Protein AF-A0A4D6MGR5-F1 (afdb_monomer_lite)

pLDDT: mean 75.7, std 24.25, range [24.08, 98.62]

Sequence (588 aa):
MKLEVGSIELPETTVRRDIKINLAKFLVNSIDNMEPNAMVKAMLEFSNKALILGRRVGSLYQRELKEGSRSKVEELKEQLKVQTDKHAEEKATWKKEKEEWLERKWLGSWRVKCLDSEKKLNEKISDLQTDYDELKEKHDGLESELEDMNGHIIQEHINDFQKAANQPHKAKNLATPHRLSSSAVFKVQGNVYPLGHYTVILNIGYPAKPYDLDIDSGSDITWVQCDAPCKGCTKPREQLYKPNHNLVQCAEQLCSEVHFSADHYCAAPDDQCDYEVEYADNGSSLGVLVRDYINFQFINGSVVRPKIAFGCGYDQKYSGSTSPPSTAGVLGLGNGRASILTQLHSLGLIRNVVGHCLSSRGGGFLFFGDDPVPTSGIFWTSMLHSSSEKHYSSGPAELLFNGKATKVKGLELIFDSGSSYTYFNSLAYQAVVNLVTDDLKGKQLTRETDDPSLPICWKGPKSFKSLSDVKKYFKPLAFSFTKTKNVQMHLAPEAYLIITKHGNVCLGILDGTEVGLENLNIIGDISLQDKMVIYDNEKQQIGWVSSNCDRLPNVERDLEGDFPHPYAANLGIFGNGYPASFENIDDQ

Secondary structure (DSSP, 8-state):
---------------------PPPHHHHHHHHTS-HHHHHHHHHHHHHHHHHHHHHHHHHHHHHTTS--HHHHHHHHHHHHHHHHHHHHHHHHHHHHHHHHHHHHHHHHHHHHHHHHHHHHHHHHHHHHHHHHHHHHHHHHHHHHHHHHHHHHHHHHHHHHHHHHTS-PPP-PPPPPPP----EEEEEEEETTTT-EEEEEEEETTTTEEEEEEEESS----EEEBSSS-BS--S-GGGSB---S-BPBTTSHHHHHHS-TT----SSTTSB-EEEEE-TTS-EEEEEEEEEEB-EEBTTS-EE--EEEEEEEEEEE--SSSPPP--SEEEE-SS-TTSHHHHHHHTTSS-SEEEEEE-TTS-EEEEESSTTS-SSS-EEEEBPP-TT--S-EEEEEEEEETTEE-S---EEEEE-TT-SSEEE-HHHHHHHHHHHHHHTTTSS-EEE-S-TT-SSEEE-SS---SHHHHGGGS--EEEEESSSTT-EEEE-GGGTEEE-TTS-EEE-EEEGGGGT-TT--EE-HHHHTTEEEEEETTTTEEEEEE--TTS---TTTTTS---------------------PPP----

Organism: Vigna unguiculata (NCBI:txid3917)

Radius of gyration: 38.32 Å; chains: 1; bounding box: 57×137×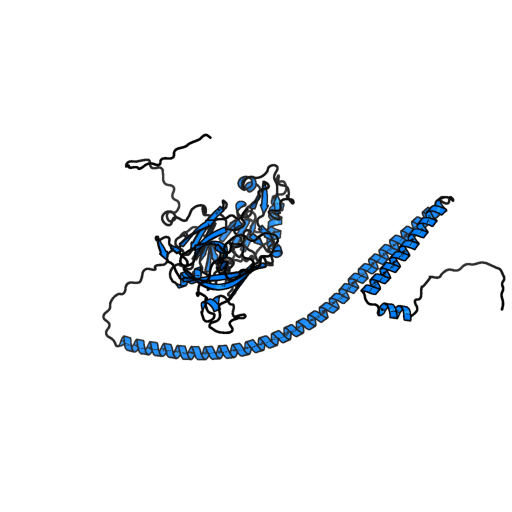126 Å

Foldseek 3Di:
DDDDDDDDDDDDDDDDDDDDDDDDPVVVVVQVPDDPVVNVVVVVVVVVVVVVVVVVVVVVVVVCVVPDDPPVVVVVVVVVVVVVVVVVVVVVVVVVVVVVVVVVVVVVVVVVVVVVVVVVVVVVVVVVVVVVVVVVVVVVVVVVVVVVVVVVVVVVVVVVVVVVVPDDDDDDDDDDDDQQAFKFKWWKFDALPPQNFIWTWWFWAVVTDTFTATEKQQFFFWEFEALPQAALALDDSVNHHYDDPFFDFQLDPLLCLQDDPPDSPDPDRRDFRWHKDADLLRKIFTFTKGWTWIWTQGPVRDIDTDTAIHGHTRYIDGDDDDRDRNGRYHQHLFQGCNHRLNVCVVVSHAASKKWWAAANVTMFMIMRHCLLPFPDQKFKFFFDDDPPRRHTKGDQWFKDWQNHTDPDTGAIETEIQSGSFWAAAPVVLVRVVCSFVVLLPPPQWDWDCPDPSDRGKIDGPDQADDVVVCQVSGTKMWIDGPVDPPGIQIARLQLFWDQDPRSIIGGRYYYSVVSNNHHHTYRYPSNSHQWIWMQNPVRNMIIIHRHDRVDTRDSVPSRDPDDDDDDDDDDDDDDDDDDDDDDDDDDD

InterPro domains:
  IPR001461 Aspartic peptidase A1 [PTHR13683] (162-546)
  IPR021109 Aspartic peptidase domain superfamily [G3DSA:2.40.70.10] (173-370)
  IPR021109 Aspartic peptidase domain superfamily [G3DSA:2.40.70.10] (373-556)
  IPR021109 Aspartic peptidase domain superfamily [SSF50630] (190-554)
  IPR032799 Xylanase inhibitor, C-terminal [PF14541] (411-544)
  IPR032861 Xylanase inhibitor, N-terminal [PF14543] (198-370)
  IPR033121 Peptidase family A1 domain [PS51767] (198-545)
  IPR033823 Nucellin [cd05475] (196-549)

Structure (mmCIF, N/CA/C/O backbone):
data_AF-A0A4D6MGR5-F1
#
_entry.id   AF-A0A4D6MGR5-F1
#
loop_
_atom_site.group_PDB
_atom_site.id
_atom_site.type_symbol
_atom_site.label_atom_id
_atom_site.label_alt_id
_atom_site.label_comp_id
_atom_site.label_asym_id
_atom_site.label_entity_id
_atom_site.label_seq_id
_atom_site.pdbx_PDB_ins_code
_atom_site.Cartn_x
_atom_site.Cartn_y
_atom_site.Cartn_z
_atom_site.occupancy
_atom_site.B_iso_or_equiv
_atom_site.auth_seq_id
_atom_site.auth_comp_id
_atom_site.auth_asym_id
_atom_site.auth_atom_id
_atom_site.pdbx_PDB_model_num
ATOM 1 N N . MET A 1 1 ? 21.017 86.056 48.079 1.00 32.69 1 MET A N 1
ATOM 2 C CA . MET A 1 1 ? 20.754 86.603 49.433 1.00 32.69 1 MET A CA 1
ATOM 3 C C . MET A 1 1 ? 19.278 86.982 49.431 1.00 32.69 1 MET A C 1
ATOM 5 O O . MET A 1 1 ? 18.919 87.702 48.517 1.00 32.69 1 MET A O 1
ATOM 9 N N . LYS A 1 2 ? 18.337 86.502 50.246 1.00 28.77 2 LYS A N 1
ATOM 10 C CA . LYS A 1 2 ? 18.212 85.835 51.566 1.00 28.77 2 LYS A CA 1
ATOM 11 C C . LYS A 1 2 ? 16.778 85.202 51.558 1.00 28.77 2 LYS A C 1
ATOM 13 O O . LYS A 1 2 ? 15.962 85.684 50.779 1.00 28.77 2 LYS A O 1
ATOM 18 N N . LEU A 1 3 ? 16.472 84.040 52.168 1.00 25.91 3 LEU A N 1
ATOM 19 C CA . LEU A 1 3 ? 16.030 83.815 53.578 1.00 25.91 3 LEU A CA 1
ATOM 20 C C . LEU A 1 3 ? 15.021 84.892 54.054 1.00 25.91 3 LEU A C 1
ATOM 22 O O . LEU A 1 3 ? 15.270 86.064 53.818 1.00 25.91 3 LEU A O 1
ATOM 26 N N . GLU A 1 4 ? 13.900 84.676 54.741 1.00 31.77 4 GLU A N 1
ATOM 27 C CA . GLU A 1 4 ? 13.279 83.600 55.538 1.00 31.77 4 GLU A CA 1
ATOM 28 C C . GLU A 1 4 ? 11.842 84.108 55.868 1.00 31.77 4 GLU A C 1
ATOM 30 O O . GLU A 1 4 ? 11.642 85.318 55.922 1.00 31.77 4 GLU A O 1
ATOM 35 N N . VAL A 1 5 ? 10.792 83.275 55.828 1.00 31.17 5 VAL A N 1
ATOM 36 C CA . VAL A 1 5 ? 10.087 82.587 56.951 1.00 31.17 5 VAL A CA 1
ATOM 37 C C . VAL A 1 5 ? 8.970 83.375 57.659 1.00 31.17 5 VAL A C 1
ATOM 39 O O . VAL A 1 5 ? 9.181 84.464 58.177 1.00 31.17 5 VAL A O 1
ATOM 42 N N . GLY A 1 6 ? 7.830 82.674 57.790 1.00 27.94 6 GLY A N 1
ATOM 43 C CA . GLY A 1 6 ? 6.892 82.695 58.927 1.00 27.94 6 GLY A CA 1
ATOM 44 C C . GLY A 1 6 ? 5.587 83.463 58.685 1.00 27.94 6 GLY A C 1
ATOM 45 O O . GLY A 1 6 ? 5.625 84.526 58.084 1.00 27.94 6 GLY A O 1
ATOM 46 N N . SER A 1 7 ? 4.388 83.058 59.121 1.00 25.95 7 SER A N 1
ATOM 47 C CA . SER A 1 7 ? 3.870 81.914 59.898 1.00 25.95 7 SER A CA 1
ATOM 48 C C . SER A 1 7 ? 2.323 82.053 59.973 1.00 25.95 7 SER A C 1
ATOM 50 O O . SER A 1 7 ? 1.886 83.190 60.099 1.00 25.95 7 SER A O 1
ATOM 52 N N . ILE A 1 8 ? 1.563 80.929 59.977 1.00 27.55 8 ILE A N 1
ATOM 53 C CA . ILE A 1 8 ? 0.349 80.607 60.812 1.00 27.55 8 ILE A CA 1
ATOM 54 C C . ILE A 1 8 ? -0.909 81.523 60.668 1.00 27.55 8 ILE A C 1
ATOM 56 O O . ILE A 1 8 ? -0.770 82.734 60.698 1.00 27.55 8 ILE A O 1
ATOM 60 N N . GLU A 1 9 ? -2.199 81.138 60.608 1.00 32.84 9 GLU A N 1
ATOM 61 C CA . GLU A 1 9 ? -3.075 79.931 60.583 1.00 32.84 9 GLU A CA 1
ATOM 62 C C . GLU A 1 9 ? -4.496 80.437 60.172 1.00 32.84 9 GLU A C 1
ATOM 64 O O . GLU A 1 9 ? -4.792 81.617 60.359 1.00 32.84 9 GLU A O 1
ATOM 69 N N . LEU A 1 10 ? -5.396 79.652 59.556 1.00 24.08 10 LEU A N 1
ATOM 70 C CA . LEU A 1 10 ? -6.463 78.818 60.174 1.00 24.08 10 LEU A CA 1
ATOM 71 C C . LEU A 1 10 ? -7.282 78.100 59.043 1.00 24.08 10 LEU A C 1
ATOM 73 O O . LEU A 1 10 ? -7.074 78.419 57.873 1.00 24.08 10 LEU A O 1
ATOM 77 N N . PRO A 1 11 ? -8.180 77.126 59.332 1.00 36.75 11 PRO A N 1
ATOM 78 C CA . PRO A 1 11 ? -8.058 75.739 58.877 1.00 36.75 11 PRO A CA 1
ATOM 79 C C . PRO A 1 11 ? -8.770 75.352 57.572 1.00 36.75 11 PRO A C 1
ATOM 81 O O . PRO A 1 11 ? -9.667 76.012 57.051 1.00 36.75 11 PRO A O 1
ATOM 84 N N . GLU A 1 12 ? -8.324 74.183 57.118 1.00 32.78 12 GLU A N 1
ATOM 85 C CA . GLU A 1 12 ? -8.603 73.465 55.886 1.00 32.78 12 GLU A CA 1
ATOM 86 C C . GLU A 1 12 ? -10.012 72.874 55.796 1.00 32.78 12 GLU A C 1
ATOM 88 O O . GLU A 1 12 ? -10.504 72.201 56.701 1.00 32.78 12 GLU A O 1
ATOM 93 N N . THR A 1 13 ? -10.589 72.970 54.600 1.00 25.98 13 THR A N 1
ATOM 94 C CA . THR A 1 13 ? -11.158 71.798 53.921 1.00 25.98 13 THR A CA 1
ATOM 95 C C . THR A 1 13 ? -11.377 72.116 52.446 1.00 25.98 13 THR A C 1
ATOM 97 O O . THR A 1 13 ? -12.298 72.855 52.117 1.00 25.98 13 THR A O 1
ATOM 100 N N . THR A 1 14 ? -10.561 71.545 51.547 1.00 25.22 14 THR A N 1
ATOM 101 C CA . THR A 1 14 ? -11.018 70.956 50.263 1.00 25.22 14 THR A CA 1
ATOM 102 C C . THR A 1 14 ? -9.893 70.261 49.463 1.00 25.22 14 THR A C 1
ATOM 104 O O . THR A 1 14 ? -8.987 70.891 48.941 1.00 25.22 14 THR A O 1
ATOM 107 N N . VAL A 1 15 ? -10.002 68.929 49.377 1.00 31.78 15 VAL A N 1
ATOM 108 C CA . VAL A 1 15 ? -9.949 68.020 48.201 1.00 31.78 15 VAL A CA 1
ATOM 109 C C . VAL A 1 15 ? -8.958 68.246 47.018 1.00 31.78 15 VAL A C 1
ATOM 111 O O . VAL A 1 15 ? -9.077 69.200 46.258 1.00 31.78 15 VAL A O 1
ATOM 114 N N . ARG A 1 16 ? -8.198 67.155 46.739 1.00 32.16 16 ARG A N 1
ATOM 115 C CA . ARG A 1 16 ? -7.512 66.665 45.497 1.00 32.16 16 ARG A CA 1
ATOM 116 C C . ARG A 1 16 ? -6.178 67.296 45.040 1.00 32.16 16 ARG A C 1
ATOM 118 O O . ARG A 1 16 ? -6.124 68.484 44.754 1.00 32.16 16 ARG A O 1
ATOM 125 N N . ARG A 1 17 ? -5.201 66.433 44.680 1.00 33.69 17 ARG A N 1
ATOM 126 C CA . ARG A 1 17 ? -4.827 66.129 43.269 1.00 33.69 17 ARG A CA 1
ATOM 127 C C . ARG A 1 17 ? -3.722 65.069 43.105 1.00 33.69 17 ARG A C 1
ATOM 129 O O . ARG A 1 17 ? -2.837 64.912 43.934 1.00 33.69 17 ARG A O 1
ATOM 136 N N . ASP A 1 18 ? -3.843 64.389 41.971 1.00 31.56 18 ASP A N 1
ATOM 137 C CA . ASP A 1 18 ? -3.053 63.303 41.395 1.00 31.56 18 ASP A CA 1
ATOM 138 C C . ASP A 1 18 ? -1.577 63.659 41.129 1.00 31.56 18 ASP A C 1
ATOM 140 O O . ASP A 1 18 ? -1.272 64.764 40.675 1.00 31.56 18 ASP A O 1
ATOM 144 N N . ILE A 1 19 ? -0.662 62.694 41.284 1.00 33.03 19 ILE A N 1
ATOM 145 C CA . ILE A 1 19 ? 0.702 62.806 40.742 1.00 33.03 19 ILE A CA 1
ATOM 146 C C . ILE A 1 19 ? 0.703 62.268 39.305 1.00 33.03 19 ILE A C 1
ATOM 148 O O . ILE A 1 19 ? 0.699 61.061 39.073 1.00 33.03 19 ILE A O 1
ATOM 152 N N . LYS A 1 20 ? 0.739 63.182 38.329 1.00 28.94 20 LYS A N 1
ATOM 153 C CA . LYS A 1 20 ? 1.135 62.910 36.937 1.00 28.94 20 LYS A CA 1
ATOM 154 C C . LYS A 1 20 ? 2.651 63.066 36.813 1.00 28.94 20 LYS A C 1
ATOM 156 O O . LYS A 1 20 ? 3.171 64.155 37.045 1.00 28.94 20 LYS A O 1
ATOM 161 N N . ILE A 1 21 ? 3.353 62.015 36.393 1.00 34.06 21 ILE A N 1
ATOM 162 C CA . ILE A 1 21 ? 4.755 62.124 35.968 1.00 34.06 21 ILE A CA 1
ATOM 163 C C . ILE A 1 21 ? 4.755 62.550 34.498 1.00 34.06 21 ILE A C 1
ATOM 165 O O . ILE A 1 21 ? 4.381 61.775 33.622 1.00 34.06 21 ILE A O 1
ATOM 169 N N . ASN A 1 22 ? 5.155 63.791 34.225 1.00 36.66 22 ASN A N 1
ATOM 170 C CA . ASN A 1 22 ? 5.349 64.280 32.862 1.00 36.66 22 ASN A CA 1
ATOM 171 C C . ASN A 1 22 ? 6.785 63.988 32.416 1.00 36.66 22 ASN A C 1
ATOM 173 O O . ASN A 1 22 ? 7.737 64.502 33.001 1.00 36.66 22 ASN A O 1
ATOM 177 N N . LEU A 1 23 ? 6.938 63.186 31.363 1.00 38.31 23 LEU A N 1
ATOM 178 C CA . LEU A 1 23 ? 8.220 62.975 30.695 1.00 38.31 23 LEU A CA 1
ATOM 179 C C . LEU A 1 23 ? 8.458 64.085 29.665 1.00 38.31 23 LEU A C 1
ATOM 181 O O . LEU A 1 23 ? 7.547 64.494 28.944 1.00 38.31 23 LEU A O 1
ATOM 185 N N . ALA A 1 24 ? 9.693 64.584 29.589 1.00 43.00 24 ALA A N 1
ATOM 186 C CA . ALA A 1 24 ? 10.073 65.582 28.596 1.00 43.00 24 ALA A CA 1
ATOM 187 C C . ALA A 1 24 ? 9.981 64.995 27.174 1.00 43.00 24 ALA A C 1
ATOM 189 O O . ALA A 1 24 ? 10.375 63.853 26.946 1.00 43.00 24 ALA A O 1
ATOM 190 N N . LYS A 1 25 ? 9.518 65.784 26.193 1.00 43.59 25 LYS A N 1
ATOM 191 C CA . LYS A 1 25 ? 9.319 65.338 24.795 1.00 43.59 25 LYS A CA 1
ATOM 192 C C . LYS A 1 25 ? 10.552 64.681 24.154 1.00 43.59 25 LYS A C 1
ATOM 194 O O . LYS A 1 25 ? 10.390 63.782 23.339 1.00 43.59 25 LYS A O 1
ATOM 199 N N . PHE A 1 26 ? 11.772 65.081 24.526 1.00 43.16 26 PHE A N 1
ATOM 200 C CA . PHE A 1 26 ? 12.987 64.465 23.975 1.00 43.16 26 PHE A CA 1
ATOM 201 C C . PHE A 1 26 ? 13.199 63.021 24.471 1.00 43.16 26 PHE A C 1
ATOM 203 O O . PHE A 1 26 ? 13.681 62.184 23.718 1.00 43.16 26 PHE A O 1
ATOM 210 N N . LEU A 1 27 ? 12.785 62.712 25.707 1.00 42.47 27 LEU A N 1
ATOM 211 C CA . LEU A 1 27 ? 12.832 61.360 26.273 1.00 42.47 27 LEU A CA 1
ATOM 212 C C . LEU A 1 27 ? 11.823 60.434 25.587 1.00 42.47 27 LEU A C 1
ATOM 214 O O . LEU A 1 27 ? 12.140 59.278 25.337 1.00 42.47 27 LEU A O 1
ATOM 218 N N . VAL A 1 28 ? 10.647 60.958 25.229 1.00 51.31 28 VAL A N 1
ATOM 219 C CA . VAL A 1 28 ? 9.627 60.223 24.461 1.00 51.31 28 VAL A CA 1
ATOM 220 C C . VAL A 1 28 ? 10.143 59.903 23.053 1.00 51.31 28 VAL A C 1
ATOM 222 O O . VAL A 1 28 ? 10.127 58.746 22.647 1.00 51.31 28 VAL A O 1
ATOM 225 N N . ASN A 1 29 ? 10.739 60.883 22.365 1.00 45.22 29 ASN A N 1
ATOM 226 C CA . ASN A 1 29 ? 11.328 60.664 21.038 1.00 45.22 29 ASN A CA 1
ATOM 227 C C . ASN A 1 29 ? 12.534 59.705 21.050 1.00 45.22 29 ASN A C 1
ATOM 229 O O . ASN A 1 29 ? 12.805 59.060 20.040 1.00 45.22 29 ASN A O 1
ATOM 233 N N . SER A 1 30 ? 13.276 59.597 22.156 1.00 47.28 30 SER A N 1
ATOM 234 C CA . SER A 1 30 ? 14.354 58.603 22.285 1.00 47.28 30 SER A CA 1
ATOM 235 C C . SER A 1 30 ? 13.833 57.176 22.464 1.00 47.28 30 SER A C 1
ATOM 237 O O . SER A 1 30 ? 14.521 56.244 22.062 1.00 47.28 30 SER A O 1
ATOM 239 N N . ILE A 1 31 ? 12.644 56.996 23.048 1.00 47.56 31 ILE A N 1
ATOM 240 C CA . ILE A 1 31 ? 12.014 55.681 23.241 1.00 47.56 31 ILE A CA 1
ATOM 241 C C . ILE A 1 31 ? 11.410 55.178 21.925 1.00 47.56 31 ILE A C 1
ATOM 243 O O . ILE A 1 31 ? 11.594 54.013 21.587 1.00 47.56 31 ILE A O 1
ATOM 247 N N . ASP A 1 32 ? 10.782 56.062 21.145 1.00 47.19 32 ASP A N 1
ATOM 248 C CA . ASP A 1 32 ? 10.182 55.701 19.851 1.00 47.19 32 ASP A CA 1
ATOM 249 C C . ASP A 1 32 ? 11.221 55.302 18.785 1.00 47.19 32 ASP A C 1
ATOM 251 O O . ASP A 1 32 ? 10.894 54.595 17.835 1.00 47.19 32 ASP A O 1
ATOM 255 N N . ASN A 1 33 ? 12.481 55.719 18.954 1.00 47.34 33 ASN A N 1
ATOM 256 C CA . ASN A 1 33 ? 13.585 55.407 18.038 1.00 47.34 33 ASN A CA 1
ATOM 257 C C . ASN A 1 33 ? 14.540 54.318 18.567 1.00 47.34 33 ASN A C 1
ATOM 259 O O . ASN A 1 33 ? 15.589 54.082 17.966 1.00 47.34 33 ASN A O 1
ATOM 263 N N . MET A 1 34 ? 14.228 53.668 19.695 1.00 47.66 34 MET A N 1
ATOM 264 C CA . MET A 1 34 ? 15.056 52.584 20.236 1.00 47.66 34 MET A CA 1
ATOM 265 C C . MET A 1 34 ? 14.801 51.259 19.511 1.00 47.66 34 MET A C 1
ATOM 267 O O . MET A 1 34 ? 13.663 50.874 19.255 1.00 47.66 34 MET A O 1
ATOM 271 N N . GLU A 1 35 ? 15.873 50.509 19.249 1.00 50.12 35 GLU A N 1
ATOM 272 C CA . GLU A 1 35 ? 15.765 49.154 18.708 1.00 50.12 35 GLU A CA 1
ATOM 273 C C . GLU A 1 35 ? 15.021 48.223 19.697 1.00 50.12 35 GLU A C 1
ATOM 275 O O . GLU A 1 35 ? 15.258 48.309 20.912 1.00 50.12 35 GLU A O 1
ATOM 280 N N . PRO A 1 36 ? 14.168 47.286 19.229 1.00 46.06 36 PRO A N 1
ATOM 281 C CA . PRO A 1 36 ? 13.291 46.498 20.102 1.00 46.06 36 PRO A CA 1
ATOM 282 C C . PRO A 1 36 ? 14.017 45.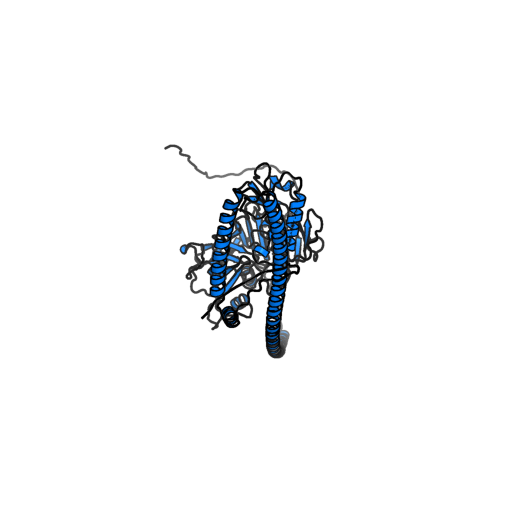732 21.221 1.00 46.06 36 PRO A C 1
ATOM 284 O O . PRO A 1 36 ? 13.528 45.673 22.350 1.00 46.06 36 PRO A O 1
ATOM 287 N N . ASN A 1 37 ? 15.220 45.209 20.957 1.00 46.16 37 ASN A N 1
ATOM 288 C CA . ASN A 1 37 ? 16.017 44.492 21.961 1.00 46.16 37 ASN A CA 1
ATOM 289 C C . ASN A 1 37 ? 16.595 45.415 23.048 1.00 46.16 37 ASN A C 1
ATOM 291 O O . ASN A 1 37 ? 16.699 45.014 24.211 1.00 46.16 37 ASN A O 1
ATOM 295 N N . ALA A 1 38 ? 16.924 46.665 22.710 1.00 48.91 38 ALA A N 1
ATOM 296 C CA . ALA A 1 38 ? 17.374 47.663 23.679 1.00 48.91 38 ALA A CA 1
ATOM 297 C C . ALA A 1 38 ? 16.218 48.128 24.579 1.00 48.91 38 ALA A C 1
ATOM 299 O O . ALA A 1 38 ? 16.402 48.295 25.787 1.00 48.91 38 ALA A O 1
ATOM 300 N N . MET A 1 39 ? 15.010 48.238 24.015 1.00 44.09 39 MET A N 1
ATOM 301 C CA . MET A 1 39 ? 13.796 48.580 24.759 1.00 44.09 39 MET A CA 1
ATOM 302 C C . MET A 1 39 ? 13.427 47.487 25.776 1.00 44.09 39 MET A C 1
ATOM 304 O O . MET A 1 39 ? 13.163 47.785 26.942 1.00 44.09 39 MET A O 1
ATOM 308 N N . VAL A 1 40 ? 13.503 46.211 25.382 1.00 45.44 40 VAL A N 1
ATOM 309 C CA . VAL A 1 40 ? 13.269 45.069 26.286 1.00 45.44 40 VAL A CA 1
ATOM 310 C C . VAL A 1 40 ? 14.309 45.022 27.416 1.00 45.44 40 VAL A C 1
ATOM 312 O O . VAL A 1 40 ? 13.949 44.802 28.575 1.00 45.44 40 VAL A O 1
ATOM 315 N N . LYS A 1 41 ? 15.586 45.306 27.123 1.00 48.78 41 LYS A N 1
ATOM 316 C CA . LYS A 1 41 ? 16.661 45.359 28.130 1.00 48.78 41 LYS A CA 1
ATOM 317 C C . LYS A 1 41 ? 16.465 46.500 29.139 1.00 48.78 41 LYS A C 1
ATOM 319 O O . LYS A 1 41 ? 16.608 46.280 30.342 1.00 48.78 41 LYS A O 1
ATOM 324 N N . ALA A 1 42 ? 16.060 47.684 28.676 1.00 50.59 42 ALA A N 1
ATOM 325 C CA . ALA A 1 42 ? 15.747 48.824 29.540 1.00 50.59 42 ALA A CA 1
ATOM 326 C C . ALA A 1 42 ? 14.519 48.561 30.436 1.00 50.59 42 ALA A C 1
ATOM 328 O O . ALA A 1 42 ? 14.527 48.893 31.624 1.00 50.59 42 ALA A O 1
ATOM 329 N N . MET A 1 43 ? 13.485 47.899 29.903 1.00 43.19 43 MET A N 1
ATOM 330 C CA . MET A 1 43 ? 12.298 47.502 30.673 1.00 43.19 43 MET A CA 1
ATOM 331 C C . MET A 1 43 ? 12.610 46.437 31.737 1.00 43.19 43 MET A C 1
ATOM 333 O O . MET A 1 43 ? 12.054 46.490 32.839 1.00 43.19 43 MET A O 1
ATOM 337 N N . LEU A 1 44 ? 13.523 45.504 31.454 1.00 44.69 44 LEU A N 1
ATOM 338 C CA . LEU A 1 44 ? 14.002 44.512 32.424 1.00 44.69 44 LEU A CA 1
ATOM 339 C C . LEU A 1 44 ? 14.808 45.158 33.562 1.00 44.69 44 LEU A C 1
ATOM 341 O O . LEU A 1 44 ? 14.590 44.822 34.727 1.00 44.69 44 LEU A O 1
ATOM 345 N N . GLU A 1 45 ? 15.678 46.128 33.267 1.00 49.28 45 GLU A N 1
ATOM 346 C CA . GLU A 1 45 ? 16.417 46.875 34.299 1.00 49.28 45 GLU A CA 1
ATOM 347 C C . GLU A 1 45 ? 15.503 47.739 35.181 1.00 49.28 45 GLU A C 1
ATOM 349 O O . GLU A 1 45 ? 15.687 47.794 36.402 1.00 49.28 45 GLU A O 1
ATOM 354 N N . PHE A 1 46 ? 14.486 48.378 34.594 1.00 45.72 46 PHE A N 1
ATOM 355 C CA . PHE A 1 46 ? 13.495 49.161 35.337 1.00 45.72 46 PHE A CA 1
ATOM 356 C C . PHE A 1 46 ? 12.649 48.273 36.264 1.00 45.72 46 PHE A C 1
ATOM 358 O O . PHE A 1 46 ? 12.449 48.596 37.438 1.00 45.72 46 PHE A O 1
ATOM 365 N N . SER A 1 47 ? 12.243 47.100 35.773 1.00 40.97 47 SER A N 1
ATOM 366 C CA . SER A 1 47 ? 11.496 46.104 36.549 1.00 40.97 47 SER A CA 1
ATOM 367 C C . SER A 1 47 ? 12.328 45.527 37.703 1.00 40.97 47 SER A C 1
ATOM 369 O O . SER A 1 47 ? 11.816 45.363 38.811 1.00 40.97 47 SER A O 1
ATOM 371 N N . ASN A 1 48 ? 13.634 45.311 37.498 1.00 41.41 48 ASN A N 1
ATOM 372 C CA . ASN A 1 48 ? 14.552 44.868 38.554 1.00 41.41 48 ASN A CA 1
ATOM 373 C C . ASN A 1 48 ? 14.746 45.928 39.657 1.00 41.41 48 ASN A C 1
ATOM 375 O O . ASN A 1 48 ? 14.808 45.586 40.838 1.00 41.41 48 ASN A O 1
ATOM 379 N N . LYS A 1 49 ? 14.782 47.224 39.311 1.00 44.28 49 LYS A N 1
ATOM 380 C CA . LYS A 1 49 ? 14.877 48.321 40.297 1.00 44.28 49 LYS A CA 1
ATOM 381 C C . LYS A 1 49 ? 13.570 48.545 41.074 1.00 44.28 49 LYS A C 1
ATOM 383 O O . LYS A 1 49 ? 13.626 48.847 42.267 1.00 44.28 49 LYS A O 1
ATOM 388 N N . ALA A 1 50 ? 12.408 48.318 40.456 1.00 40.97 50 ALA A N 1
ATOM 389 C CA . ALA A 1 50 ? 11.108 48.334 41.137 1.00 40.97 50 ALA A CA 1
ATOM 390 C C . ALA A 1 50 ? 10.958 47.179 42.154 1.00 40.97 50 ALA A C 1
ATOM 392 O O . ALA A 1 50 ? 10.412 47.367 43.243 1.00 40.97 50 ALA A O 1
ATOM 393 N N . LEU A 1 51 ? 11.535 46.010 41.856 1.00 42.84 51 LEU A N 1
ATOM 394 C CA . LEU A 1 51 ? 11.578 44.854 42.763 1.00 42.84 51 LEU A CA 1
ATOM 395 C C . LEU A 1 51 ? 12.432 45.114 44.024 1.00 42.84 51 LEU A C 1
ATOM 397 O O . LEU A 1 51 ? 12.107 44.635 45.113 1.00 42.84 51 LEU A O 1
ATOM 401 N N . ILE A 1 52 ? 13.491 45.925 43.904 1.00 42.16 52 ILE A N 1
ATOM 402 C CA . ILE A 1 52 ? 14.335 46.365 45.031 1.00 42.16 52 ILE A CA 1
ATOM 403 C C . ILE A 1 52 ? 13.580 47.350 45.947 1.00 42.16 52 ILE A C 1
ATOM 405 O O . ILE A 1 52 ? 13.721 47.281 47.171 1.00 42.16 52 ILE A O 1
ATOM 409 N N . LEU A 1 53 ? 12.725 48.217 45.389 1.00 39.06 53 LEU A N 1
ATOM 410 C CA . LEU A 1 53 ? 11.833 49.099 46.159 1.00 39.06 53 LEU A CA 1
ATOM 411 C C . LEU A 1 53 ? 10.752 48.308 46.915 1.00 39.06 53 LEU A C 1
ATOM 413 O O . LEU A 1 53 ? 10.537 48.563 48.101 1.00 39.06 53 LEU A O 1
ATOM 417 N N . GLY A 1 54 ? 10.162 47.282 46.290 1.00 37.88 54 GLY A N 1
ATOM 418 C CA . GLY A 1 54 ? 9.214 46.372 46.950 1.00 37.88 54 GLY A CA 1
ATOM 419 C C . GLY A 1 54 ? 9.819 45.619 48.146 1.00 37.88 54 GLY A C 1
ATOM 420 O O . GLY A 1 54 ? 9.178 45.480 49.188 1.00 37.88 54 GLY A O 1
ATOM 421 N N . ARG A 1 55 ? 11.096 45.215 48.060 1.00 43.47 55 ARG A N 1
ATOM 422 C CA . ARG A 1 55 ? 11.818 44.578 49.182 1.00 43.47 55 ARG A CA 1
ATOM 423 C C . ARG A 1 55 ? 12.148 45.548 50.327 1.00 43.47 55 ARG A C 1
ATOM 425 O O . ARG A 1 55 ? 12.176 45.125 51.481 1.00 43.47 55 ARG A O 1
ATOM 432 N N . ARG A 1 56 ? 12.334 46.846 50.049 1.00 41.81 56 ARG A N 1
ATOM 433 C CA . ARG A 1 56 ? 12.530 47.883 51.085 1.00 41.81 56 ARG A CA 1
ATOM 434 C C . ARG A 1 56 ? 11.243 48.199 51.857 1.00 41.81 56 ARG A C 1
ATOM 436 O O . ARG A 1 56 ? 11.314 48.396 53.068 1.00 41.81 56 ARG A O 1
ATOM 443 N N . VAL A 1 57 ? 10.076 48.137 51.210 1.00 42.53 57 VAL A N 1
ATOM 444 C CA . VAL A 1 57 ? 8.763 48.242 51.881 1.00 42.53 57 VAL A CA 1
ATOM 445 C C . VAL A 1 57 ? 8.526 47.052 52.822 1.00 42.53 57 VAL A C 1
ATOM 447 O O . VAL A 1 57 ? 8.106 47.243 53.961 1.00 42.53 57 VAL A O 1
ATOM 450 N N . GLY A 1 58 ? 8.921 45.839 52.418 1.00 41.53 58 GLY A N 1
ATOM 451 C CA . GLY A 1 58 ? 8.881 44.654 53.288 1.00 41.53 58 GLY A CA 1
ATOM 452 C C . GLY A 1 58 ? 9.758 44.766 54.547 1.00 41.53 58 GLY A C 1
ATOM 453 O O . GLY A 1 58 ? 9.400 44.237 55.598 1.00 41.53 58 GLY A O 1
ATOM 454 N N . SER A 1 59 ? 10.871 45.508 54.483 1.00 42.78 59 SER A N 1
ATOM 455 C CA . SER A 1 59 ? 11.722 45.774 55.656 1.00 42.78 59 SER A CA 1
ATOM 456 C C . SER A 1 59 ? 11.162 46.847 56.604 1.00 42.78 59 SER A C 1
ATOM 458 O O . SER A 1 59 ? 11.436 46.802 57.801 1.00 42.78 59 SER A O 1
ATOM 460 N N . LEU A 1 60 ? 10.328 47.767 56.100 1.00 40.56 60 LEU A N 1
ATOM 461 C CA . LEU A 1 60 ? 9.574 48.726 56.921 1.00 40.56 60 LEU A CA 1
ATOM 462 C C . LEU A 1 60 ? 8.376 48.048 57.614 1.00 40.56 60 LEU A C 1
ATOM 464 O O . LEU A 1 60 ? 8.108 48.328 58.779 1.00 40.56 60 LEU A O 1
ATOM 468 N N . TYR A 1 61 ? 7.752 47.066 56.953 1.00 40.91 61 TYR A N 1
ATOM 469 C CA . TYR A 1 61 ? 6.665 46.238 57.498 1.00 40.91 61 TYR A CA 1
ATOM 470 C C . TYR A 1 61 ? 7.080 45.426 58.744 1.00 40.91 61 TYR A C 1
ATOM 472 O O . TYR A 1 61 ? 6.309 45.274 59.688 1.00 40.91 61 TYR A O 1
ATOM 480 N N . GLN A 1 62 ? 8.330 44.954 58.797 1.00 42.69 62 GLN A N 1
ATOM 481 C CA . GLN A 1 62 ? 8.887 44.253 59.966 1.00 42.69 62 GLN A CA 1
ATOM 482 C C . GLN A 1 62 ? 9.226 45.191 61.141 1.00 42.69 62 GLN A C 1
ATOM 484 O O . GLN A 1 62 ? 9.382 44.722 62.269 1.00 42.69 62 GLN A O 1
ATOM 489 N N . ARG A 1 63 ? 9.332 46.509 60.905 1.00 43.03 63 ARG A N 1
ATOM 490 C CA . ARG A 1 63 ? 9.651 47.505 61.941 1.00 43.03 63 ARG A CA 1
ATOM 491 C C . ARG A 1 63 ? 8.399 48.024 62.654 1.00 43.03 63 ARG A C 1
ATOM 493 O O . ARG A 1 63 ? 8.454 48.205 63.864 1.00 43.03 63 ARG A O 1
ATOM 500 N N . GLU A 1 64 ? 7.273 48.170 61.951 1.00 44.53 64 GLU A N 1
ATOM 501 C CA . GLU A 1 64 ? 6.001 48.600 62.565 1.00 44.53 64 GLU A CA 1
ATOM 502 C C . GLU A 1 64 ? 5.247 47.485 63.308 1.00 44.53 64 GLU A C 1
ATOM 504 O O . GLU A 1 64 ? 4.466 47.769 64.209 1.00 44.53 64 GLU A O 1
ATOM 509 N N . LEU A 1 65 ? 5.533 46.204 63.044 1.00 44.84 65 LEU A N 1
ATOM 510 C CA . LEU A 1 65 ? 4.942 45.093 63.810 1.00 44.84 65 LEU A CA 1
ATOM 511 C C . LEU A 1 65 ? 5.381 45.039 65.291 1.00 44.84 65 LEU A C 1
ATOM 513 O O . LEU A 1 65 ? 4.810 44.264 66.058 1.00 44.84 65 LEU A O 1
ATOM 517 N N . LYS A 1 66 ? 6.359 45.855 65.715 1.00 49.78 66 LYS A N 1
ATOM 518 C CA . LYS A 1 66 ? 6.769 45.984 67.125 1.00 49.78 66 LYS A CA 1
ATOM 519 C C . LYS A 1 66 ? 6.051 47.094 67.902 1.00 49.78 66 LYS A C 1
ATOM 521 O O . LYS A 1 66 ? 6.154 47.096 69.125 1.00 49.78 66 LYS A O 1
ATOM 526 N N . GLU A 1 67 ? 5.295 47.977 67.251 1.00 50.66 67 GLU A N 1
ATOM 527 C CA . GLU A 1 67 ? 4.558 49.059 67.918 1.00 50.66 67 GLU A CA 1
ATOM 528 C C . GLU A 1 67 ? 3.060 48.940 67.591 1.00 50.66 67 GLU A C 1
ATOM 530 O O . GLU A 1 67 ? 2.597 49.159 66.477 1.00 50.66 67 GLU A O 1
ATOM 535 N N . GLY A 1 68 ? 2.296 48.460 68.574 1.00 52.84 68 GLY A N 1
ATOM 536 C CA . GLY A 1 68 ? 0.963 47.892 68.386 1.00 52.84 68 GLY A CA 1
ATOM 537 C C . GLY A 1 68 ? -0.118 48.843 67.863 1.00 52.84 68 GLY A C 1
ATOM 538 O O . GLY A 1 68 ? -0.732 49.581 68.630 1.00 52.84 68 GLY A O 1
ATOM 539 N N . SER A 1 69 ? -0.499 48.688 66.592 1.00 54.28 69 SER A N 1
ATOM 540 C CA . SER A 1 69 ? -1.802 49.153 66.099 1.00 54.28 69 SER A CA 1
ATOM 541 C C . SER A 1 69 ? -2.412 48.170 65.094 1.00 54.28 69 SER A C 1
ATOM 543 O O . SER A 1 69 ? -2.336 48.325 63.878 1.00 54.28 69 SER A O 1
ATOM 545 N N . ARG A 1 70 ? -3.025 47.104 65.625 1.00 50.09 70 ARG A N 1
ATOM 546 C CA . ARG A 1 70 ? -3.594 45.985 64.853 1.00 50.09 70 ARG A CA 1
ATOM 547 C C . ARG A 1 70 ? -4.803 46.383 63.985 1.00 50.09 70 ARG A C 1
ATOM 549 O O . ARG A 1 70 ? -5.078 45.687 63.017 1.00 50.09 70 ARG A O 1
ATOM 556 N N . SER A 1 71 ? -5.499 47.490 64.281 1.00 52.41 71 SER A N 1
ATOM 557 C CA . SER A 1 71 ? -6.663 47.938 63.492 1.00 52.41 71 SER A CA 1
ATOM 558 C C . SER A 1 71 ? -6.276 48.657 62.196 1.00 52.41 71 SER A C 1
ATOM 560 O O . SER A 1 71 ? -6.872 48.391 61.159 1.00 52.41 71 SER A O 1
ATOM 562 N N . LYS A 1 72 ? -5.228 49.493 62.218 1.00 51.44 72 LYS A N 1
ATOM 563 C CA . LYS A 1 72 ? -4.730 50.191 61.019 1.00 51.44 72 LYS A CA 1
ATOM 564 C C . LYS A 1 72 ? -4.150 49.230 59.982 1.00 51.44 72 LYS A C 1
ATOM 566 O O . LYS A 1 72 ? -4.260 49.476 58.787 1.00 51.44 72 LYS A O 1
ATOM 571 N N . VAL A 1 73 ? -3.562 48.120 60.431 1.00 48.84 73 VAL A N 1
ATOM 572 C CA . VAL A 1 73 ? -3.004 47.084 59.545 1.00 48.84 73 VAL A CA 1
ATOM 573 C C . VAL A 1 73 ? -4.102 46.329 58.793 1.00 48.84 73 VAL A C 1
ATOM 575 O O . VAL A 1 73 ? -3.928 46.030 57.615 1.00 48.84 73 VAL A O 1
ATOM 578 N N . GLU A 1 74 ? -5.235 46.040 59.435 1.00 52.62 74 GLU A N 1
ATOM 579 C CA . GLU A 1 74 ? -6.357 45.372 58.761 1.00 52.62 74 GLU A CA 1
ATOM 580 C C . GLU A 1 74 ? -7.127 46.326 57.834 1.00 52.62 74 GLU A C 1
ATOM 582 O O . GLU A 1 74 ? -7.516 45.932 56.739 1.00 52.62 74 GLU A O 1
ATOM 587 N N . GLU A 1 75 ? -7.239 47.609 58.188 1.00 57.41 75 GLU A N 1
ATOM 588 C CA . GLU A 1 75 ? -7.816 48.630 57.302 1.00 57.41 75 GLU A CA 1
ATOM 589 C C . GLU A 1 75 ? -6.958 48.858 56.042 1.00 57.41 75 GLU A C 1
ATOM 591 O O . GLU A 1 75 ? -7.477 48.899 54.925 1.00 57.41 75 GLU A O 1
ATOM 596 N N . LEU A 1 76 ? -5.630 48.917 56.193 1.00 49.06 76 LEU A N 1
ATOM 597 C CA . LEU A 1 76 ? -4.700 49.028 55.065 1.00 49.06 76 LEU A CA 1
ATOM 598 C C . LEU A 1 76 ? -4.658 47.760 54.204 1.00 49.06 76 LEU A C 1
ATOM 600 O O . LEU A 1 76 ? -4.500 47.863 52.989 1.00 49.06 76 LEU A O 1
ATOM 604 N N . LYS A 1 77 ? -4.824 46.569 54.793 1.00 49.62 77 LYS A N 1
ATOM 605 C CA . LYS A 1 77 ? -4.948 45.319 54.028 1.00 49.62 77 LYS A CA 1
ATOM 606 C C . LYS A 1 77 ? -6.197 45.307 53.161 1.00 49.62 77 LYS A C 1
ATOM 608 O O . LYS A 1 77 ? -6.102 44.919 52.000 1.00 49.62 77 LYS A O 1
ATOM 613 N N . GLU A 1 78 ? -7.335 45.740 53.696 1.00 59.94 78 GLU A N 1
ATOM 614 C CA . GLU A 1 78 ? -8.584 45.754 52.934 1.00 59.94 78 GLU A CA 1
ATOM 615 C C . GLU A 1 78 ? -8.529 46.798 51.809 1.00 59.94 78 GLU A C 1
ATOM 617 O O . GLU A 1 78 ? -8.889 46.507 50.669 1.00 59.94 78 GLU A O 1
ATOM 622 N N . GLN A 1 79 ? -7.947 47.975 52.068 1.00 55.34 79 GLN A N 1
ATOM 623 C CA . GLN A 1 79 ? -7.705 48.986 51.030 1.00 55.34 79 GLN A CA 1
ATOM 624 C C . GLN A 1 79 ? -6.733 48.500 49.946 1.00 55.34 79 GLN A C 1
ATOM 626 O O . GLN A 1 79 ? -6.950 48.751 48.757 1.00 55.34 79 GLN A O 1
ATOM 631 N N . LEU A 1 80 ? -5.677 47.775 50.330 1.00 46.50 80 LEU A N 1
ATOM 632 C CA . LEU A 1 80 ? -4.718 47.205 49.386 1.00 46.50 80 LEU A CA 1
ATOM 633 C C . LEU A 1 80 ? -5.348 46.086 48.549 1.00 46.50 80 LEU A C 1
ATOM 635 O O . LEU A 1 80 ? -5.046 45.972 47.363 1.00 46.50 80 LEU A O 1
ATOM 639 N N . LYS A 1 81 ? -6.248 45.290 49.131 1.00 52.69 81 LYS A N 1
ATOM 640 C CA . LYS A 1 81 ? -6.981 44.235 48.428 1.00 52.69 81 LYS A CA 1
ATOM 641 C C . LYS A 1 81 ? -7.918 44.819 47.369 1.00 52.69 81 LYS A C 1
ATOM 643 O O . LYS A 1 81 ? -7.819 44.438 46.209 1.00 52.69 81 LYS A O 1
ATOM 648 N N . VAL A 1 82 ? -8.693 45.846 47.723 1.00 64.56 82 VAL A N 1
ATOM 649 C CA . VAL A 1 82 ? -9.557 46.582 46.780 1.00 64.56 82 VAL A CA 1
ATOM 650 C C . VAL A 1 82 ? -8.749 47.217 45.638 1.00 64.56 82 VAL A C 1
ATOM 652 O O . VAL A 1 82 ? -9.156 47.167 44.479 1.00 64.56 82 VAL A O 1
ATOM 655 N N . GLN A 1 83 ? -7.576 47.786 45.934 1.00 46.03 83 GLN A N 1
ATOM 656 C CA . GLN A 1 83 ? -6.667 48.328 44.913 1.00 46.03 83 GLN A CA 1
ATOM 657 C C . GLN A 1 83 ? -6.079 47.232 44.010 1.00 46.03 83 GLN A C 1
ATOM 659 O O . GLN A 1 83 ? -5.933 47.438 42.806 1.00 46.03 83 GLN A O 1
ATOM 664 N N . THR A 1 84 ? -5.762 46.066 44.576 1.00 43.34 84 THR A N 1
ATOM 665 C CA . THR A 1 84 ? -5.196 44.927 43.839 1.00 43.34 84 THR A CA 1
ATOM 666 C C . THR A 1 84 ? -6.222 44.319 42.886 1.00 43.34 84 THR A C 1
ATOM 668 O O . THR A 1 84 ? -5.891 44.061 41.729 1.00 43.34 84 THR A O 1
ATOM 671 N N . ASP A 1 85 ? -7.469 44.170 43.332 1.00 59.69 85 ASP A N 1
ATOM 672 C CA . ASP A 1 85 ? -8.567 43.647 42.516 1.00 59.69 85 ASP A CA 1
ATOM 673 C C . ASP A 1 85 ? -8.918 44.620 41.380 1.00 59.69 85 ASP A C 1
ATOM 675 O O . ASP A 1 85 ? -9.016 44.214 40.221 1.00 59.69 85 ASP A O 1
ATOM 679 N N . LYS A 1 86 ? -8.962 45.928 41.669 1.00 52.06 86 LYS A N 1
ATOM 680 C CA . LYS A 1 86 ? -9.161 46.968 40.647 1.00 52.06 86 LYS A CA 1
ATOM 681 C C . LYS A 1 86 ? -8.047 46.972 39.595 1.00 52.06 86 LYS A C 1
ATOM 683 O O . LYS A 1 86 ? -8.315 47.063 38.400 1.00 52.06 86 LYS A O 1
ATOM 688 N N . HIS A 1 87 ? -6.792 46.831 40.018 1.00 44.12 87 HIS A N 1
ATOM 689 C CA . HIS A 1 87 ? -5.661 46.765 39.094 1.00 44.12 87 HIS A CA 1
ATOM 690 C C . HIS A 1 87 ? -5.656 45.460 38.274 1.00 44.12 87 HIS A C 1
ATOM 692 O O . HIS A 1 87 ? -5.201 45.445 37.130 1.00 44.12 87 HIS A O 1
ATOM 698 N N . ALA A 1 88 ? -6.165 44.352 38.823 1.00 51.69 88 ALA A N 1
ATOM 699 C CA . ALA A 1 88 ? -6.338 43.106 38.080 1.00 51.69 88 ALA A CA 1
ATOM 700 C C . ALA A 1 88 ? -7.420 43.233 36.994 1.00 51.69 88 ALA A C 1
ATOM 702 O O . ALA A 1 88 ? -7.213 42.760 35.875 1.00 51.69 88 ALA A O 1
ATOM 703 N N . GLU A 1 89 ? -8.521 43.923 37.292 1.00 62.28 89 GLU A N 1
ATOM 704 C CA . GLU A 1 89 ? -9.613 44.194 36.352 1.00 62.28 89 GLU A CA 1
ATOM 705 C C . GLU A 1 89 ? -9.187 45.166 35.235 1.00 62.28 89 GLU A C 1
ATOM 707 O O . GLU A 1 89 ? -9.398 44.893 34.050 1.00 62.28 89 GLU A O 1
ATOM 712 N N . GLU A 1 90 ? -8.473 46.243 35.577 1.00 49.41 90 GLU A N 1
ATOM 713 C CA . GLU A 1 90 ? -7.886 47.165 34.593 1.00 49.41 90 GLU A CA 1
ATOM 714 C C . GLU A 1 90 ? -6.849 46.456 33.709 1.00 49.41 90 GLU A C 1
ATOM 716 O O . GLU A 1 90 ? -6.842 46.642 32.492 1.00 49.41 90 GLU A O 1
ATOM 721 N N . LYS A 1 91 ? -6.020 45.570 34.280 1.00 44.44 91 LYS A N 1
ATOM 722 C CA . LYS A 1 91 ? -5.048 44.764 33.524 1.00 44.44 91 LYS A CA 1
ATOM 723 C C . LYS A 1 91 ? -5.724 43.752 32.598 1.00 44.44 91 LYS A C 1
ATOM 725 O O . LYS A 1 91 ? -5.223 43.528 31.497 1.00 44.44 91 LYS A O 1
ATOM 730 N N . ALA A 1 92 ? -6.831 43.140 33.016 1.00 61.06 92 ALA A N 1
ATOM 731 C CA . ALA A 1 92 ? -7.614 42.241 32.170 1.00 61.06 92 ALA A CA 1
ATOM 732 C C . ALA A 1 92 ? -8.259 43.002 31.002 1.00 61.06 92 ALA A C 1
ATOM 734 O O . ALA A 1 92 ? -8.184 42.545 29.862 1.00 61.06 92 ALA A O 1
ATOM 735 N N . THR A 1 93 ? -8.789 44.197 31.271 1.00 53.22 93 THR A N 1
ATOM 736 C CA . THR A 1 93 ? -9.368 45.096 30.260 1.00 53.22 93 THR A CA 1
ATOM 737 C C . THR A 1 93 ? -8.311 45.528 29.244 1.00 53.22 93 THR A C 1
ATOM 739 O O . THR A 1 93 ? -8.493 45.332 28.046 1.00 53.22 93 THR A O 1
ATOM 742 N N . TRP A 1 94 ? -7.141 45.976 29.710 1.00 43.81 94 TRP A N 1
ATOM 743 C CA . TRP A 1 94 ? -6.012 46.339 28.847 1.00 43.81 94 TRP A CA 1
ATOM 744 C C . TRP A 1 94 ? -5.482 45.167 28.019 1.00 43.81 94 TRP A C 1
ATOM 746 O O . TRP A 1 94 ? -5.031 45.348 26.890 1.00 43.81 94 TRP A O 1
ATOM 756 N N . LYS A 1 95 ? -5.499 43.949 28.572 1.00 51.00 95 LYS A N 1
ATOM 757 C CA . LYS A 1 95 ? -5.062 42.750 27.849 1.00 51.00 95 LYS A CA 1
ATOM 758 C C . LYS A 1 95 ? -6.040 42.401 26.727 1.00 51.00 95 LYS A C 1
ATOM 760 O O . LYS A 1 95 ? -5.590 42.090 25.630 1.00 51.00 95 LYS A O 1
ATOM 765 N N . LYS A 1 96 ? -7.340 42.547 26.983 1.00 64.38 96 LYS A N 1
ATOM 766 C CA . LYS A 1 96 ? -8.403 42.335 25.998 1.00 64.38 96 LYS A CA 1
ATOM 767 C C . LYS A 1 96 ? -8.376 43.397 24.894 1.00 64.38 96 LYS A C 1
ATOM 769 O O . LYS A 1 96 ? -8.386 43.048 23.723 1.00 64.38 96 LYS A O 1
ATOM 774 N N . GLU A 1 97 ? -8.208 44.673 25.247 1.00 52.47 97 GLU A N 1
ATOM 775 C CA . GLU A 1 97 ? -8.021 45.757 24.270 1.00 52.47 97 GLU A CA 1
ATOM 776 C C . GLU A 1 97 ? -6.734 45.584 23.451 1.00 52.47 97 GLU A C 1
ATOM 778 O O . GLU A 1 97 ? -6.715 45.873 22.258 1.00 52.47 97 GLU A O 1
ATOM 783 N N . LYS A 1 98 ? -5.654 45.075 24.059 1.00 46.25 98 LYS A N 1
ATOM 784 C CA . LYS A 1 98 ? -4.411 44.746 23.350 1.00 46.25 98 LYS A CA 1
ATOM 785 C C . LYS A 1 98 ? -4.592 43.571 22.388 1.00 46.25 98 LYS A C 1
ATOM 787 O O . LYS A 1 98 ? -4.039 43.623 21.294 1.00 46.25 98 LYS A O 1
ATOM 792 N N . GLU A 1 99 ? -5.322 42.529 22.781 1.00 57.00 99 GLU A N 1
ATOM 793 C CA . GLU A 1 99 ? -5.654 41.386 21.921 1.00 57.00 99 GLU A CA 1
ATOM 794 C C . GLU A 1 99 ? -6.550 41.829 20.754 1.00 57.00 99 GLU A C 1
ATOM 796 O O . GLU A 1 99 ? -6.196 41.576 19.607 1.00 57.00 99 GLU A O 1
ATOM 801 N N . GLU A 1 100 ? -7.592 42.629 21.003 1.00 56.25 100 GLU A N 1
ATOM 802 C CA . GLU A 1 100 ? -8.433 43.221 19.951 1.00 56.25 100 GLU A CA 1
ATOM 803 C C . GLU A 1 100 ? -7.653 44.185 19.037 1.00 56.25 100 GLU A C 1
ATOM 805 O O . GLU A 1 100 ? -7.863 44.221 17.823 1.00 56.25 100 GLU A O 1
ATOM 810 N N . TRP A 1 101 ? -6.725 44.977 19.582 1.00 46.03 101 TRP A N 1
ATOM 811 C CA . TRP A 1 101 ? -5.860 45.860 18.794 1.00 46.03 101 TRP A CA 1
ATOM 812 C C . TRP A 1 101 ? -4.859 45.071 17.938 1.00 46.03 101 TRP A C 1
ATOM 814 O O . TRP A 1 101 ? -4.627 45.424 16.777 1.00 46.03 101 TRP A O 1
ATOM 824 N N . LEU A 1 102 ? -4.290 43.985 18.476 1.00 46.56 102 LEU A N 1
ATOM 825 C CA . LEU A 1 102 ? -3.425 43.063 17.738 1.00 46.56 102 LEU A CA 1
ATOM 826 C C . LEU A 1 102 ? -4.205 42.350 16.633 1.00 46.56 102 LEU A C 1
ATOM 828 O O . LEU A 1 102 ? -3.711 42.316 15.512 1.00 46.56 102 LEU A O 1
ATOM 832 N N . GLU A 1 103 ? -5.424 41.879 16.897 1.00 48.75 103 GLU A N 1
ATOM 833 C CA . GLU A 1 103 ? -6.309 41.290 15.885 1.00 48.75 103 GLU A CA 1
ATOM 834 C C . GLU A 1 103 ? -6.668 42.293 14.787 1.00 48.75 103 GLU A C 1
ATOM 836 O O . GLU A 1 103 ? -6.554 41.964 13.611 1.00 48.75 103 GLU A O 1
ATOM 841 N N . ARG A 1 104 ? -7.006 43.548 15.116 1.00 50.94 104 ARG A N 1
ATOM 842 C CA . AR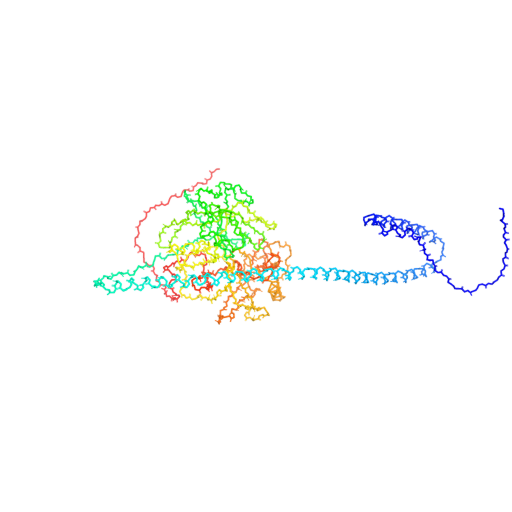G A 1 104 ? -7.281 44.589 14.104 1.00 50.94 104 ARG A CA 1
ATOM 843 C C . ARG A 1 104 ? -6.057 44.909 13.245 1.00 50.94 104 ARG A C 1
ATOM 845 O O . ARG A 1 104 ? -6.189 45.105 12.036 1.00 50.94 104 ARG A O 1
ATOM 852 N N . LYS A 1 105 ? -4.859 44.942 13.838 1.00 48.03 105 LYS A N 1
ATOM 853 C CA . LYS A 1 105 ? -3.597 45.158 13.110 1.00 48.03 105 LYS A CA 1
ATOM 854 C C . LYS A 1 105 ? -3.217 43.939 12.261 1.00 48.03 105 LYS A C 1
ATOM 856 O O . LYS A 1 105 ? -2.713 44.105 11.149 1.00 48.03 105 LYS A O 1
ATOM 861 N N . TRP A 1 106 ? -3.487 42.732 12.757 1.00 40.81 106 TRP A N 1
ATOM 862 C CA . TRP A 1 106 ? -3.252 41.475 12.051 1.00 40.81 106 TRP A CA 1
ATOM 863 C C . TRP A 1 106 ? -4.224 41.314 10.879 1.00 40.81 106 TRP A C 1
ATOM 865 O O . TRP A 1 106 ? -3.759 41.093 9.769 1.00 40.81 106 TRP A O 1
ATOM 875 N N . LEU A 1 107 ? -5.523 41.572 11.070 1.00 39.88 107 LEU A N 1
ATOM 876 C CA . LEU A 1 107 ? -6.552 41.602 10.021 1.00 39.88 107 LEU A CA 1
ATOM 877 C C . LEU A 1 107 ? -6.284 42.684 8.968 1.00 39.88 107 LEU A C 1
ATOM 879 O O . LEU A 1 107 ? -6.478 42.436 7.784 1.00 39.88 107 LEU A O 1
ATOM 883 N N . GLY A 1 108 ? -5.795 43.865 9.359 1.00 46.31 108 GLY A N 1
ATOM 884 C CA . GLY A 1 108 ? -5.384 44.908 8.411 1.00 46.31 108 GLY A CA 1
ATOM 885 C C . GLY A 1 108 ? -4.191 44.485 7.545 1.00 46.31 108 GLY A C 1
ATOM 886 O O . GLY A 1 108 ? -4.228 44.638 6.326 1.00 46.31 108 GLY A O 1
ATOM 887 N N . SER A 1 109 ? -3.161 43.894 8.162 1.00 44.31 109 SER A N 1
ATOM 888 C CA . SER A 1 109 ? -1.988 43.345 7.462 1.00 44.31 109 SER A CA 1
ATOM 889 C C . SER A 1 109 ? -2.360 42.162 6.561 1.00 44.31 109 SER A C 1
ATOM 891 O O . SER A 1 109 ? -1.937 42.100 5.408 1.00 44.31 109 SER A O 1
ATOM 893 N N . TRP A 1 110 ? -3.220 41.263 7.046 1.00 37.72 110 TRP A N 1
ATOM 894 C CA . TRP A 1 110 ? -3.753 40.139 6.280 1.00 37.72 110 TRP A CA 1
ATOM 895 C C . TRP A 1 110 ? -4.616 40.591 5.114 1.00 37.72 110 TRP A C 1
ATOM 897 O O . TRP A 1 110 ? -4.465 40.045 4.033 1.00 37.72 110 TRP A O 1
ATOM 907 N N . ARG A 1 111 ? -5.463 41.611 5.281 1.00 39.66 111 ARG A N 1
ATOM 908 C CA . ARG A 1 111 ? -6.284 42.150 4.191 1.00 39.66 111 ARG A CA 1
ATOM 909 C C . ARG A 1 111 ? -5.421 42.752 3.086 1.00 39.66 111 ARG A C 1
ATOM 911 O O . ARG A 1 111 ? -5.685 42.489 1.923 1.00 39.66 111 ARG A O 1
ATOM 918 N N . VAL A 1 112 ? -4.369 43.499 3.429 1.00 45.47 112 VAL A N 1
ATOM 919 C CA . VAL A 1 112 ? -3.423 44.044 2.437 1.00 45.47 112 VAL A CA 1
ATOM 920 C C . VAL A 1 112 ? -2.649 42.924 1.737 1.00 45.47 112 VAL A C 1
ATOM 922 O O . VAL A 1 112 ? -2.524 42.953 0.518 1.00 45.47 112 VAL A O 1
ATOM 925 N N . LYS A 1 113 ? -2.189 41.902 2.472 1.00 42.50 113 LYS A N 1
ATOM 926 C CA . LYS A 1 113 ? -1.518 40.735 1.875 1.00 42.50 113 LYS A CA 1
ATOM 927 C C . LYS A 1 113 ? -2.454 39.877 1.023 1.00 42.50 113 LYS A C 1
ATOM 929 O O . LYS A 1 113 ? -2.018 39.375 -0.007 1.00 42.50 113 LYS A O 1
ATOM 934 N N . CYS A 1 114 ? -3.716 39.724 1.420 1.00 40.38 114 CYS A N 1
ATOM 935 C CA . CYS A 1 114 ? -4.732 39.023 0.638 1.00 40.38 114 CYS A CA 1
ATOM 936 C C . CYS A 1 114 ? -5.042 39.789 -0.644 1.00 40.38 114 CYS A C 1
ATOM 938 O O . CYS A 1 114 ? -5.068 39.168 -1.689 1.00 40.38 114 CYS A O 1
ATOM 940 N N . LEU A 1 115 ? -5.179 41.118 -0.591 1.00 42.12 115 LEU A N 1
ATOM 941 C CA . LEU A 1 115 ? -5.393 41.947 -1.783 1.00 42.12 115 LEU A CA 1
ATOM 942 C C . LEU A 1 115 ? -4.181 41.928 -2.734 1.00 42.12 115 LEU A C 1
ATOM 944 O O . LEU A 1 115 ? -4.357 41.873 -3.946 1.00 42.12 115 LEU A O 1
ATOM 948 N N . ASP A 1 116 ? -2.951 41.935 -2.206 1.00 46.97 116 ASP A N 1
ATOM 949 C CA . ASP A 1 116 ? -1.731 41.777 -3.017 1.00 46.97 116 ASP A CA 1
ATOM 950 C C . ASP A 1 116 ? -1.637 40.373 -3.641 1.00 46.97 116 ASP A C 1
ATOM 952 O O . ASP A 1 116 ? -1.264 40.225 -4.804 1.00 46.97 116 ASP A O 1
ATOM 956 N N . SER A 1 117 ? -2.030 39.339 -2.890 1.00 44.09 117 SER A N 1
ATOM 957 C CA . SER A 1 117 ? -2.055 37.953 -3.375 1.00 44.09 117 SER A CA 1
ATOM 958 C C . SER A 1 117 ? -3.167 37.723 -4.397 1.00 44.09 117 SER A C 1
ATOM 960 O O . SER A 1 117 ? -2.928 37.064 -5.397 1.00 44.09 117 SER A O 1
ATOM 962 N N . GLU A 1 118 ? -4.349 38.303 -4.193 1.00 44.16 118 GLU A N 1
ATOM 963 C CA . GLU A 1 118 ? -5.479 38.284 -5.128 1.00 44.16 118 GLU A CA 1
ATOM 964 C C . GLU A 1 118 ? -5.104 38.979 -6.437 1.00 44.16 118 GLU A C 1
ATOM 966 O O . GLU A 1 118 ? -5.361 38.448 -7.512 1.00 44.16 118 GLU A O 1
ATOM 971 N N . LYS A 1 119 ? -4.406 40.120 -6.367 1.00 50.66 119 LYS A N 1
ATOM 972 C CA . LYS A 1 119 ? -3.897 40.800 -7.560 1.00 50.66 119 LYS A CA 1
ATOM 973 C C . LYS A 1 119 ? -2.891 39.934 -8.330 1.00 50.66 119 LYS A C 1
ATOM 975 O O . LYS A 1 119 ? -3.045 39.773 -9.535 1.00 50.66 119 LYS A O 1
ATOM 980 N N . LYS A 1 120 ? -1.915 39.331 -7.640 1.00 50.31 120 LYS A N 1
ATOM 981 C CA . LYS A 1 120 ? -0.936 38.412 -8.253 1.00 50.31 120 LYS A CA 1
ATOM 982 C C . LYS A 1 120 ? -1.584 37.149 -8.818 1.00 50.31 120 LYS A C 1
ATOM 984 O O . LYS A 1 120 ? -1.129 36.631 -9.831 1.00 50.31 120 LYS A O 1
ATOM 989 N N . LEU A 1 121 ? -2.625 36.641 -8.160 1.00 43.41 121 LEU A N 1
ATOM 990 C CA . LEU A 1 121 ? -3.380 35.485 -8.631 1.00 43.41 121 LEU A CA 1
ATOM 991 C C . LEU A 1 121 ? -4.162 35.837 -9.899 1.00 43.41 121 LEU A C 1
ATOM 993 O O . LEU A 1 121 ? -4.125 35.074 -10.852 1.00 43.41 121 LEU A O 1
ATOM 997 N N . ASN A 1 122 ? -4.800 37.007 -9.940 1.00 46.19 122 ASN A N 1
ATOM 998 C CA . ASN A 1 122 ? -5.526 37.481 -11.118 1.00 46.19 122 ASN A CA 1
ATOM 999 C C . ASN A 1 122 ? -4.594 37.756 -12.309 1.00 46.19 122 ASN A C 1
ATOM 1001 O O . ASN A 1 122 ? -4.961 37.446 -13.437 1.00 46.19 122 ASN A O 1
ATOM 1005 N N . GLU A 1 123 ? -3.385 38.275 -12.070 1.00 59.16 123 GLU A N 1
ATOM 1006 C CA . GLU A 1 123 ? -2.347 38.398 -13.106 1.00 59.16 123 GLU A CA 1
ATOM 1007 C C . GLU A 1 123 ? -1.949 37.011 -13.646 1.00 59.16 123 GLU A C 1
ATOM 1009 O O . GLU A 1 123 ? -2.028 36.787 -14.848 1.00 59.16 123 GLU A O 1
ATOM 1014 N N . LYS A 1 124 ? -1.675 36.030 -12.771 1.00 49.31 124 LYS A N 1
ATOM 1015 C CA . LYS A 1 124 ? -1.389 34.645 -13.196 1.00 49.31 124 LYS A CA 1
ATOM 1016 C C . LYS A 1 124 ? -2.546 33.973 -13.938 1.00 49.31 124 LYS A C 1
ATOM 1018 O O . LYS A 1 124 ? -2.303 33.191 -14.846 1.00 49.31 124 LYS A O 1
ATOM 1023 N N . ILE A 1 125 ? -3.792 34.236 -13.543 1.00 49.56 125 ILE A N 1
ATOM 1024 C CA . ILE A 1 125 ? -4.979 33.714 -14.235 1.00 49.56 125 ILE A CA 1
ATOM 1025 C C . ILE A 1 125 ? -5.057 34.289 -15.653 1.00 49.56 125 ILE A C 1
ATOM 1027 O O . ILE A 1 125 ? -5.367 33.548 -16.579 1.00 49.56 125 ILE A O 1
ATOM 1031 N N . SER A 1 126 ? -4.735 35.573 -15.828 1.00 59.53 126 SER A N 1
ATOM 1032 C CA . SER A 1 126 ? -4.687 36.214 -17.146 1.00 59.53 126 SER A CA 1
ATOM 1033 C C . SER A 1 126 ? -3.580 35.633 -18.032 1.00 59.53 126 SER A C 1
ATOM 1035 O O . SER A 1 126 ? -3.808 35.405 -19.220 1.00 59.53 126 SER A O 1
ATOM 1037 N N . ASP A 1 127 ? -2.400 35.374 -17.464 1.00 60.59 127 ASP A N 1
ATOM 1038 C CA . ASP A 1 127 ? -1.289 34.746 -18.190 1.00 60.59 127 ASP A CA 1
ATOM 1039 C C . ASP A 1 127 ? -1.667 33.316 -18.611 1.00 60.59 127 ASP A C 1
ATOM 1041 O O . ASP A 1 127 ? -1.578 32.969 -19.785 1.00 60.59 127 ASP A O 1
ATOM 1045 N N . LEU A 1 128 ? -2.232 32.527 -17.689 1.00 51.28 128 LEU A N 1
ATOM 1046 C CA . LEU A 1 128 ? -2.712 31.168 -17.971 1.00 51.28 128 LEU A CA 1
ATOM 1047 C C . LEU A 1 128 ? -3.841 31.126 -19.008 1.00 51.28 128 LEU A C 1
ATOM 1049 O O . LEU A 1 128 ? -3.938 30.167 -19.766 1.00 51.28 128 LEU A O 1
ATOM 1053 N N . GLN A 1 129 ? -4.714 32.135 -19.042 1.00 53.22 129 GLN A N 1
ATOM 1054 C CA . GLN A 1 129 ? -5.752 32.248 -20.070 1.00 53.22 129 GLN A CA 1
ATOM 1055 C C . GLN A 1 129 ? -5.148 32.515 -21.449 1.00 53.22 129 GLN A C 1
ATOM 1057 O O . GLN A 1 129 ? -5.600 31.931 -22.427 1.00 53.22 129 GLN A O 1
ATOM 1062 N N . THR A 1 130 ? -4.094 33.329 -21.509 1.00 70.56 130 THR A N 1
ATOM 1063 C CA . THR A 1 130 ? -3.362 33.591 -22.754 1.00 70.56 130 THR A CA 1
ATOM 1064 C C . THR A 1 130 ? -2.665 32.321 -23.247 1.00 70.56 130 THR A C 1
ATOM 1066 O O . THR A 1 130 ? -2.826 31.947 -24.407 1.00 70.56 130 THR A O 1
ATOM 1069 N N . ASP A 1 131 ? -1.984 31.599 -22.352 1.00 54.75 131 ASP A N 1
ATOM 1070 C CA . ASP A 1 131 ? -1.342 30.318 -22.674 1.00 54.75 131 ASP A CA 1
ATOM 1071 C C . ASP A 1 131 ? -2.365 29.263 -23.128 1.00 54.75 131 ASP A C 1
ATOM 1073 O O . ASP A 1 131 ? -2.109 28.493 -24.056 1.00 54.75 131 ASP A O 1
ATOM 1077 N N . TYR A 1 132 ? -3.543 29.227 -22.492 1.00 55.00 132 TYR A N 1
ATOM 1078 C CA . TYR A 1 132 ? -4.637 28.332 -22.868 1.00 55.00 132 TYR A CA 1
ATOM 1079 C C . TYR A 1 132 ? -5.169 28.631 -24.273 1.00 55.00 132 TYR A C 1
ATOM 1081 O O . TYR A 1 132 ? -5.376 27.699 -25.051 1.00 55.00 132 TYR A O 1
ATOM 1089 N N . ASP A 1 133 ? -5.367 29.905 -24.613 1.00 61.81 133 ASP A N 1
ATOM 1090 C CA . ASP A 1 133 ? -5.842 30.305 -25.937 1.00 61.81 133 ASP A CA 1
ATOM 1091 C C . ASP A 1 133 ? -4.804 29.971 -27.030 1.00 61.81 133 ASP A C 1
ATOM 1093 O O . ASP A 1 133 ? -5.177 29.435 -28.077 1.00 61.81 133 ASP A O 1
ATOM 1097 N N . GLU A 1 134 ? -3.502 30.160 -26.769 1.00 67.50 134 GLU A N 1
ATOM 1098 C CA . GLU A 1 134 ? -2.427 29.741 -27.688 1.00 67.50 134 GLU A CA 1
ATOM 1099 C C . GLU A 1 134 ? -2.347 28.213 -27.862 1.00 67.50 134 GLU A C 1
ATOM 1101 O O . GLU A 1 134 ? -2.119 27.707 -28.965 1.00 67.50 134 GLU A O 1
ATOM 1106 N N . LEU A 1 135 ? -2.514 27.453 -26.775 1.00 53.41 135 LEU A N 1
ATOM 1107 C CA . LEU A 1 135 ? -2.546 25.987 -26.810 1.00 53.41 135 LEU A CA 1
ATOM 1108 C C . LEU A 1 135 ? -3.755 25.469 -27.582 1.00 53.41 135 LEU A C 1
ATOM 1110 O O . LEU A 1 135 ? -3.636 24.497 -28.328 1.00 53.41 135 LEU A O 1
ATOM 1114 N N . LYS A 1 136 ? -4.904 26.122 -27.420 1.00 59.62 136 LYS A N 1
ATOM 1115 C CA . LYS A 1 136 ? -6.131 25.777 -28.126 1.00 59.62 136 LYS A CA 1
ATOM 1116 C C . LYS A 1 136 ? -5.990 25.991 -29.631 1.00 59.62 136 LYS A C 1
ATOM 1118 O O . LYS A 1 136 ? -6.327 25.093 -30.390 1.00 59.62 136 LYS A O 1
ATOM 1123 N N . GLU A 1 137 ? -5.410 27.109 -30.063 1.00 72.44 137 GLU A N 1
ATOM 1124 C CA . GLU A 1 137 ? -5.173 27.368 -31.489 1.00 72.44 137 GLU A CA 1
ATOM 1125 C C . GLU A 1 137 ? -4.214 26.332 -32.110 1.00 72.44 137 GLU A C 1
ATOM 1127 O O . GLU A 1 137 ? -4.434 25.856 -33.225 1.00 72.44 137 GLU A O 1
ATOM 1132 N N . LYS A 1 138 ? -3.188 25.896 -31.362 1.00 62.72 138 LYS A N 1
ATOM 1133 C CA . LYS A 1 138 ? -2.302 24.791 -31.780 1.00 62.72 138 LYS A CA 1
ATOM 1134 C C . LYS A 1 138 ? -3.025 23.446 -31.839 1.00 62.72 138 LYS A C 1
ATOM 1136 O O . LYS A 1 138 ? -2.752 22.658 -32.742 1.00 62.72 138 LYS A O 1
ATOM 1141 N N . HIS A 1 139 ? -3.913 23.167 -30.886 1.00 59.62 139 HIS A N 1
ATOM 1142 C CA . HIS A 1 139 ? -4.695 21.933 -30.861 1.00 59.62 139 HIS A CA 1
ATOM 1143 C C . HIS A 1 139 ? -5.653 21.853 -32.052 1.00 59.62 139 HIS A C 1
ATOM 1145 O O . HIS A 1 139 ? -5.641 20.846 -32.754 1.00 59.62 139 HIS A O 1
ATOM 1151 N N . ASP A 1 140 ? -6.384 22.933 -32.332 1.00 60.06 140 ASP A N 1
ATOM 1152 C CA . ASP A 1 140 ? -7.292 23.030 -33.478 1.00 60.06 140 ASP A CA 1
ATOM 1153 C C . ASP A 1 140 ? -6.518 22.864 -34.809 1.00 60.06 140 ASP A C 1
ATOM 1155 O O . ASP A 1 140 ? -6.986 22.211 -35.744 1.00 60.06 140 ASP A O 1
ATOM 1159 N N . GLY A 1 141 ? -5.284 23.387 -34.887 1.00 67.00 141 GLY A N 1
ATOM 1160 C CA . GLY A 1 141 ? -4.382 23.170 -36.024 1.00 67.00 141 GLY A CA 1
ATOM 1161 C C . GLY A 1 141 ? -3.952 21.707 -36.200 1.00 67.00 141 GLY A C 1
ATOM 1162 O O . GLY A 1 141 ? -4.002 21.178 -37.310 1.00 67.00 141 GLY A O 1
ATOM 1163 N N . LEU A 1 142 ? -3.581 21.031 -35.109 1.00 60.19 142 LEU A N 1
ATOM 1164 C CA . LEU A 1 142 ? -3.215 19.609 -35.127 1.00 60.19 142 LEU A CA 1
ATOM 1165 C C . LEU A 1 142 ? -4.410 18.699 -35.440 1.00 60.19 142 LEU A C 1
ATOM 1167 O O . LEU A 1 142 ? -4.237 17.678 -36.102 1.00 60.19 142 LEU A O 1
ATOM 1171 N N . GLU A 1 143 ? -5.614 19.055 -34.990 1.00 55.84 143 GLU A N 1
ATOM 1172 C CA . GLU A 1 143 ? -6.843 18.324 -35.311 1.00 55.84 143 GLU A CA 1
ATOM 1173 C C . GLU A 1 143 ? -7.130 18.386 -36.819 1.00 55.84 143 GLU A C 1
ATOM 1175 O O . GLU A 1 143 ? -7.387 17.353 -37.438 1.00 55.84 143 GLU A O 1
ATOM 1180 N N . SER A 1 144 ? -6.949 19.557 -37.442 1.00 65.50 144 SER A N 1
ATOM 1181 C CA . SER A 1 144 ? -7.041 19.713 -38.899 1.00 65.50 144 SER A CA 1
ATOM 1182 C C . SER A 1 144 ? -5.995 18.882 -39.658 1.00 65.50 144 SER A C 1
ATOM 1184 O O . SER A 1 144 ? -6.312 18.306 -40.699 1.00 65.50 144 SER A O 1
ATOM 1186 N N . GLU A 1 145 ? -4.747 18.811 -39.181 1.00 69.62 145 GLU A N 1
ATOM 1187 C CA . GLU A 1 145 ? -3.708 17.968 -39.801 1.00 69.62 145 GLU A CA 1
ATOM 1188 C C . GLU A 1 145 ? -4.008 16.470 -39.638 1.00 69.62 145 GLU A C 1
ATOM 1190 O O . GLU A 1 145 ? -3.769 15.673 -40.550 1.00 69.62 145 GLU A O 1
ATOM 1195 N N . LEU A 1 146 ? -4.560 16.076 -38.488 1.00 56.59 146 LEU A N 1
ATOM 1196 C CA . LEU A 1 146 ? -4.956 14.700 -38.211 1.00 56.59 146 LEU A CA 1
ATOM 1197 C C . LEU A 1 146 ? -6.131 14.264 -39.092 1.00 56.59 146 LEU A C 1
ATOM 1199 O O . LEU A 1 146 ? -6.121 13.138 -39.592 1.00 56.59 146 LEU A O 1
ATOM 1203 N N . GLU A 1 147 ? -7.120 15.131 -39.315 1.00 63.31 147 GLU A N 1
ATOM 1204 C CA . GLU A 1 147 ? -8.230 14.861 -40.234 1.00 63.31 147 GLU A CA 1
ATOM 1205 C C . GLU A 1 147 ? -7.747 14.666 -41.677 1.00 63.31 147 GLU A C 1
ATOM 1207 O O . GLU A 1 147 ? -8.180 13.717 -42.340 1.00 63.31 147 GLU A O 1
ATOM 1212 N N . ASP A 1 148 ? -6.805 15.492 -42.143 1.00 71.94 148 ASP A N 1
ATOM 1213 C CA . ASP A 1 148 ? -6.207 15.361 -43.476 1.00 71.94 148 ASP A CA 1
ATOM 1214 C C . ASP A 1 148 ? -5.440 14.034 -43.611 1.00 71.94 148 ASP A C 1
ATOM 1216 O O . ASP A 1 148 ? -5.672 13.244 -44.534 1.00 71.94 148 ASP A O 1
ATOM 1220 N N . MET A 1 149 ? -4.606 13.704 -42.619 1.00 64.38 149 MET A N 1
ATOM 1221 C CA . MET A 1 149 ? -3.848 12.450 -42.586 1.00 64.38 149 MET A CA 1
ATOM 1222 C C . MET A 1 149 ? -4.763 11.218 -42.528 1.00 64.38 149 MET A C 1
ATOM 1224 O O . MET A 1 149 ? -4.513 10.218 -43.207 1.00 64.38 149 MET A O 1
ATOM 1228 N N . ASN A 1 150 ? -5.858 11.289 -41.768 1.00 61.69 150 ASN A N 1
ATOM 1229 C CA . ASN A 1 150 ? -6.861 10.231 -41.707 1.00 61.69 150 ASN A CA 1
ATOM 1230 C C . ASN A 1 150 ? -7.577 10.071 -43.061 1.00 61.69 150 ASN A C 1
ATOM 1232 O O . ASN A 1 150 ? -7.794 8.949 -43.518 1.00 61.69 150 ASN A O 1
ATOM 1236 N N . GLY A 1 151 ? -7.858 11.178 -43.757 1.00 69.38 151 GLY A N 1
ATOM 1237 C CA . GLY A 1 151 ? -8.347 11.171 -45.137 1.00 69.38 151 GLY A CA 1
ATOM 1238 C C . GLY A 1 151 ? -7.394 10.449 -46.097 1.00 69.38 151 GLY A C 1
ATOM 1239 O O . GLY A 1 151 ? -7.828 9.599 -46.880 1.00 69.38 151 GLY A O 1
ATOM 1240 N N . HIS A 1 152 ? -6.090 10.711 -45.986 1.00 71.25 152 HIS A N 1
ATOM 1241 C CA . HIS A 1 152 ? -5.056 10.039 -46.777 1.00 71.25 152 HIS A CA 1
ATOM 1242 C C . HIS A 1 152 ? -4.984 8.525 -46.509 1.00 71.25 152 HIS A C 1
ATOM 1244 O O . HIS A 1 152 ? -4.978 7.740 -47.462 1.00 71.25 152 HIS A O 1
ATOM 1250 N N . ILE A 1 153 ? -5.002 8.103 -45.240 1.00 63.38 153 ILE A N 1
ATOM 1251 C CA . ILE A 1 153 ? -4.966 6.682 -44.844 1.00 63.38 153 ILE A CA 1
ATOM 1252 C C . ILE A 1 153 ? -6.223 5.946 -45.320 1.00 63.38 153 ILE A C 1
ATOM 1254 O O . ILE A 1 153 ? -6.134 4.846 -45.872 1.00 63.38 153 ILE A O 1
ATOM 1258 N N . ILE A 1 154 ? -7.403 6.553 -45.153 1.00 69.56 154 ILE A N 1
ATOM 1259 C CA . ILE A 1 154 ? -8.672 5.984 -45.624 1.00 69.56 154 ILE A CA 1
ATOM 1260 C C . ILE A 1 154 ? -8.634 5.802 -47.144 1.00 69.56 154 ILE A C 1
ATOM 1262 O O . ILE A 1 154 ? -9.034 4.750 -47.647 1.00 69.56 154 ILE A O 1
ATOM 1266 N N . GLN A 1 155 ? -8.117 6.785 -47.884 1.00 67.94 155 GLN A N 1
ATOM 1267 C CA . GLN A 1 155 ? -8.023 6.699 -49.338 1.00 67.94 155 GLN A CA 1
ATOM 1268 C C . GLN A 1 155 ? -7.044 5.606 -49.793 1.00 67.94 155 GLN A C 1
ATOM 1270 O O . GLN A 1 155 ? -7.330 4.892 -50.757 1.00 67.94 155 GLN A O 1
ATOM 1275 N N . GLU A 1 156 ? -5.922 5.432 -49.095 1.00 69.00 156 GLU A N 1
ATOM 1276 C CA . GLU A 1 156 ? -4.962 4.359 -49.365 1.00 69.00 156 GLU A CA 1
ATOM 1277 C C . GLU A 1 156 ? -5.570 2.975 -49.086 1.00 69.00 156 GLU A C 1
ATOM 1279 O O . GLU A 1 156 ? -5.526 2.096 -49.949 1.00 69.00 156 GLU A O 1
ATOM 1284 N N . HIS A 1 157 ? -6.269 2.812 -47.958 1.00 65.44 157 HIS A N 1
ATOM 1285 C CA . HIS A 1 157 ? -7.003 1.586 -47.630 1.00 65.44 157 HIS A CA 1
ATOM 1286 C C . HIS A 1 157 ? -8.114 1.266 -48.640 1.00 65.44 157 HIS A C 1
ATOM 1288 O O . HIS A 1 157 ? -8.303 0.102 -48.993 1.00 65.44 157 HIS A O 1
ATOM 1294 N N . ILE A 1 158 ? -8.845 2.271 -49.138 1.00 71.19 158 ILE A N 1
ATOM 1295 C CA . ILE A 1 158 ? -9.846 2.086 -50.201 1.00 71.19 158 ILE A CA 1
ATOM 1296 C C . ILE A 1 158 ? -9.170 1.603 -51.489 1.00 71.19 158 ILE A C 1
ATOM 1298 O O . ILE A 1 158 ? -9.659 0.664 -52.124 1.00 71.19 158 ILE A O 1
ATOM 1302 N N . ASN A 1 159 ? -8.037 2.202 -51.861 1.00 72.50 159 ASN A N 1
ATOM 1303 C CA . ASN A 1 159 ? -7.283 1.816 -53.053 1.00 72.50 159 ASN A CA 1
ATOM 1304 C C . ASN A 1 159 ? -6.738 0.378 -52.941 1.00 72.50 159 ASN A C 1
ATOM 1306 O O . ASN A 1 159 ? -6.806 -0.391 -53.905 1.00 72.50 159 ASN A O 1
ATOM 1310 N N . ASP A 1 160 ? -6.249 -0.015 -51.766 1.00 67.25 160 ASP A N 1
ATOM 1311 C CA . ASP A 1 160 ? -5.745 -1.366 -51.510 1.00 67.25 160 ASP A CA 1
ATOM 1312 C C . ASP A 1 160 ? -6.867 -2.404 -51.405 1.00 67.25 160 ASP A C 1
ATOM 1314 O O . ASP A 1 160 ? -6.734 -3.512 -51.933 1.00 67.25 160 ASP A O 1
ATOM 1318 N N . PHE A 1 161 ? -8.021 -2.040 -50.840 1.00 64.25 161 PHE A N 1
ATOM 1319 C CA . PHE A 1 161 ? -9.215 -2.885 -50.843 1.00 64.25 161 PHE A CA 1
ATOM 1320 C C . PHE A 1 161 ? -9.738 -3.117 -52.267 1.00 64.25 161 PHE A C 1
ATOM 1322 O O . PHE A 1 161 ? -10.075 -4.244 -52.626 1.00 64.25 161 PHE A O 1
ATOM 1329 N N . GLN A 1 162 ? -9.743 -2.088 -53.121 1.00 69.56 162 GLN A N 1
ATOM 1330 C CA . GLN A 1 162 ? -10.090 -2.226 -54.539 1.00 69.56 162 GLN A CA 1
ATOM 1331 C C . GLN A 1 162 ? -9.080 -3.097 -55.303 1.00 69.56 162 GLN A C 1
ATOM 1333 O O . GLN A 1 162 ? -9.475 -3.876 -56.175 1.00 69.56 162 GLN A O 1
ATOM 1338 N N . LYS A 1 163 ? -7.784 -3.028 -54.971 1.00 67.69 163 LYS A N 1
ATOM 1339 C CA . LYS A 1 163 ? -6.770 -3.947 -55.518 1.00 67.69 163 LYS A CA 1
ATOM 1340 C C . LYS A 1 163 ? -6.990 -5.390 -55.059 1.00 67.69 163 LYS A C 1
ATOM 1342 O O . LYS A 1 163 ? -6.876 -6.296 -55.881 1.00 67.69 163 LYS A O 1
ATOM 1347 N N . ALA A 1 164 ? -7.322 -5.606 -53.787 1.00 55.22 164 ALA A N 1
ATOM 1348 C CA . ALA A 1 164 ? -7.570 -6.931 -53.218 1.00 55.22 164 ALA A CA 1
ATOM 1349 C C . ALA A 1 164 ? -8.874 -7.561 -53.740 1.00 55.22 164 ALA A C 1
ATOM 1351 O O . ALA A 1 164 ? -8.901 -8.746 -54.066 1.00 55.22 164 ALA A O 1
ATOM 1352 N N . ALA A 1 165 ? -9.936 -6.767 -53.910 1.00 57.09 165 ALA A N 1
ATOM 1353 C CA . ALA A 1 165 ? -11.221 -7.216 -54.452 1.00 57.09 165 ALA A CA 1
ATOM 1354 C C . ALA A 1 165 ? -11.135 -7.688 -55.918 1.00 57.09 165 ALA A C 1
ATOM 1356 O O . ALA A 1 165 ? -11.954 -8.494 -56.356 1.00 57.09 165 ALA A O 1
ATOM 1357 N N . ASN A 1 166 ? -10.126 -7.226 -56.664 1.00 61.38 166 ASN A N 1
ATOM 1358 C CA . ASN A 1 166 ? -9.867 -7.628 -58.048 1.00 61.38 166 ASN A CA 1
ATOM 1359 C C . ASN A 1 166 ? -8.944 -8.857 -58.177 1.00 61.38 166 ASN A C 1
ATOM 1361 O O . ASN A 1 166 ? -8.636 -9.272 -59.298 1.00 61.38 166 ASN A O 1
ATOM 1365 N N . GLN A 1 167 ? -8.509 -9.468 -57.067 1.00 54.41 167 GLN A N 1
ATOM 1366 C CA . GLN A 1 167 ? -7.747 -10.719 -57.087 1.00 54.41 167 GLN A CA 1
ATOM 1367 C C . GLN A 1 167 ? -8.640 -11.940 -56.790 1.00 54.41 167 GLN A C 1
ATOM 1369 O O . GLN A 1 167 ? -9.392 -11.944 -55.815 1.00 54.41 167 GLN A O 1
ATOM 1374 N N . PRO A 1 168 ? -8.554 -13.030 -57.575 1.00 47.19 168 PRO A N 1
ATOM 1375 C CA . PRO A 1 168 ? -9.294 -14.253 -57.286 1.00 47.19 168 PRO A CA 1
ATOM 1376 C C . PRO A 1 168 ? -8.655 -15.010 -56.107 1.00 47.19 168 PRO A C 1
ATOM 1378 O O . PRO A 1 168 ? -7.625 -15.670 -56.257 1.00 47.19 168 PRO A O 1
ATOM 1381 N N . HIS A 1 169 ? -9.277 -14.950 -54.926 1.00 48.81 169 HIS A N 1
ATOM 1382 C CA . HIS A 1 169 ? -8.793 -15.646 -53.730 1.00 48.81 169 HIS A CA 1
ATOM 1383 C C . HIS A 1 169 ? -9.304 -17.092 -53.617 1.00 48.81 169 HIS A C 1
ATOM 1385 O O . HIS A 1 169 ? -10.500 -17.359 -53.511 1.00 48.81 169 HIS A O 1
ATOM 1391 N N . LYS A 1 170 ? -8.357 -18.037 -53.538 1.00 46.25 170 LYS A N 1
ATOM 1392 C CA . LYS A 1 170 ? -8.552 -19.351 -52.906 1.00 46.25 170 LYS A CA 1
ATOM 1393 C C . LYS A 1 170 ? -8.403 -19.195 -51.391 1.00 46.25 170 LYS A C 1
ATOM 1395 O O . LYS A 1 170 ? -7.351 -18.768 -50.920 1.00 46.25 170 LYS A O 1
ATOM 1400 N N . ALA A 1 171 ? -9.432 -19.578 -50.642 1.00 39.47 171 ALA A N 1
ATOM 1401 C CA . ALA A 1 171 ? -9.438 -19.548 -49.184 1.00 39.47 171 ALA A CA 1
ATOM 1402 C C . ALA A 1 171 ? -8.490 -20.602 -48.581 1.00 39.47 171 ALA A C 1
ATOM 1404 O O . ALA A 1 171 ? -8.553 -21.785 -48.923 1.00 39.47 171 ALA A O 1
ATOM 1405 N N . LYS A 1 172 ? -7.650 -20.178 -47.633 1.00 42.69 172 LYS A N 1
ATOM 1406 C CA . LYS A 1 172 ? -7.059 -21.043 -46.607 1.00 42.69 172 LYS A CA 1
ATOM 1407 C C . LYS A 1 172 ? -7.454 -20.484 -45.244 1.00 42.69 172 LYS A C 1
ATOM 1409 O O . LYS A 1 172 ? -7.166 -19.330 -44.948 1.00 42.69 172 LYS A O 1
ATOM 1414 N N . ASN A 1 173 ? -8.115 -21.317 -44.447 1.00 39.97 173 ASN A N 1
ATOM 1415 C CA . ASN A 1 173 ? -8.467 -21.032 -43.061 1.00 39.97 173 ASN A CA 1
ATOM 1416 C C . ASN A 1 173 ? -7.191 -20.902 -42.221 1.00 39.97 173 ASN A C 1
ATOM 1418 O O . ASN A 1 173 ? -6.421 -21.860 -42.133 1.00 39.97 173 ASN A O 1
ATOM 1422 N N . LEU A 1 174 ? -6.989 -19.743 -41.594 1.00 39.38 174 LEU A N 1
ATOM 1423 C CA . LEU A 1 174 ? -6.017 -19.573 -40.520 1.00 39.38 174 LEU A CA 1
ATOM 1424 C C . LEU A 1 174 ? -6.773 -19.688 -39.193 1.00 39.38 174 LEU A C 1
ATOM 1426 O O . LEU A 1 174 ? -7.701 -18.925 -38.932 1.00 39.38 174 LEU A O 1
ATOM 1430 N N . ALA A 1 175 ? -6.408 -20.686 -38.393 1.00 39.09 175 ALA A N 1
ATOM 1431 C CA . ALA A 1 175 ? -6.922 -20.857 -37.044 1.00 39.09 175 ALA A CA 1
ATOM 1432 C C . ALA A 1 175 ? -6.511 -19.665 -36.161 1.00 39.09 175 ALA A C 1
ATOM 1434 O O . ALA A 1 175 ? -5.379 -19.188 -36.231 1.00 39.09 175 ALA A O 1
ATOM 1435 N N . THR A 1 176 ? -7.436 -19.204 -35.323 1.00 35.88 176 THR A N 1
ATOM 1436 C CA . THR A 1 176 ? -7.212 -18.224 -34.253 1.00 35.88 176 THR A CA 1
ATOM 1437 C C . THR A 1 176 ? -6.098 -18.686 -33.304 1.00 35.88 176 THR A C 1
ATOM 1439 O O . THR A 1 176 ? -6.157 -19.827 -32.838 1.00 35.88 176 THR A O 1
ATOM 1442 N N . PRO A 1 177 ? -5.105 -17.840 -32.968 1.00 43.78 177 PRO A N 1
ATOM 1443 C CA . PRO A 1 177 ? -4.098 -18.193 -31.976 1.00 43.78 177 PRO A CA 1
ATOM 1444 C C . PRO A 1 177 ? -4.752 -18.260 -30.589 1.00 43.78 177 PRO A C 1
ATOM 1446 O O . PRO A 1 177 ? -5.373 -17.300 -30.130 1.00 43.78 177 PRO A O 1
ATOM 1449 N N . HIS A 1 178 ? -4.628 -19.405 -29.921 1.00 41.09 178 HIS A N 1
ATOM 1450 C CA . HIS A 1 178 ? -4.967 -19.538 -28.507 1.00 41.09 178 HIS A CA 1
ATOM 1451 C C . HIS A 1 178 ? -4.113 -18.557 -27.680 1.00 41.09 178 HIS A C 1
ATOM 1453 O O . HIS A 1 178 ? -2.897 -18.488 -27.858 1.00 41.09 178 HIS A O 1
ATOM 1459 N N . ARG A 1 179 ? -4.761 -17.775 -26.803 1.00 50.06 179 ARG A N 1
ATOM 1460 C CA . ARG A 1 179 ? -4.120 -16.807 -25.896 1.00 50.06 179 ARG A CA 1
ATOM 1461 C C . ARG A 1 179 ? -3.133 -17.523 -24.960 1.00 50.06 179 ARG A C 1
ATOM 1463 O O . ARG A 1 179 ? -3.499 -18.505 -24.328 1.00 50.06 179 ARG A O 1
ATOM 1470 N N . LEU A 1 180 ? -1.910 -17.001 -24.874 1.00 57.78 180 LEU A N 1
ATOM 1471 C CA . LEU A 1 180 ? -0.794 -17.494 -24.049 1.00 57.78 180 LEU A CA 1
ATOM 1472 C C . LEU A 1 180 ? -0.681 -16.782 -22.683 1.00 57.78 180 LEU A C 1
ATOM 1474 O O . LEU A 1 180 ? 0.346 -16.917 -22.023 1.00 57.78 180 LEU A O 1
ATOM 1478 N N . SER A 1 181 ? -1.683 -16.002 -22.259 1.00 67.88 181 SER A N 1
ATOM 1479 C CA . SER A 1 181 ? -1.626 -15.305 -20.968 1.00 67.88 181 SER A CA 1
ATOM 1480 C C . SER A 1 181 ? -1.708 -16.313 -19.823 1.00 67.88 181 SER A C 1
ATOM 1482 O O . SER A 1 181 ? -2.645 -17.106 -19.791 1.00 67.88 181 SER A O 1
ATOM 1484 N N . SER A 1 182 ? -0.749 -16.272 -18.902 1.00 88.56 182 SER A N 1
ATOM 1485 C CA . SER A 1 182 ? -0.750 -17.080 -17.675 1.00 88.56 182 SER A CA 1
ATOM 1486 C C . SER A 1 182 ? -0.591 -16.171 -16.458 1.00 88.56 182 SER A C 1
ATOM 1488 O O . SER A 1 182 ? -0.345 -14.975 -16.606 1.00 88.56 182 SER A O 1
ATOM 1490 N N . SER A 1 183 ? -0.707 -16.724 -15.255 1.00 95.19 183 SER A N 1
ATOM 1491 C CA . SER A 1 183 ? -0.466 -16.001 -14.011 1.00 95.19 183 SER A CA 1
ATOM 1492 C C . SER A 1 183 ? 0.822 -16.391 -13.304 1.00 95.19 183 SER A C 1
ATOM 1494 O O . SER A 1 183 ? 1.254 -17.543 -13.349 1.00 95.19 183 SER A O 1
ATOM 1496 N N . ALA A 1 184 ? 1.436 -15.427 -12.626 1.00 95.44 184 ALA A N 1
ATOM 1497 C CA . ALA A 1 184 ? 2.552 -15.650 -11.714 1.00 95.44 184 ALA A CA 1
ATOM 1498 C C . ALA A 1 184 ? 2.052 -15.513 -10.275 1.00 95.44 184 ALA A C 1
ATOM 1500 O O . ALA A 1 184 ? 1.279 -14.603 -9.983 1.00 95.44 184 ALA A O 1
ATOM 1501 N N . VAL A 1 185 ? 2.493 -16.401 -9.382 1.00 96.31 185 VAL A N 1
ATOM 1502 C CA . VAL A 1 185 ? 2.127 -16.382 -7.959 1.00 96.31 185 VAL A CA 1
ATOM 1503 C C . VAL A 1 185 ? 3.395 -16.325 -7.129 1.00 96.31 185 VAL A C 1
ATOM 1505 O O . VAL A 1 185 ? 4.319 -17.115 -7.321 1.00 96.31 185 VAL A O 1
ATOM 1508 N N . PHE A 1 186 ? 3.414 -15.412 -6.170 1.00 96.50 186 PHE A N 1
ATOM 1509 C CA . PHE A 1 186 ? 4.542 -15.179 -5.293 1.00 96.50 186 PHE A CA 1
ATOM 1510 C C . PHE A 1 186 ? 4.140 -15.412 -3.850 1.00 96.50 186 PHE A C 1
ATOM 1512 O O . PHE A 1 186 ? 3.065 -15.007 -3.407 1.00 96.50 186 PHE A O 1
ATOM 1519 N N . LYS A 1 187 ? 5.040 -16.036 -3.095 1.00 97.06 187 LYS A N 1
ATOM 1520 C CA . LYS A 1 187 ? 4.895 -16.132 -1.649 1.00 97.06 187 LYS A CA 1
ATOM 1521 C C . LYS A 1 187 ? 5.212 -14.778 -1.023 1.00 97.06 187 LYS A C 1
ATOM 1523 O O . LYS A 1 187 ? 6.274 -14.216 -1.284 1.00 97.06 187 LYS A O 1
ATOM 1528 N N . VAL A 1 188 ? 4.322 -14.326 -0.153 1.00 97.94 188 VAL A N 1
ATOM 1529 C CA . VAL A 1 188 ? 4.488 -13.101 0.625 1.00 97.94 188 VAL A CA 1
ATOM 1530 C C . VAL A 1 188 ? 5.018 -13.442 2.016 1.00 97.94 188 VAL A C 1
ATOM 1532 O O . VAL A 1 188 ? 4.693 -14.487 2.593 1.00 97.94 188 VAL A O 1
ATOM 1535 N N . GLN A 1 189 ? 5.867 -12.568 2.543 1.00 96.38 189 GLN A N 1
ATOM 1536 C CA . GLN A 1 189 ? 6.415 -12.604 3.898 1.00 96.38 189 GLN A CA 1
ATOM 1537 C C . GLN A 1 189 ? 6.029 -11.318 4.630 1.00 96.38 189 GLN A C 1
ATOM 1539 O O . GLN A 1 189 ? 5.615 -10.361 3.993 1.00 96.38 189 GLN A O 1
ATOM 1544 N N . GLY A 1 190 ? 6.166 -11.281 5.954 1.00 95.38 190 GLY A N 1
ATOM 1545 C CA . GLY A 1 190 ? 5.848 -10.088 6.743 1.00 95.38 190 GLY A CA 1
ATOM 1546 C C . GLY A 1 190 ? 4.586 -10.230 7.587 1.00 95.38 190 GLY A C 1
ATOM 1547 O O . GLY A 1 190 ? 4.026 -11.323 7.700 1.00 95.38 190 GLY A O 1
ATOM 1548 N N . ASN A 1 191 ? 4.205 -9.142 8.252 1.00 94.62 191 ASN A N 1
ATOM 1549 C CA . ASN A 1 191 ? 3.008 -9.036 9.087 1.00 94.62 191 ASN A CA 1
ATOM 1550 C C . ASN A 1 191 ? 2.755 -7.562 9.451 1.00 94.62 191 ASN A C 1
ATOM 1552 O O . ASN A 1 191 ? 3.711 -6.812 9.649 1.00 94.62 191 ASN A O 1
ATOM 1556 N N . VAL A 1 192 ? 1.499 -7.176 9.687 1.00 95.25 192 VAL A N 1
ATOM 1557 C CA . VAL A 1 192 ? 1.126 -5.829 10.173 1.00 95.25 192 VAL A CA 1
ATOM 1558 C C . VAL A 1 192 ? 1.818 -5.496 11.498 1.00 95.25 192 VAL A C 1
ATOM 1560 O O . VAL A 1 192 ? 2.320 -4.396 11.694 1.00 95.25 192 VAL A O 1
ATOM 1563 N N . TYR A 1 193 ? 1.894 -6.457 12.420 1.00 93.75 193 TYR A N 1
ATOM 1564 C CA . TYR A 1 193 ? 2.587 -6.286 13.695 1.00 93.75 193 TYR A CA 1
ATOM 1565 C C . TYR A 1 193 ? 3.347 -7.566 14.067 1.00 93.75 193 TYR A C 1
ATOM 1567 O O . TYR A 1 193 ? 2.785 -8.656 13.962 1.00 93.75 193 TYR A O 1
ATOM 1575 N N . PRO A 1 194 ? 4.609 -7.489 14.527 1.00 90.94 194 PRO A N 1
ATOM 1576 C CA . PRO A 1 194 ? 5.374 -6.279 14.844 1.00 90.94 194 PRO A CA 1
ATOM 1577 C C . PRO A 1 194 ? 6.212 -5.725 13.677 1.00 90.94 194 PRO A C 1
ATOM 1579 O O . PRO A 1 194 ? 6.985 -4.801 13.904 1.00 90.94 194 PRO A O 1
ATOM 1582 N N . LEU A 1 195 ? 6.129 -6.313 12.476 1.00 91.12 195 LEU A N 1
ATOM 1583 C CA . LEU A 1 195 ? 7.003 -5.949 11.352 1.00 91.12 195 LEU A CA 1
ATOM 1584 C C . LEU A 1 195 ? 6.552 -4.672 10.637 1.00 91.12 195 LEU A C 1
ATOM 1586 O O . LEU A 1 195 ? 7.404 -3.866 10.276 1.00 91.12 195 LEU A O 1
ATOM 1590 N N . GLY A 1 196 ? 5.242 -4.482 10.461 1.00 91.81 196 GLY A N 1
ATOM 1591 C CA . GLY A 1 196 ? 4.686 -3.285 9.831 1.00 91.81 196 GLY A CA 1
ATOM 1592 C C . GLY A 1 196 ? 4.982 -3.194 8.339 1.00 91.81 196 GLY A C 1
ATOM 1593 O O . GLY A 1 196 ? 5.329 -2.116 7.880 1.00 91.81 196 GLY A O 1
ATOM 1594 N N . HIS A 1 197 ? 4.961 -4.322 7.626 1.00 92.19 197 HIS A N 1
ATOM 1595 C CA . HIS A 1 197 ? 5.008 -4.392 6.158 1.00 92.19 197 HIS A CA 1
ATOM 1596 C C . HIS A 1 197 ? 4.885 -5.851 5.689 1.00 92.19 197 HIS A C 1
ATOM 1598 O O . HIS A 1 197 ? 5.089 -6.797 6.473 1.00 92.19 197 HIS A O 1
ATOM 1604 N N . TYR A 1 198 ? 4.604 -6.027 4.397 1.00 96.50 198 TYR A N 1
ATOM 1605 C CA . TYR A 1 198 ? 4.678 -7.305 3.695 1.00 96.50 198 TYR A CA 1
ATOM 1606 C C . TYR A 1 198 ? 5.616 -7.214 2.503 1.00 96.50 198 TYR A C 1
ATOM 1608 O O . TYR A 1 198 ? 5.608 -6.242 1.763 1.00 96.50 198 TYR A O 1
ATOM 1616 N N . THR A 1 199 ? 6.402 -8.265 2.282 1.00 97.44 199 THR A N 1
ATOM 1617 C CA . THR A 1 199 ? 7.388 -8.295 1.205 1.00 97.44 199 THR A CA 1
ATOM 1618 C C . THR A 1 199 ? 7.222 -9.478 0.276 1.00 97.44 199 THR A C 1
ATOM 1620 O O . THR A 1 199 ? 6.734 -10.553 0.647 1.00 97.44 199 THR A O 1
ATOM 1623 N N . VAL A 1 200 ? 7.709 -9.291 -0.944 1.00 97.62 200 VAL A N 1
ATOM 1624 C CA . VAL A 1 200 ? 7.872 -10.340 -1.945 1.00 97.62 200 VAL A CA 1
ATOM 1625 C C . VAL A 1 200 ? 9.300 -10.338 -2.477 1.00 97.62 200 VAL A C 1
ATOM 1627 O O . VAL A 1 200 ? 9.956 -9.303 -2.531 1.00 97.62 200 VAL A O 1
ATOM 1630 N N . ILE A 1 201 ? 9.803 -11.509 -2.866 1.00 97.75 201 ILE A N 1
ATOM 1631 C CA . ILE A 1 201 ? 11.136 -11.628 -3.462 1.00 97.75 201 ILE A CA 1
ATOM 1632 C C . ILE A 1 201 ? 11.008 -11.639 -4.982 1.00 97.75 201 ILE A C 1
ATOM 1634 O O . ILE A 1 201 ? 10.428 -12.572 -5.543 1.00 97.75 201 ILE A O 1
ATOM 1638 N N . LEU A 1 202 ? 11.617 -10.655 -5.645 1.00 97.38 202 LEU A N 1
ATOM 1639 C CA . LEU A 1 202 ? 11.831 -10.668 -7.092 1.00 97.38 202 LEU A CA 1
ATOM 1640 C C . LEU A 1 202 ? 13.290 -10.984 -7.415 1.00 97.38 202 LEU A C 1
ATOM 1642 O O . LEU A 1 202 ? 14.211 -10.522 -6.747 1.00 97.38 202 LEU A O 1
ATOM 1646 N N . ASN A 1 203 ? 13.504 -11.786 -8.457 1.00 97.38 203 ASN A N 1
ATOM 1647 C CA . ASN A 1 203 ? 14.840 -12.129 -8.931 1.00 97.38 203 ASN A CA 1
ATOM 1648 C C . ASN A 1 203 ? 15.186 -11.264 -10.143 1.00 97.38 203 ASN A C 1
ATOM 1650 O O . ASN A 1 203 ? 14.598 -11.459 -11.208 1.00 97.38 203 ASN A O 1
ATOM 1654 N N . ILE A 1 204 ? 16.130 -10.339 -9.972 1.00 97.62 204 ILE A N 1
ATOM 1655 C CA . ILE A 1 204 ? 16.459 -9.286 -10.941 1.00 97.62 204 ILE A CA 1
ATOM 1656 C C . ILE A 1 204 ? 17.908 -9.448 -11.425 1.00 97.62 204 ILE A C 1
ATOM 1658 O O . ILE A 1 204 ? 18.802 -9.795 -10.647 1.00 97.62 204 ILE A O 1
ATOM 1662 N N . GLY A 1 205 ? 18.137 -9.190 -12.712 1.00 95.31 205 GLY A N 1
ATOM 1663 C CA . GLY A 1 205 ? 19.446 -9.172 -13.359 1.00 95.31 205 GLY A CA 1
ATOM 1664 C C . GLY A 1 205 ? 19.872 -10.494 -13.998 1.00 95.31 205 GLY A C 1
ATOM 1665 O O . GLY A 1 205 ? 19.179 -11.514 -13.947 1.00 95.31 205 GLY A O 1
ATOM 1666 N N . TYR A 1 206 ? 21.059 -10.479 -14.610 1.00 90.56 206 TYR A N 1
ATOM 1667 C CA . TYR A 1 206 ? 21.705 -11.666 -15.171 1.00 90.56 206 TYR A CA 1
ATOM 1668 C C . TYR A 1 206 ? 23.206 -11.697 -14.809 1.00 90.56 206 TYR A C 1
ATOM 1670 O O . TYR A 1 206 ? 23.976 -10.913 -15.368 1.00 90.56 206 TYR A O 1
ATOM 1678 N N . PRO A 1 207 ? 23.657 -12.587 -13.897 1.00 92.31 207 PRO A N 1
ATOM 1679 C CA . PRO A 1 207 ? 22.884 -13.619 -13.197 1.00 92.31 207 PRO A CA 1
ATOM 1680 C C . PRO A 1 207 ? 21.851 -13.027 -12.227 1.00 92.31 207 PRO A C 1
ATOM 1682 O O . PRO A 1 207 ? 22.084 -11.980 -11.627 1.00 92.31 207 PRO A O 1
ATOM 1685 N N . ALA A 1 208 ? 20.721 -13.718 -12.071 1.00 95.06 208 ALA A N 1
ATOM 1686 C CA . ALA A 1 208 ? 19.604 -13.232 -11.267 1.00 95.06 208 ALA A CA 1
ATOM 1687 C C . ALA A 1 208 ? 19.934 -13.226 -9.768 1.00 95.06 208 ALA A C 1
ATOM 1689 O O . ALA A 1 208 ? 20.478 -14.202 -9.243 1.00 95.06 208 ALA A O 1
ATOM 1690 N N . LYS A 1 209 ? 19.572 -12.137 -9.085 1.00 96.19 209 LYS A N 1
ATOM 1691 C CA . LYS A 1 209 ? 19.736 -11.955 -7.639 1.00 96.19 209 LYS A CA 1
ATOM 1692 C C . LYS A 1 209 ? 18.390 -11.667 -6.970 1.00 96.19 209 LYS A C 1
ATOM 1694 O O . LYS A 1 209 ? 17.585 -10.955 -7.567 1.00 96.19 209 LYS A O 1
ATOM 1699 N N . PRO A 1 210 ? 18.143 -12.189 -5.758 1.00 97.06 210 PRO A N 1
ATOM 1700 C CA . PRO A 1 210 ? 16.905 -11.938 -5.033 1.00 97.06 210 PRO A CA 1
ATOM 1701 C C . PRO A 1 210 ? 16.914 -10.550 -4.379 1.00 97.06 210 PRO A C 1
ATOM 1703 O O . PRO A 1 210 ? 17.893 -10.180 -3.731 1.00 97.06 210 PRO A O 1
ATOM 1706 N N . TYR A 1 211 ? 15.799 -9.833 -4.496 1.00 97.56 211 TYR A N 1
ATOM 1707 C CA . TYR A 1 211 ? 15.533 -8.556 -3.837 1.00 97.56 211 TYR A CA 1
ATOM 1708 C C . TYR A 1 211 ? 14.182 -8.636 -3.126 1.00 97.56 211 TYR A C 1
ATOM 1710 O O . TYR A 1 211 ? 13.178 -8.979 -3.749 1.00 97.56 211 TYR A O 1
ATOM 1718 N N . ASP A 1 212 ? 14.169 -8.371 -1.821 1.00 96.75 212 ASP A N 1
ATOM 1719 C CA . ASP A 1 212 ? 12.970 -8.310 -0.987 1.00 96.75 212 ASP A CA 1
ATOM 1720 C C . ASP A 1 212 ? 12.324 -6.927 -1.097 1.00 96.75 212 ASP A C 1
ATOM 1722 O O . ASP A 1 212 ? 12.894 -5.936 -0.650 1.00 96.75 212 ASP A O 1
ATOM 1726 N N . LEU A 1 213 ? 11.149 -6.855 -1.712 1.00 97.62 213 LEU A N 1
ATOM 1727 C CA . LEU A 1 213 ? 10.462 -5.600 -2.009 1.00 97.62 213 LEU A CA 1
ATOM 1728 C C . LEU A 1 213 ? 9.199 -5.478 -1.171 1.00 97.62 213 LEU A C 1
ATOM 1730 O O . LEU A 1 213 ? 8.445 -6.448 -1.079 1.00 97.62 213 LEU A O 1
ATOM 1734 N N . ASP A 1 214 ? 8.986 -4.300 -0.593 1.00 96.62 214 ASP A N 1
ATOM 1735 C CA . ASP A 1 214 ? 7.738 -3.939 0.082 1.00 96.62 214 ASP A CA 1
ATOM 1736 C C . ASP A 1 214 ? 6.590 -3.853 -0.933 1.00 96.62 214 ASP A C 1
ATOM 1738 O O . ASP A 1 214 ? 6.807 -3.395 -2.053 1.00 96.62 214 ASP A O 1
ATOM 1742 N N . ILE A 1 215 ? 5.401 -4.344 -0.598 1.00 97.56 215 ILE A N 1
ATOM 1743 C CA . ILE A 1 215 ? 4.292 -4.467 -1.555 1.00 97.56 215 ILE A CA 1
ATOM 1744 C C . ILE A 1 215 ? 3.416 -3.223 -1.480 1.00 97.56 215 ILE A C 1
ATOM 1746 O O . ILE A 1 215 ? 2.692 -3.045 -0.511 1.00 97.56 215 ILE A O 1
ATOM 1750 N N . ASP A 1 216 ? 3.373 -2.424 -2.538 1.00 97.06 216 ASP A N 1
ATOM 1751 C CA . ASP A 1 216 ? 2.687 -1.134 -2.509 1.00 97.06 216 ASP A CA 1
ATOM 1752 C C . ASP A 1 216 ? 1.671 -1.011 -3.648 1.00 97.06 216 ASP A C 1
ATOM 1754 O O . ASP A 1 216 ? 2.036 -0.950 -4.819 1.00 97.06 216 ASP A O 1
ATOM 1758 N N . SER A 1 217 ? 0.378 -0.973 -3.320 1.00 96.19 217 SER A N 1
ATOM 1759 C CA . SER A 1 217 ? -0.697 -0.732 -4.293 1.00 96.19 217 SER A CA 1
ATOM 1760 C C . SER A 1 217 ? -1.147 0.732 -4.369 1.00 96.19 217 SER A C 1
ATOM 1762 O O . SER A 1 217 ? -2.034 1.056 -5.166 1.00 96.19 217 SER A O 1
ATOM 1764 N N . GLY A 1 218 ? -0.540 1.606 -3.564 1.00 92.88 218 GLY A N 1
ATOM 1765 C CA . GLY A 1 218 ? -0.680 3.057 -3.569 1.00 92.88 218 GLY A CA 1
ATOM 1766 C C . GLY A 1 218 ? 0.276 3.783 -4.527 1.00 92.88 218 GLY A C 1
ATOM 1767 O O . GLY A 1 218 ? 0.027 4.945 -4.841 1.00 92.88 218 GLY A O 1
ATOM 1768 N N . SER A 1 219 ? 1.312 3.122 -5.061 1.00 91.50 219 SER A N 1
ATOM 1769 C CA . SER A 1 219 ? 2.219 3.687 -6.081 1.00 91.50 219 SER A CA 1
ATOM 1770 C C . SER A 1 219 ? 2.457 2.747 -7.273 1.00 91.50 219 SER A C 1
ATOM 1772 O O . SER A 1 219 ? 2.325 1.529 -7.161 1.00 91.50 219 SER A O 1
ATOM 1774 N N . ASP A 1 220 ? 2.779 3.289 -8.454 1.00 90.44 220 ASP A N 1
ATOM 1775 C CA . ASP A 1 220 ? 2.970 2.515 -9.695 1.00 90.44 220 ASP A CA 1
ATOM 1776 C C . ASP A 1 220 ? 4.426 2.123 -9.982 1.00 90.44 220 ASP A C 1
ATOM 1778 O O . ASP A 1 220 ? 4.669 1.093 -10.617 1.00 90.44 220 ASP A O 1
ATOM 1782 N N . ILE A 1 221 ? 5.402 2.921 -9.545 1.00 93.69 221 ILE A N 1
ATOM 1783 C CA . ILE A 1 221 ? 6.818 2.670 -9.832 1.00 93.69 221 ILE A CA 1
ATOM 1784 C C . ILE A 1 221 ? 7.387 1.621 -8.877 1.00 93.69 221 ILE A C 1
ATOM 1786 O O . ILE A 1 221 ? 7.543 1.839 -7.680 1.00 93.69 221 ILE A O 1
ATOM 1790 N N . THR A 1 222 ? 7.786 0.480 -9.438 1.00 97.69 222 THR A N 1
ATOM 1791 C CA . THR A 1 222 ? 8.669 -0.474 -8.754 1.00 97.69 222 THR A CA 1
ATOM 1792 C C . THR A 1 222 ? 10.095 0.056 -8.762 1.00 97.69 222 THR A C 1
ATOM 1794 O O . THR A 1 222 ? 10.599 0.404 -9.830 1.00 97.69 222 THR A O 1
ATOM 1797 N N . TRP A 1 223 ? 10.775 0.059 -7.618 1.00 97.62 223 TRP A N 1
ATOM 1798 C CA . TRP A 1 223 ? 12.175 0.463 -7.525 1.00 97.62 223 TRP A CA 1
ATOM 1799 C C . TRP A 1 223 ? 12.981 -0.383 -6.541 1.00 97.62 223 TRP A C 1
ATOM 1801 O O . TRP A 1 223 ? 12.446 -0.998 -5.620 1.00 97.62 223 TRP A O 1
ATOM 1811 N N . VAL A 1 224 ? 14.298 -0.404 -6.749 1.00 97.56 224 VAL A N 1
ATOM 1812 C CA . VAL A 1 224 ? 15.280 -1.089 -5.903 1.00 97.56 224 VAL A CA 1
ATOM 1813 C C . VAL A 1 224 ? 16.423 -0.153 -5.533 1.00 97.56 224 VAL A C 1
ATOM 1815 O O . VAL A 1 224 ? 16.825 0.704 -6.318 1.00 97.56 224 VAL A O 1
ATOM 1818 N N . GLN A 1 225 ? 16.975 -0.338 -4.340 1.00 97.06 225 GLN A N 1
ATOM 1819 C CA . GLN A 1 225 ? 18.143 0.385 -3.858 1.00 97.06 225 GLN A CA 1
ATOM 1820 C C . GLN A 1 225 ? 19.388 0.003 -4.672 1.00 97.06 225 GLN A C 1
ATOM 1822 O O . GLN A 1 225 ? 19.732 -1.179 -4.803 1.00 97.06 225 GLN A O 1
ATOM 1827 N N . CYS A 1 226 ? 20.094 1.006 -5.187 1.00 95.38 226 CYS A N 1
ATOM 1828 C CA . CYS A 1 226 ? 21.176 0.829 -6.148 1.00 95.38 226 CYS A CA 1
ATOM 1829 C C . CYS A 1 226 ? 22.572 1.178 -5.631 1.00 95.38 226 CYS A C 1
ATOM 1831 O O . CYS A 1 226 ? 22.768 2.140 -4.901 1.00 95.38 226 CYS A O 1
ATOM 1833 N N . ASP A 1 227 ? 23.586 0.451 -6.109 1.00 93.44 227 ASP A N 1
ATOM 1834 C CA . ASP A 1 227 ? 25.015 0.774 -5.977 1.00 93.44 227 ASP A CA 1
ATOM 1835 C C . ASP A 1 227 ? 25.426 1.838 -7.013 1.00 93.44 227 ASP A C 1
ATOM 1837 O O . ASP A 1 227 ? 26.342 1.651 -7.813 1.00 93.44 227 ASP A O 1
ATOM 1841 N N . ALA A 1 228 ? 24.708 2.956 -7.013 1.00 86.50 228 ALA A N 1
ATOM 1842 C CA . ALA A 1 228 ? 25.084 4.215 -7.641 1.00 86.50 228 ALA A CA 1
ATOM 1843 C C . ALA A 1 228 ? 25.091 5.215 -6.484 1.00 86.50 228 ALA A C 1
ATOM 1845 O O . ALA A 1 228 ? 24.045 5.333 -5.860 1.00 86.50 228 ALA A O 1
ATOM 1846 N N . PRO A 1 229 ? 26.251 5.790 -6.098 1.00 86.31 229 PRO A N 1
ATOM 1847 C CA . PRO A 1 229 ? 26.546 6.289 -4.750 1.00 86.31 229 PRO A CA 1
ATOM 1848 C C . PRO A 1 229 ? 25.314 6.584 -3.885 1.00 86.31 229 PRO A C 1
ATOM 1850 O O . PRO A 1 229 ? 24.777 7.686 -3.929 1.00 86.31 229 PRO A O 1
ATOM 1853 N N . CYS A 1 230 ? 24.845 5.574 -3.141 1.00 91.00 230 CYS A N 1
ATOM 1854 C CA . CYS A 1 230 ? 23.524 5.676 -2.535 1.00 91.00 230 CYS A CA 1
ATOM 1855 C C . CYS A 1 230 ? 23.543 6.468 -1.231 1.00 91.00 230 CYS A C 1
ATOM 1857 O O . CYS A 1 230 ? 24.342 6.206 -0.326 1.00 91.00 230 CYS A O 1
ATOM 1859 N N . LYS A 1 231 ? 22.589 7.383 -1.110 1.00 92.81 231 LYS A N 1
ATOM 1860 C CA . LYS A 1 231 ? 22.250 8.132 0.089 1.00 92.81 231 LYS A CA 1
ATOM 1861 C C . LYS A 1 231 ? 20.941 7.592 0.666 1.00 92.81 231 LYS A C 1
ATOM 1863 O O . LYS A 1 231 ? 19.968 7.399 -0.048 1.00 92.81 231 LYS A O 1
ATOM 1868 N N . GLY A 1 232 ? 20.932 7.296 1.965 1.00 90.50 232 GLY A N 1
ATOM 1869 C CA . GLY A 1 232 ? 19.744 6.758 2.641 1.00 90.50 232 GLY A CA 1
ATOM 1870 C C . GLY A 1 232 ? 19.432 5.280 2.354 1.00 90.50 232 GLY A C 1
ATOM 1871 O O . GLY A 1 232 ? 18.425 4.773 2.831 1.00 90.50 232 GLY A O 1
ATOM 1872 N N . CYS A 1 233 ? 20.269 4.537 1.627 1.00 91.38 233 CYS A N 1
ATOM 1873 C CA . CYS A 1 233 ? 20.069 3.089 1.499 1.00 91.38 233 CYS A CA 1
ATOM 1874 C C . CYS A 1 233 ? 20.173 2.376 2.859 1.00 91.38 233 CYS A C 1
ATOM 1876 O O . CYS A 1 233 ? 21.044 2.683 3.676 1.00 91.38 233 CYS A O 1
ATOM 1878 N N . THR A 1 234 ? 19.299 1.395 3.083 1.00 90.44 234 THR A N 1
ATOM 1879 C CA . THR A 1 234 ? 19.232 0.598 4.319 1.00 90.44 234 THR A CA 1
ATOM 1880 C C . THR A 1 234 ? 19.963 -0.737 4.200 1.00 90.44 234 THR A C 1
ATOM 1882 O O . THR A 1 234 ? 20.291 -1.350 5.218 1.00 90.44 234 THR A O 1
ATOM 1885 N N . LYS A 1 235 ? 20.230 -1.202 2.974 1.00 91.44 235 LYS A N 1
ATOM 1886 C CA . LYS A 1 235 ? 20.939 -2.460 2.711 1.00 91.44 235 LYS A CA 1
ATOM 1887 C C . L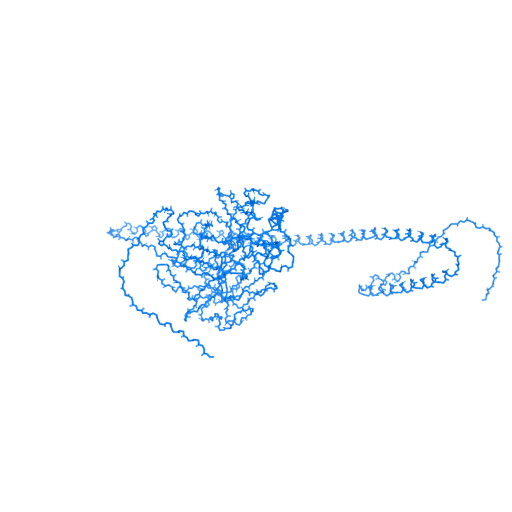YS A 1 235 ? 22.457 -2.250 2.570 1.00 91.44 235 LYS A C 1
ATOM 1889 O O . LYS A 1 235 ? 22.895 -1.202 2.090 1.00 91.44 235 LYS A O 1
ATOM 1894 N N . PRO A 1 236 ? 23.283 -3.253 2.931 1.00 91.31 236 PRO A N 1
ATOM 1895 C CA . PRO A 1 236 ? 24.712 -3.250 2.623 1.00 91.31 236 PRO A CA 1
ATOM 1896 C C . PRO A 1 236 ? 24.969 -3.146 1.118 1.00 91.31 236 PRO A C 1
ATOM 1898 O O . PRO A 1 236 ? 24.208 -3.686 0.314 1.00 91.31 236 PRO A O 1
ATOM 1901 N N . ARG A 1 237 ? 26.089 -2.524 0.736 1.00 90.88 237 ARG A N 1
ATOM 1902 C CA . ARG A 1 237 ? 26.451 -2.254 -0.664 1.00 90.88 237 ARG A CA 1
ATOM 1903 C C . ARG A 1 237 ? 26.429 -3.501 -1.556 1.00 90.88 237 ARG A C 1
ATOM 1905 O O . ARG A 1 237 ? 26.065 -3.427 -2.724 1.00 90.88 237 ARG A O 1
ATOM 1912 N N . GLU A 1 238 ? 26.814 -4.656 -1.025 1.00 91.12 238 GLU A N 1
ATOM 1913 C CA . GLU A 1 238 ? 26.874 -5.928 -1.756 1.00 91.12 238 GLU A CA 1
ATOM 1914 C C . GLU A 1 238 ? 25.486 -6.470 -2.126 1.00 91.12 238 GLU A C 1
ATOM 1916 O O . GLU A 1 238 ? 25.371 -7.270 -3.059 1.00 91.12 238 GLU A O 1
ATOM 1921 N N . GLN A 1 239 ? 24.453 -6.033 -1.399 1.00 93.12 239 GLN A N 1
ATOM 1922 C CA . GLN A 1 239 ? 23.052 -6.393 -1.611 1.00 93.12 239 GLN A CA 1
ATOM 1923 C C . GLN A 1 239 ? 22.308 -5.374 -2.482 1.00 93.12 239 GLN A C 1
ATOM 1925 O O . GLN A 1 239 ? 21.176 -5.635 -2.873 1.00 93.12 239 GLN A O 1
ATOM 1930 N N . LEU A 1 240 ? 22.930 -4.241 -2.817 1.00 95.38 240 LEU A N 1
ATOM 1931 C CA . LEU A 1 240 ? 22.342 -3.248 -3.710 1.00 95.38 240 LEU A CA 1
ATOM 1932 C C . LEU A 1 240 ? 22.366 -3.725 -5.168 1.00 95.38 240 LEU A C 1
ATOM 1934 O O . LEU A 1 240 ? 23.250 -4.479 -5.598 1.00 95.38 240 LEU A O 1
ATOM 1938 N N . TYR A 1 241 ? 21.387 -3.274 -5.950 1.00 96.94 241 TYR A N 1
ATOM 1939 C CA . TYR A 1 241 ? 21.366 -3.504 -7.389 1.00 96.94 241 TYR A CA 1
ATOM 1940 C C . TYR A 1 241 ? 22.512 -2.755 -8.071 1.00 96.94 241 TYR A C 1
ATOM 1942 O O . TYR A 1 241 ? 22.753 -1.583 -7.797 1.00 96.94 241 TYR A O 1
ATOM 1950 N N . LYS A 1 242 ? 23.238 -3.433 -8.964 1.00 95.00 242 LYS A N 1
ATOM 1951 C CA . LYS A 1 242 ? 24.355 -2.834 -9.701 1.00 95.00 242 LYS A CA 1
ATOM 1952 C C . LYS A 1 242 ? 23.920 -2.586 -11.143 1.00 95.00 242 LYS A C 1
ATOM 1954 O O . LYS A 1 242 ? 23.815 -3.569 -11.879 1.00 95.00 242 LYS A O 1
ATOM 1959 N N . PRO A 1 243 ? 23.676 -1.329 -11.551 1.00 92.38 243 PRO A N 1
ATOM 1960 C CA . PRO A 1 243 ? 23.323 -1.030 -12.934 1.00 92.38 243 PRO A CA 1
ATOM 1961 C C . PRO A 1 243 ? 24.468 -1.412 -13.880 1.00 92.38 243 PRO A C 1
ATOM 1963 O O . PRO A 1 243 ? 25.645 -1.356 -13.516 1.00 92.38 243 PRO A O 1
ATOM 1966 N N . ASN A 1 244 ? 24.129 -1.814 -15.105 1.00 90.44 244 ASN A N 1
ATOM 1967 C CA . ASN A 1 244 ? 25.097 -2.256 -16.107 1.00 90.44 244 ASN A CA 1
ATOM 1968 C C . ASN A 1 244 ? 24.664 -1.843 -17.520 1.00 90.44 244 ASN A C 1
ATOM 1970 O O . ASN A 1 244 ? 24.087 -2.645 -18.253 1.00 90.44 244 ASN A O 1
ATOM 1974 N N . HIS A 1 245 ? 24.976 -0.598 -17.901 1.00 90.62 245 HIS A N 1
ATOM 1975 C CA . HIS A 1 245 ? 24.728 -0.042 -19.243 1.00 90.62 245 HIS A CA 1
ATOM 1976 C C . HIS A 1 245 ? 23.302 -0.298 -19.759 1.00 90.62 245 HIS A C 1
ATOM 1978 O O . HIS A 1 245 ? 23.092 -0.665 -20.914 1.00 90.62 245 HIS A O 1
ATOM 1984 N N . ASN A 1 246 ? 22.324 -0.155 -18.871 1.00 95.69 246 ASN A N 1
ATOM 1985 C CA . ASN A 1 246 ? 20.942 -0.553 -19.098 1.00 95.69 246 ASN A CA 1
ATOM 1986 C C . ASN A 1 246 ? 19.949 0.534 -18.674 1.00 95.69 246 ASN A C 1
ATOM 1988 O O . ASN A 1 246 ? 18.841 0.228 -18.240 1.00 95.69 246 ASN A O 1
ATOM 1992 N N . LEU A 1 247 ? 20.372 1.791 -18.775 1.00 95.50 247 LEU A N 1
ATOM 1993 C CA . LEU A 1 247 ? 19.527 2.953 -18.533 1.00 95.50 247 LEU A CA 1
ATOM 1994 C C . LEU A 1 247 ? 18.390 2.998 -19.555 1.00 95.50 247 LEU A C 1
ATOM 1996 O O . LEU A 1 247 ? 18.591 2.667 -20.725 1.00 95.50 247 LEU A O 1
ATOM 2000 N N . VAL A 1 248 ? 17.215 3.413 -19.095 1.00 95.31 248 VAL A N 1
ATOM 2001 C CA . VAL A 1 248 ? 16.136 3.859 -19.975 1.00 95.31 248 VAL A CA 1
ATOM 2002 C C . VAL A 1 248 ? 16.440 5.300 -20.366 1.00 95.31 248 VAL A C 1
ATOM 2004 O O . VAL A 1 248 ? 16.726 6.129 -19.500 1.00 95.31 248 VAL A O 1
ATOM 2007 N N . GLN A 1 249 ? 16.412 5.583 -21.663 1.00 93.50 249 GLN A N 1
ATOM 2008 C CA . GLN A 1 249 ? 16.684 6.923 -22.183 1.00 93.50 249 GLN A CA 1
ATOM 2009 C C . GLN A 1 249 ? 15.422 7.790 -22.169 1.00 93.50 249 GLN A C 1
ATOM 2011 O O . GLN A 1 249 ? 14.308 7.281 -22.307 1.00 93.50 249 GLN A O 1
ATOM 2016 N N . CYS A 1 250 ? 15.601 9.104 -22.072 1.00 90.75 250 CYS A N 1
ATOM 2017 C CA . CYS A 1 250 ? 14.521 10.089 -22.110 1.00 90.75 250 CYS A CA 1
ATOM 2018 C C . CYS A 1 250 ? 13.633 9.978 -23.359 1.00 90.75 250 CYS A C 1
ATOM 2020 O O . CYS A 1 250 ? 12.420 10.145 -23.271 1.00 90.75 250 CYS A O 1
ATOM 2022 N N . ALA A 1 251 ? 14.213 9.660 -24.522 1.00 90.25 251 ALA A N 1
ATOM 2023 C CA . ALA A 1 251 ? 13.465 9.483 -25.770 1.00 90.25 251 ALA A CA 1
ATOM 2024 C C . ALA A 1 251 ? 12.499 8.285 -25.762 1.00 90.25 251 ALA A C 1
ATOM 2026 O O . ALA A 1 251 ? 11.669 8.151 -26.663 1.00 90.25 251 ALA A O 1
ATOM 2027 N N . GLU A 1 252 ? 12.630 7.365 -24.806 1.00 91.81 252 GLU A N 1
ATOM 2028 C CA . GLU A 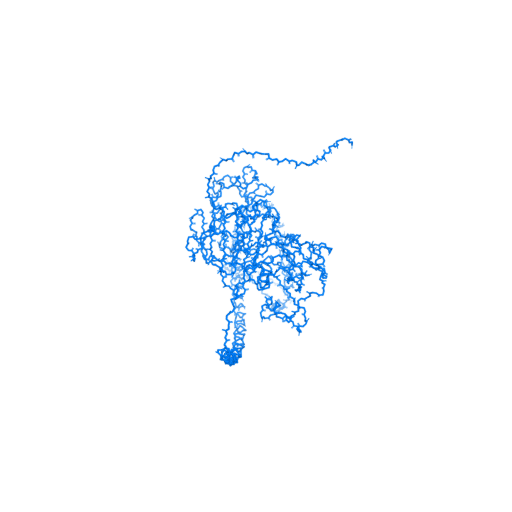1 252 ? 11.780 6.186 -24.747 1.00 91.81 252 GLU A CA 1
ATOM 2029 C C . GLU A 1 252 ? 10.392 6.530 -24.203 1.00 91.81 252 GLU A C 1
ATOM 2031 O O . GLU A 1 252 ? 10.265 7.180 -23.168 1.00 91.81 252 GLU A O 1
ATOM 2036 N N . GLN A 1 253 ? 9.342 5.993 -24.839 1.00 89.19 253 GLN A N 1
ATOM 2037 C CA . GLN A 1 253 ? 7.946 6.233 -24.444 1.00 89.19 253 GLN A CA 1
ATOM 2038 C C . GLN A 1 253 ? 7.710 6.008 -22.947 1.00 89.19 253 GLN A C 1
ATOM 2040 O O . GLN A 1 253 ? 6.994 6.773 -22.313 1.00 89.19 253 GLN A O 1
ATOM 2045 N N . LEU A 1 254 ? 8.337 4.982 -22.368 1.00 89.69 254 LEU A N 1
ATOM 2046 C CA . LEU A 1 254 ? 8.200 4.672 -20.949 1.00 89.69 254 LEU A CA 1
ATOM 2047 C C . LEU A 1 254 ? 8.604 5.844 -20.041 1.00 89.69 254 LEU A C 1
ATOM 2049 O O . LEU A 1 254 ? 7.980 6.031 -19.003 1.00 89.69 254 LEU A O 1
ATOM 2053 N N . CYS A 1 255 ? 9.610 6.632 -20.427 1.00 90.69 255 CYS A N 1
ATOM 2054 C CA . CYS A 1 255 ? 10.045 7.775 -19.635 1.00 90.69 255 CYS A CA 1
ATOM 2055 C C . CYS A 1 255 ? 8.940 8.832 -19.517 1.00 90.69 255 CYS A C 1
ATOM 2057 O O . CYS A 1 255 ? 8.637 9.313 -18.426 1.00 90.69 255 CYS A O 1
ATOM 2059 N N . SER A 1 256 ? 8.242 9.090 -20.626 1.00 86.31 256 SER A N 1
ATOM 2060 C CA . SER A 1 256 ? 7.102 10.011 -20.642 1.00 86.31 256 SER A CA 1
ATOM 2061 C C . SER A 1 256 ? 5.902 9.543 -19.814 1.00 86.31 256 SER A C 1
ATOM 2063 O O . SER A 1 256 ? 5.071 10.354 -19.428 1.00 86.31 256 SER A O 1
ATOM 2065 N N . GLU A 1 257 ? 5.811 8.245 -19.505 1.00 85.06 257 GLU A N 1
ATOM 2066 C CA . GLU A 1 257 ? 4.755 7.688 -18.648 1.00 85.06 257 GLU A CA 1
ATOM 2067 C C . GLU A 1 257 ? 5.073 7.821 -17.144 1.00 85.06 257 GLU A C 1
ATOM 2069 O O . GLU A 1 257 ? 4.184 7.708 -16.287 1.00 85.06 257 GLU A O 1
ATOM 2074 N N . VAL A 1 258 ? 6.348 8.042 -16.808 1.00 83.00 258 VAL A N 1
ATOM 2075 C CA . VAL A 1 258 ? 6.798 8.313 -15.437 1.00 83.00 258 VAL A CA 1
ATOM 2076 C C . VAL A 1 258 ? 6.626 9.788 -15.102 1.00 83.00 258 VAL A C 1
ATOM 2078 O O . VAL A 1 258 ? 6.064 10.108 -14.055 1.00 83.00 258 VAL A O 1
ATOM 2081 N N . HIS A 1 259 ? 7.029 10.678 -16.006 1.00 72.12 259 HIS A N 1
ATOM 2082 C CA . HIS A 1 259 ? 6.903 12.118 -15.818 1.00 72.12 259 HIS A CA 1
ATOM 2083 C C . HIS A 1 259 ? 5.520 12.618 -16.248 1.00 72.12 259 HIS A C 1
ATOM 2085 O O . HIS A 1 259 ? 5.158 12.556 -17.420 1.00 72.12 259 HIS A O 1
ATOM 2091 N N . PHE A 1 260 ? 4.751 13.196 -15.323 1.00 58.22 260 PHE A N 1
ATOM 2092 C CA . PHE A 1 260 ? 3.585 13.983 -15.722 1.00 58.22 260 PHE A CA 1
ATOM 2093 C C . PHE A 1 260 ? 4.070 15.244 -16.460 1.00 58.22 260 PHE A C 1
ATOM 2095 O O . PHE A 1 260 ? 5.116 15.808 -16.137 1.00 58.22 260 PHE A O 1
ATOM 2102 N N . SER A 1 261 ? 3.336 15.654 -17.489 1.00 50.84 261 SER A N 1
ATOM 2103 C CA . SER A 1 261 ? 3.741 16.510 -18.617 1.00 50.84 261 SER A CA 1
ATOM 2104 C C . SER A 1 261 ? 4.195 17.960 -18.321 1.00 50.84 261 SER A C 1
ATOM 2106 O O . SER A 1 261 ? 4.157 18.785 -19.228 1.00 50.84 261 SER A O 1
ATOM 2108 N N . ALA A 1 262 ? 4.636 18.299 -17.105 1.00 45.50 262 ALA A N 1
ATOM 2109 C CA . ALA A 1 262 ? 5.127 19.636 -16.743 1.00 45.50 262 ALA A CA 1
ATOM 2110 C C . ALA A 1 262 ? 6.599 19.687 -16.276 1.00 45.50 262 ALA A C 1
ATOM 2112 O O . ALA A 1 262 ? 7.216 20.738 -16.410 1.00 45.50 262 ALA A O 1
ATOM 2113 N N . ASP A 1 263 ? 7.183 18.573 -15.816 1.00 50.44 263 ASP A N 1
ATOM 2114 C CA . ASP A 1 263 ? 8.545 18.524 -15.244 1.00 50.44 263 ASP A CA 1
ATOM 2115 C C . ASP A 1 263 ? 9.430 17.466 -15.936 1.00 50.44 263 ASP A C 1
ATOM 2117 O O . ASP A 1 263 ? 10.156 16.701 -15.300 1.00 50.44 263 ASP A O 1
ATOM 2121 N N . HIS A 1 264 ? 9.356 17.372 -17.269 1.00 55.81 264 HIS A N 1
ATOM 2122 C CA . HIS A 1 264 ? 10.312 16.565 -18.037 1.00 55.81 264 HIS A CA 1
ATOM 2123 C C . HIS A 1 264 ? 11.694 17.237 -18.003 1.00 55.81 264 HIS A C 1
ATOM 2125 O O . HIS A 1 264 ? 12.021 18.061 -18.858 1.00 55.81 264 HIS A O 1
ATOM 2131 N N . TYR A 1 265 ? 12.523 16.877 -17.024 1.00 62.69 265 TYR A N 1
ATOM 2132 C CA . TYR A 1 265 ? 13.911 17.334 -16.908 1.00 62.69 265 TYR A CA 1
ATOM 2133 C C . TYR A 1 265 ? 14.854 16.550 -17.837 1.00 62.69 265 TYR A C 1
ATOM 2135 O O . TYR A 1 265 ? 15.868 16.020 -17.400 1.00 62.69 265 TYR A O 1
ATOM 2143 N N . CYS A 1 266 ? 14.538 16.477 -19.130 1.00 73.88 266 CYS A N 1
ATOM 2144 C CA . CYS A 1 266 ? 15.461 15.945 -20.133 1.00 73.88 266 CYS A CA 1
ATOM 2145 C C . CYS A 1 266 ? 16.006 17.113 -20.959 1.00 73.88 266 CYS A C 1
ATOM 2147 O O . CYS A 1 266 ? 15.241 17.804 -21.634 1.00 73.88 266 CYS A O 1
ATOM 2149 N N . ALA A 1 267 ? 17.317 17.352 -20.912 1.00 80.44 267 ALA A N 1
ATOM 2150 C CA . ALA A 1 267 ? 17.954 18.378 -21.737 1.00 80.44 267 ALA A CA 1
ATOM 2151 C C . ALA A 1 267 ? 18.191 17.868 -23.167 1.00 80.44 267 ALA A C 1
ATOM 2153 O O . ALA A 1 267 ? 18.137 18.646 -24.124 1.00 80.44 267 ALA A O 1
ATOM 2154 N N . ALA A 1 268 ? 18.426 16.564 -23.311 1.00 84.88 268 ALA A N 1
ATOM 2155 C CA . ALA A 1 268 ? 18.634 15.869 -24.568 1.00 84.88 268 ALA A CA 1
ATOM 2156 C C . ALA A 1 268 ? 17.897 14.510 -24.607 1.00 84.88 268 ALA A C 1
ATOM 2158 O O . ALA A 1 268 ? 17.613 13.917 -23.566 1.00 84.88 268 ALA A O 1
ATOM 2159 N N . PRO A 1 269 ? 17.572 13.976 -25.802 1.00 84.75 269 PRO A N 1
ATOM 2160 C CA . PRO A 1 269 ? 16.851 12.704 -25.932 1.00 84.75 269 PRO A CA 1
ATOM 2161 C C . PRO A 1 269 ? 17.627 11.477 -25.417 1.00 84.75 269 PRO A C 1
ATOM 2163 O O . PRO A 1 269 ? 17.018 10.469 -25.057 1.00 84.75 269 PRO A O 1
ATOM 2166 N N . ASP A 1 270 ? 18.957 11.544 -25.414 1.00 88.38 270 ASP A N 1
ATOM 2167 C CA . ASP A 1 270 ? 19.871 10.497 -24.953 1.00 88.38 270 ASP A CA 1
ATOM 2168 C C . ASP A 1 270 ? 20.193 10.569 -23.453 1.00 88.38 270 ASP A C 1
ATOM 2170 O O . ASP A 1 270 ? 20.884 9.679 -22.945 1.00 88.38 270 ASP A O 1
ATOM 2174 N N . ASP A 1 271 ? 19.657 11.571 -22.749 1.00 90.69 271 ASP A N 1
ATOM 2175 C CA . ASP A 1 271 ? 19.745 11.669 -21.295 1.00 90.69 271 ASP A CA 1
ATOM 2176 C C . ASP A 1 271 ? 19.073 10.467 -20.611 1.00 90.69 271 ASP A C 1
ATOM 2178 O O . ASP A 1 271 ? 18.228 9.760 -21.175 1.00 90.69 271 ASP A O 1
ATOM 2182 N N . GLN A 1 272 ? 19.471 10.226 -19.364 1.00 91.31 272 GLN A N 1
ATOM 2183 C CA . GLN A 1 272 ? 18.851 9.219 -18.509 1.00 91.31 272 GLN A CA 1
ATOM 2184 C C . GLN A 1 272 ? 17.429 9.636 -18.116 1.00 91.31 272 GLN A C 1
ATOM 2186 O O . GLN A 1 272 ? 17.161 10.809 -17.879 1.00 91.31 272 GLN A O 1
ATOM 2191 N N . CYS A 1 273 ? 16.529 8.662 -18.004 1.00 92.75 273 CYS A N 1
ATOM 2192 C CA . CYS A 1 273 ? 15.197 8.904 -17.478 1.00 92.75 273 CYS A CA 1
ATOM 2193 C C . CYS A 1 273 ? 15.204 8.882 -15.945 1.00 92.75 273 CYS A C 1
ATOM 2195 O O . CYS A 1 273 ? 15.316 7.806 -15.346 1.00 92.75 273 CYS A O 1
ATOM 2197 N N . ASP A 1 274 ? 15.089 10.046 -15.316 1.00 92.19 274 ASP A N 1
ATOM 2198 C CA . ASP A 1 274 ? 15.001 10.164 -13.861 1.00 92.19 274 ASP A CA 1
ATOM 2199 C C . ASP A 1 274 ? 13.593 9.799 -13.360 1.00 92.19 274 ASP A C 1
ATOM 2201 O O . ASP A 1 274 ? 12.607 9.877 -14.084 1.00 92.19 274 ASP A O 1
ATOM 2205 N N . TYR A 1 275 ? 13.464 9.389 -12.103 1.00 91.62 275 TYR A N 1
ATOM 2206 C CA . TYR A 1 275 ? 12.162 9.257 -11.451 1.00 91.62 275 TYR A CA 1
ATOM 2207 C C . TYR A 1 275 ? 12.257 9.727 -10.003 1.00 91.62 275 TYR A C 1
ATOM 2209 O O . TYR A 1 275 ? 13.274 9.519 -9.339 1.00 91.62 275 TYR A O 1
ATOM 2217 N N . GLU A 1 276 ? 11.167 10.299 -9.502 1.00 91.25 276 GLU A N 1
ATOM 2218 C CA . GLU A 1 276 ? 10.964 10.559 -8.081 1.00 91.25 276 GLU A CA 1
ATOM 2219 C C . GLU A 1 276 ? 9.591 10.024 -7.682 1.00 91.25 276 GLU A C 1
ATOM 2221 O O . GLU A 1 276 ? 8.603 10.217 -8.393 1.00 91.25 276 GLU A O 1
ATOM 2226 N N . VAL A 1 277 ? 9.542 9.313 -6.560 1.00 90.00 277 VAL A N 1
ATOM 2227 C CA . VAL A 1 277 ? 8.298 8.919 -5.901 1.00 90.00 277 VAL A CA 1
ATOM 2228 C C . VAL A 1 277 ? 8.302 9.488 -4.492 1.00 90.00 277 VAL A C 1
ATOM 2230 O O . VAL A 1 277 ? 9.265 9.305 -3.746 1.00 90.00 277 VAL A O 1
ATOM 2233 N N . GLU A 1 278 ? 7.227 10.186 -4.142 1.00 89.12 278 GLU A N 1
ATOM 2234 C CA . GLU A 1 278 ? 6.975 10.708 -2.803 1.00 89.12 278 GLU A CA 1
ATOM 2235 C C . GLU A 1 278 ? 5.839 9.910 -2.162 1.00 89.12 278 GLU A C 1
ATOM 2237 O O . GLU A 1 278 ? 4.818 9.630 -2.792 1.00 89.12 278 GLU A O 1
ATOM 2242 N N . TYR A 1 279 ? 6.031 9.539 -0.903 1.00 88.06 279 TYR A N 1
ATOM 2243 C CA . TYR A 1 279 ? 5.089 8.763 -0.113 1.00 88.06 279 TYR A CA 1
ATOM 2244 C C . TYR A 1 279 ? 4.369 9.655 0.893 1.00 88.06 279 TYR A C 1
ATOM 2246 O O . TYR A 1 279 ? 4.888 10.681 1.336 1.00 88.06 279 TYR A O 1
ATOM 2254 N N . ALA A 1 280 ? 3.166 9.238 1.289 1.00 83.81 280 ALA A N 1
ATOM 2255 C CA . ALA A 1 280 ? 2.333 9.995 2.220 1.00 83.81 280 ALA A CA 1
ATOM 2256 C C . ALA A 1 280 ? 3.011 10.240 3.574 1.00 83.81 280 ALA A C 1
ATOM 2258 O O . ALA A 1 280 ? 2.808 11.277 4.192 1.00 83.81 280 ALA A O 1
ATOM 2259 N N . ASP A 1 281 ? 3.865 9.324 4.024 1.00 79.69 281 ASP A N 1
ATOM 2260 C CA . ASP A 1 281 ? 4.619 9.487 5.263 1.00 79.69 281 ASP A CA 1
ATOM 2261 C C . ASP A 1 281 ? 5.698 10.588 5.186 1.00 79.69 281 ASP A C 1
ATOM 2263 O O . ASP A 1 281 ? 6.279 10.925 6.219 1.00 79.69 281 ASP A O 1
ATOM 2267 N N . ASN A 1 282 ? 5.889 11.227 4.023 1.00 82.94 282 ASN A N 1
ATOM 2268 C CA . ASN A 1 282 ? 6.975 12.127 3.603 1.00 82.94 282 ASN A CA 1
ATOM 2269 C C . ASN A 1 282 ? 8.305 11.420 3.281 1.00 82.94 282 ASN A C 1
ATOM 2271 O O . ASN A 1 282 ? 9.353 12.073 3.188 1.00 82.94 282 ASN A O 1
ATOM 2275 N N . GLY A 1 283 ? 8.284 10.095 3.132 1.00 87.94 283 GLY A N 1
ATOM 2276 C CA . GLY A 1 283 ? 9.380 9.352 2.535 1.00 87.94 283 GLY A CA 1
ATOM 2277 C C . GLY A 1 283 ? 9.471 9.637 1.038 1.00 87.94 283 GLY A C 1
ATOM 2278 O O . GLY A 1 283 ? 8.486 9.999 0.398 1.00 87.94 283 GLY A O 1
ATOM 2279 N N . SER A 1 284 ? 10.654 9.475 0.453 1.00 91.56 284 SER A N 1
ATOM 2280 C CA . SER A 1 284 ? 10.795 9.547 -1.002 1.00 91.56 284 SER A CA 1
ATOM 2281 C C . SER A 1 284 ? 11.927 8.672 -1.520 1.00 91.56 284 SER A C 1
ATOM 2283 O O . SER A 1 284 ? 12.880 8.373 -0.792 1.00 91.56 284 SER A O 1
ATOM 2285 N N . SER A 1 285 ? 11.821 8.272 -2.786 1.00 94.25 285 SER A N 1
ATOM 2286 C CA . SER A 1 285 ? 12.906 7.638 -3.531 1.00 94.25 285 SER A CA 1
ATOM 2287 C C . SER A 1 285 ? 13.148 8.383 -4.835 1.00 94.25 285 SER A C 1
ATOM 2289 O O . SER A 1 285 ? 12.243 8.518 -5.658 1.00 94.25 285 SER A O 1
ATOM 2291 N N . LEU A 1 286 ? 14.385 8.841 -5.013 1.00 94.25 286 LEU A N 1
ATOM 2292 C CA . LEU A 1 286 ? 14.879 9.463 -6.236 1.00 94.25 286 LEU A CA 1
ATOM 2293 C C . LEU A 1 286 ? 15.914 8.543 -6.895 1.00 94.25 286 LEU A C 1
ATOM 2295 O O . LEU A 1 286 ? 16.801 7.982 -6.230 1.00 94.25 286 LEU A O 1
ATOM 2299 N N . GLY A 1 287 ? 15.823 8.408 -8.215 1.00 94.94 287 GLY A N 1
ATOM 2300 C CA . GLY A 1 287 ? 16.734 7.574 -8.985 1.00 94.94 287 GLY A CA 1
ATOM 2301 C C . GLY A 1 287 ? 16.575 7.710 -10.494 1.00 94.94 287 GLY A C 1
ATOM 2302 O O . GLY A 1 287 ? 16.010 8.676 -10.992 1.00 94.94 287 GLY A O 1
ATOM 2303 N N . VAL A 1 288 ? 17.059 6.695 -11.211 1.00 94.56 288 VAL A N 1
ATOM 2304 C CA . VAL A 1 288 ? 16.939 6.566 -12.675 1.00 94.56 288 VAL A CA 1
ATOM 2305 C C . VAL A 1 288 ? 16.201 5.295 -13.049 1.00 94.56 288 VAL A C 1
ATOM 2307 O O . VAL A 1 288 ? 16.334 4.282 -12.366 1.00 94.56 288 VAL A O 1
ATOM 2310 N N . LEU A 1 289 ? 15.474 5.289 -14.158 1.00 96.31 289 LEU A N 1
ATOM 2311 C CA . LEU A 1 289 ? 14.927 4.058 -14.710 1.00 96.31 289 LEU A CA 1
ATOM 2312 C C . LEU A 1 289 ? 16.025 3.231 -15.386 1.00 96.31 289 LEU A C 1
ATOM 2314 O O . LEU A 1 289 ? 16.796 3.708 -16.221 1.00 96.31 289 LEU A O 1
ATOM 2318 N N . VAL A 1 290 ? 16.047 1.943 -15.064 1.00 97.06 290 VAL A N 1
ATOM 2319 C CA . VAL A 1 290 ? 16.881 0.931 -15.719 1.00 97.06 290 VAL A CA 1
ATOM 2320 C C . VAL A 1 290 ? 15.997 -0.181 -16.251 1.00 97.06 290 VAL A C 1
ATOM 2322 O O . VAL A 1 290 ? 14.920 -0.424 -15.717 1.00 97.06 290 VAL A O 1
ATOM 2325 N N . ARG A 1 291 ? 16.450 -0.888 -17.285 1.00 97.44 291 ARG A N 1
ATOM 2326 C CA . ARG A 1 291 ? 15.749 -2.036 -17.865 1.00 97.44 291 ARG A CA 1
ATOM 2327 C C . ARG A 1 291 ? 16.604 -3.291 -17.773 1.00 97.44 291 ARG A C 1
ATOM 2329 O O . ARG A 1 291 ? 17.635 -3.401 -18.433 1.00 97.44 291 ARG A O 1
ATOM 2336 N N . ASP A 1 292 ? 16.164 -4.270 -16.993 1.00 97.81 292 ASP A N 1
ATOM 2337 C CA . ASP A 1 292 ? 16.898 -5.523 -16.781 1.00 97.81 292 ASP A CA 1
ATOM 2338 C C . ASP A 1 292 ? 15.954 -6.731 -16.744 1.00 97.81 292 ASP A C 1
ATOM 2340 O O . ASP A 1 292 ? 14.732 -6.595 -16.786 1.00 97.81 292 ASP A O 1
ATOM 2344 N N . TYR A 1 293 ? 16.520 -7.931 -16.717 1.00 97.50 293 TYR A N 1
ATOM 2345 C CA . TYR A 1 293 ? 15.767 -9.174 -16.654 1.00 97.50 293 TYR A CA 1
ATOM 2346 C C . TYR A 1 293 ? 15.124 -9.366 -15.280 1.00 97.50 293 TYR A C 1
ATOM 2348 O O . TYR A 1 293 ? 15.803 -9.269 -14.261 1.00 97.50 293 TYR A O 1
ATOM 2356 N N . ILE A 1 294 ? 13.839 -9.721 -15.258 1.00 97.44 294 ILE A N 1
ATOM 2357 C CA . ILE A 1 294 ? 13.148 -10.188 -14.049 1.00 97.44 294 ILE A CA 1
ATOM 2358 C C . ILE A 1 294 ? 12.633 -11.600 -14.307 1.00 97.44 294 ILE A C 1
ATOM 2360 O O . ILE A 1 294 ? 11.997 -11.853 -15.327 1.00 97.44 294 ILE A O 1
ATOM 2364 N N . ASN A 1 295 ? 12.918 -12.540 -13.408 1.00 95.19 295 ASN A N 1
ATOM 2365 C CA . ASN A 1 295 ? 12.479 -13.925 -13.578 1.00 95.19 295 ASN A CA 1
ATOM 2366 C C . ASN A 1 295 ? 11.047 -14.113 -13.063 1.00 95.19 295 ASN A C 1
ATOM 2368 O O . ASN A 1 295 ? 10.796 -13.957 -11.868 1.00 95.19 295 ASN A O 1
ATOM 2372 N N . PHE A 1 296 ? 10.152 -14.560 -13.944 1.00 94.69 296 PHE A N 1
ATOM 2373 C CA . PHE A 1 296 ? 8.789 -14.960 -13.606 1.00 94.69 296 PHE A CA 1
ATOM 2374 C C . PHE A 1 296 ? 8.611 -16.460 -13.800 1.00 94.69 296 PHE A C 1
ATOM 2376 O O . PHE A 1 296 ? 8.935 -17.003 -14.858 1.00 94.69 296 PHE A O 1
ATOM 2383 N N . GLN A 1 297 ? 8.081 -17.119 -12.773 1.00 93.00 297 GLN A N 1
ATOM 2384 C CA . GLN A 1 297 ? 7.599 -18.490 -12.857 1.00 93.00 297 GLN A CA 1
ATOM 2385 C C . GLN A 1 297 ? 6.073 -18.454 -12.918 1.00 93.00 297 GLN A C 1
ATOM 2387 O O . GLN A 1 297 ? 5.418 -18.020 -11.970 1.00 93.00 297 GLN A O 1
ATOM 2392 N N . PHE A 1 298 ? 5.523 -18.892 -14.045 1.00 93.62 298 PHE A N 1
ATOM 2393 C CA . PHE A 1 298 ? 4.085 -18.946 -14.267 1.00 93.62 298 PHE A CA 1
ATOM 2394 C C . PHE A 1 298 ? 3.492 -20.250 -13.732 1.00 93.62 298 PHE A C 1
ATOM 2396 O O . PHE A 1 298 ? 4.176 -21.274 -13.646 1.00 93.62 298 PHE A O 1
ATOM 2403 N N . ILE A 1 299 ? 2.201 -20.226 -13.399 1.00 90.88 299 ILE A N 1
ATOM 2404 C CA . ILE A 1 299 ? 1.465 -21.385 -12.872 1.00 90.88 299 ILE A CA 1
ATOM 2405 C C . ILE A 1 299 ? 1.476 -22.552 -13.870 1.00 90.88 299 ILE A C 1
ATOM 2407 O O . ILE A 1 299 ? 1.542 -23.709 -13.464 1.00 90.88 299 ILE A O 1
ATOM 2411 N N . ASN A 1 300 ? 1.510 -22.265 -15.175 1.00 87.06 300 ASN A N 1
ATOM 2412 C CA . ASN A 1 300 ? 1.654 -23.282 -16.222 1.00 87.06 300 ASN A CA 1
ATOM 2413 C C . ASN A 1 300 ? 3.044 -23.966 -16.259 1.00 87.06 300 ASN A C 1
ATOM 2415 O O . ASN A 1 300 ? 3.314 -24.767 -17.153 1.00 87.06 300 ASN A O 1
ATOM 2419 N N . GLY A 1 301 ? 3.946 -23.631 -15.330 1.00 88.69 301 GLY A N 1
ATOM 2420 C CA . GLY A 1 301 ? 5.296 -24.181 -15.215 1.00 88.69 301 GLY A CA 1
ATOM 2421 C C . GLY A 1 301 ? 6.339 -23.500 -16.104 1.00 88.69 301 GLY A C 1
ATOM 2422 O O . GLY A 1 301 ? 7.527 -23.809 -15.991 1.00 88.69 301 GLY A O 1
ATOM 2423 N N . SER A 1 302 ? 5.937 -22.568 -16.974 1.00 90.44 302 SER A N 1
ATOM 2424 C CA . SER A 1 302 ? 6.877 -21.821 -17.808 1.00 90.44 302 SER A CA 1
ATOM 2425 C C . SER A 1 302 ? 7.668 -20.801 -16.987 1.00 90.44 302 SER A C 1
ATOM 2427 O O . SER A 1 302 ? 7.166 -20.189 -16.042 1.00 90.44 302 SER A O 1
ATOM 2429 N N . VAL A 1 303 ? 8.934 -20.618 -17.360 1.00 92.75 303 VAL A N 1
ATOM 2430 C CA . VAL A 1 303 ? 9.811 -19.601 -16.777 1.00 92.75 303 VAL A CA 1
ATOM 2431 C C . VAL A 1 303 ? 10.166 -18.606 -17.866 1.00 92.75 303 VAL A C 1
ATOM 2433 O O . VAL A 1 303 ? 10.804 -18.969 -18.856 1.00 92.75 303 VAL A O 1
ATOM 2436 N N . VAL A 1 304 ? 9.781 -17.348 -17.672 1.00 93.94 304 VAL A N 1
ATOM 2437 C CA . VAL A 1 304 ? 10.060 -16.258 -18.612 1.00 93.94 304 VAL A CA 1
ATOM 2438 C C . VAL A 1 304 ? 10.937 -15.225 -17.920 1.00 93.94 304 VAL A C 1
ATOM 2440 O O . VAL A 1 304 ? 10.835 -14.995 -16.717 1.00 93.94 304 VAL A O 1
ATOM 2443 N N . ARG A 1 305 ? 11.840 -14.620 -18.692 1.00 95.62 305 ARG A N 1
ATOM 2444 C CA . ARG A 1 305 ? 12.761 -13.580 -18.227 1.00 95.62 305 ARG A CA 1
ATOM 2445 C C . ARG A 1 305 ? 12.593 -12.333 -19.095 1.00 95.62 305 ARG A C 1
ATOM 2447 O O . ARG A 1 305 ? 13.454 -12.077 -19.937 1.00 95.62 305 ARG A O 1
ATOM 2454 N N . PRO A 1 306 ? 11.455 -11.622 -19.012 1.00 96.50 306 PRO A N 1
ATOM 2455 C CA . PRO A 1 306 ? 11.290 -10.371 -19.735 1.00 96.50 306 PRO A CA 1
ATOM 2456 C C . PRO A 1 306 ? 12.274 -9.319 -19.223 1.00 96.50 306 PRO A C 1
ATOM 2458 O O . PRO A 1 306 ? 12.652 -9.315 -18.049 1.00 96.50 306 PRO A O 1
ATOM 2461 N N . LYS A 1 307 ? 12.661 -8.409 -20.118 1.00 96.69 307 LYS A N 1
ATOM 2462 C CA . LYS A 1 307 ? 13.309 -7.159 -19.735 1.00 96.69 307 LYS A CA 1
ATOM 2463 C C . LYS A 1 307 ? 12.233 -6.181 -19.285 1.00 96.69 307 LYS A C 1
ATOM 2465 O O . LYS A 1 307 ? 11.415 -5.773 -20.103 1.00 96.69 307 LYS A O 1
ATOM 2470 N N . ILE A 1 308 ? 12.249 -5.828 -18.011 1.00 97.38 308 ILE A N 1
ATOM 2471 C CA . ILE A 1 308 ? 11.292 -4.921 -17.385 1.00 97.38 308 ILE A CA 1
ATOM 2472 C C . ILE A 1 308 ? 12.060 -3.713 -16.880 1.00 97.38 308 ILE A C 1
ATOM 2474 O O . ILE A 1 308 ? 13.183 -3.839 -16.389 1.00 97.38 308 ILE A O 1
ATOM 2478 N N . ALA A 1 309 ? 11.465 -2.542 -17.046 1.00 97.44 309 ALA A N 1
ATOM 2479 C CA . ALA A 1 309 ? 12.002 -1.317 -16.504 1.00 97.44 309 ALA A CA 1
ATOM 2480 C C . ALA A 1 309 ? 11.510 -1.077 -15.075 1.00 97.44 309 ALA A C 1
ATOM 2482 O O . ALA A 1 309 ? 10.344 -1.317 -14.764 1.00 97.44 309 ALA A O 1
ATOM 2483 N N . PHE A 1 310 ? 12.410 -0.613 -14.220 1.00 97.75 310 PHE A N 1
ATOM 2484 C CA . PHE A 1 310 ? 12.162 -0.308 -12.815 1.00 97.75 310 PHE A CA 1
ATOM 2485 C C . PHE A 1 310 ? 13.112 0.802 -12.357 1.00 97.75 310 PHE A C 1
ATOM 2487 O O . PHE A 1 310 ? 14.117 1.092 -13.011 1.00 97.75 310 PHE A O 1
ATOM 2494 N N . GLY A 1 311 ? 12.789 1.428 -11.232 1.00 97.62 311 GLY A N 1
ATOM 2495 C CA . GLY A 1 311 ? 13.604 2.465 -10.624 1.00 97.62 311 GLY A CA 1
ATOM 2496 C C . GLY A 1 311 ? 14.871 1.907 -9.982 1.00 97.62 311 GLY A C 1
ATOM 2497 O O . GLY A 1 311 ? 14.835 0.983 -9.172 1.00 97.62 311 GLY A O 1
ATOM 2498 N N . CYS A 1 312 ? 16.004 2.490 -10.335 1.00 97.31 312 CYS A N 1
ATOM 2499 C CA . CYS A 1 312 ? 17.274 2.321 -9.663 1.00 97.31 312 CYS A CA 1
ATOM 2500 C C . CYS A 1 312 ? 17.476 3.489 -8.692 1.00 97.31 312 CYS A C 1
ATOM 2502 O O . CYS A 1 312 ? 18.023 4.531 -9.061 1.00 97.31 312 CYS A O 1
ATOM 2504 N N . GLY A 1 313 ? 16.977 3.325 -7.468 1.00 96.62 313 GLY A N 1
ATOM 2505 C CA . GLY A 1 313 ? 16.937 4.374 -6.455 1.00 96.62 313 GLY A CA 1
ATOM 2506 C C . GLY A 1 313 ? 18.288 4.566 -5.783 1.00 96.62 313 GLY A C 1
ATOM 2507 O O . GLY A 1 313 ? 18.873 3.609 -5.267 1.00 96.62 313 GLY A O 1
ATOM 2508 N N . TYR A 1 314 ? 18.754 5.812 -5.699 1.00 94.75 314 TYR A N 1
ATOM 2509 C CA . TYR A 1 314 ? 20.022 6.157 -5.043 1.00 94.75 314 TYR A CA 1
ATOM 2510 C C . TYR A 1 314 ? 19.938 7.305 -4.027 1.00 94.75 314 TYR A C 1
ATOM 2512 O O . TYR A 1 314 ? 20.913 7.514 -3.311 1.00 94.75 314 TYR A O 1
ATOM 2520 N N . ASP A 1 315 ? 18.827 8.035 -3.899 1.00 94.25 315 ASP A N 1
ATOM 2521 C CA . ASP A 1 315 ? 18.626 8.983 -2.788 1.00 94.25 315 ASP A CA 1
ATOM 2522 C C . ASP A 1 315 ? 17.281 8.721 -2.113 1.00 94.25 315 ASP A C 1
ATOM 2524 O O . ASP A 1 315 ? 16.229 9.032 -2.670 1.00 94.25 315 ASP A O 1
ATOM 2528 N N . GLN A 1 316 ? 17.336 8.115 -0.922 1.00 93.44 316 GLN A N 1
ATOM 2529 C CA . GLN A 1 316 ? 16.148 7.757 -0.152 1.00 93.44 316 GLN A CA 1
ATOM 2530 C C . GLN A 1 316 ? 16.011 8.702 1.030 1.00 93.44 316 GLN A C 1
ATOM 2532 O O . GLN A 1 316 ? 16.931 8.845 1.848 1.00 93.44 316 GLN A O 1
ATOM 2537 N N . LYS A 1 317 ? 14.842 9.324 1.139 1.00 91.06 317 LYS A N 1
ATOM 2538 C CA . LYS A 1 317 ? 14.459 10.125 2.296 1.00 91.06 317 LYS A CA 1
ATOM 2539 C C . LYS A 1 317 ? 13.455 9.340 3.119 1.00 91.06 317 LYS A C 1
ATOM 2541 O O . LYS A 1 317 ? 12.556 8.707 2.580 1.00 91.06 317 LYS A O 1
ATOM 2546 N N . TYR A 1 318 ? 13.606 9.433 4.430 1.00 84.25 318 TYR A N 1
ATOM 2547 C CA . TYR A 1 318 ? 12.639 8.911 5.381 1.00 84.25 318 TYR A CA 1
ATOM 2548 C C . TYR A 1 318 ? 12.321 10.000 6.387 1.00 84.25 318 TYR A C 1
ATOM 2550 O O . TYR A 1 318 ? 13.187 10.786 6.785 1.00 84.25 318 TYR A O 1
ATOM 2558 N N . SER A 1 319 ? 11.078 10.010 6.815 1.00 68.88 319 SER A N 1
ATOM 2559 C CA . SER A 1 319 ? 10.492 10.954 7.752 1.00 68.88 319 SER A CA 1
ATOM 2560 C C . SER A 1 319 ? 9.935 10.172 8.933 1.00 68.88 319 SER A C 1
ATOM 2562 O O . SER A 1 319 ? 9.343 9.109 8.784 1.00 68.88 319 SER A O 1
ATOM 2564 N N . GLY A 1 320 ? 10.153 10.690 10.141 1.00 60.75 320 GLY A N 1
ATOM 2565 C CA . GLY A 1 320 ? 9.677 10.066 11.375 1.00 60.75 320 GLY A CA 1
ATOM 2566 C C . GLY A 1 320 ? 10.789 9.557 12.293 1.00 60.75 320 GLY A C 1
ATOM 2567 O O . GLY A 1 320 ? 11.981 9.673 12.016 1.00 60.75 320 GLY A O 1
ATOM 2568 N N . SER A 1 321 ? 10.375 9.056 13.459 1.00 50.28 321 SER A N 1
ATOM 2569 C CA . SER A 1 321 ? 11.260 8.571 14.529 1.00 50.28 321 SER A CA 1
ATOM 2570 C C . SER A 1 321 ? 11.576 7.073 14.437 1.00 50.28 321 SER A C 1
ATOM 2572 O O . SER A 1 321 ? 12.447 6.587 15.161 1.00 50.28 321 SER A O 1
ATOM 2574 N N . THR A 1 322 ? 10.879 6.338 13.570 1.00 57.16 322 THR A N 1
ATOM 2575 C CA . THR A 1 322 ? 11.070 4.906 13.323 1.00 57.16 322 THR A CA 1
ATOM 2576 C C . THR A 1 322 ? 12.032 4.678 12.166 1.00 57.16 322 THR A C 1
ATOM 2578 O O . THR A 1 322 ? 11.928 5.325 11.129 1.00 57.16 322 THR A O 1
ATOM 2581 N N . SER A 1 323 ? 12.966 3.738 12.334 1.00 63.16 323 SER A N 1
ATOM 2582 C CA . SER A 1 323 ? 13.834 3.315 11.236 1.00 63.16 323 SER A CA 1
ATOM 2583 C C . SER A 1 323 ? 12.992 2.732 10.098 1.00 63.16 323 SER A C 1
ATOM 2585 O O . SER A 1 323 ? 12.084 1.946 10.386 1.00 63.16 323 SER A O 1
ATOM 2587 N N . PRO A 1 324 ? 13.297 3.060 8.833 1.00 71.06 324 PRO A N 1
ATOM 2588 C CA . PRO A 1 324 ? 12.602 2.476 7.695 1.00 71.06 324 PRO A CA 1
ATOM 2589 C C . PRO A 1 324 ? 12.767 0.953 7.665 1.00 71.06 324 PRO A C 1
ATOM 2591 O O . PRO A 1 324 ? 13.770 0.429 8.179 1.00 71.06 324 PRO A O 1
ATOM 2594 N N . PRO A 1 325 ? 11.818 0.229 7.050 1.00 73.25 325 PRO A N 1
ATOM 2595 C CA . PRO A 1 325 ? 11.964 -1.200 6.859 1.00 73.25 325 PRO A CA 1
ATOM 2596 C C . PRO A 1 325 ? 13.247 -1.486 6.066 1.00 73.25 325 PRO A C 1
ATOM 2598 O O . PRO A 1 325 ? 13.613 -0.791 5.117 1.00 73.25 325 PRO A O 1
ATOM 2601 N N . SER A 1 326 ? 13.987 -2.512 6.490 1.00 83.44 326 SER A N 1
ATOM 2602 C CA . SER A 1 326 ? 15.203 -2.944 5.796 1.00 83.44 326 SER A CA 1
ATOM 2603 C C . SER A 1 326 ? 14.818 -3.827 4.609 1.00 83.44 326 SER A C 1
ATOM 2605 O O . SER A 1 326 ? 15.155 -5.008 4.590 1.00 83.44 326 SER A O 1
ATOM 2607 N N . THR A 1 327 ? 14.082 -3.273 3.646 1.00 92.44 327 THR A N 1
ATOM 2608 C CA . THR A 1 327 ? 13.763 -3.892 2.349 1.00 92.44 327 THR A CA 1
ATOM 2609 C C . THR A 1 327 ? 14.761 -3.437 1.293 1.00 92.44 327 THR A C 1
ATOM 2611 O O . THR A 1 327 ? 15.495 -2.468 1.485 1.00 92.44 327 THR A O 1
ATOM 2614 N N . ALA A 1 328 ? 14.869 -4.172 0.190 1.00 96.12 328 ALA A N 1
ATOM 2615 C CA . ALA A 1 328 ? 15.693 -3.779 -0.945 1.00 96.12 328 ALA A CA 1
ATOM 2616 C C . ALA A 1 328 ? 15.031 -2.707 -1.823 1.00 96.12 328 ALA A C 1
ATOM 2618 O O . ALA A 1 328 ? 15.697 -2.170 -2.702 1.00 96.12 328 ALA A O 1
ATOM 2619 N N . GLY A 1 329 ? 13.756 -2.394 -1.601 1.00 96.25 329 GLY A N 1
ATOM 2620 C CA . GLY A 1 329 ? 12.991 -1.412 -2.362 1.00 96.25 329 GLY A CA 1
ATOM 2621 C C . GLY A 1 329 ? 11.489 -1.642 -2.228 1.00 96.25 329 GLY A C 1
ATOM 2622 O O . GLY A 1 329 ? 11.046 -2.297 -1.281 1.00 96.25 329 GLY A O 1
ATOM 2623 N N . VAL A 1 330 ? 10.729 -1.135 -3.197 1.00 97.44 330 VAL A N 1
ATOM 2624 C CA . VAL A 1 330 ? 9.261 -1.184 -3.230 1.00 97.44 330 VAL A CA 1
ATOM 2625 C C . VAL A 1 330 ? 8.792 -1.773 -4.558 1.00 97.44 330 VAL A C 1
ATOM 2627 O O . VAL A 1 330 ? 9.277 -1.413 -5.631 1.00 97.44 330 VAL A O 1
ATOM 2630 N N . LEU A 1 331 ? 7.834 -2.689 -4.488 1.00 98.12 331 LEU A N 1
ATOM 2631 C CA . LEU A 1 331 ? 7.070 -3.214 -5.607 1.00 98.12 331 LEU A CA 1
ATOM 2632 C C . LEU A 1 331 ? 5.793 -2.385 -5.764 1.00 98.12 331 LEU A C 1
ATOM 2634 O O . LEU A 1 331 ? 4.770 -2.709 -5.166 1.00 98.12 331 LEU A O 1
ATOM 2638 N N . GLY A 1 332 ? 5.867 -1.341 -6.590 1.00 97.12 332 GLY A N 1
ATOM 2639 C CA . GLY A 1 332 ? 4.704 -0.554 -6.995 1.00 97.12 332 GLY A CA 1
ATOM 2640 C C . GLY A 1 332 ? 3.756 -1.365 -7.885 1.00 97.12 332 GLY A C 1
ATOM 2641 O O . GLY A 1 332 ? 4.158 -1.893 -8.929 1.00 97.12 332 GLY A O 1
ATOM 2642 N N . LEU A 1 333 ? 2.501 -1.476 -7.459 1.00 96.44 333 LEU A N 1
ATOM 2643 C CA . LEU A 1 333 ? 1.413 -2.232 -8.088 1.00 96.44 333 LEU A CA 1
ATOM 2644 C C . LEU A 1 333 ? 0.299 -1.338 -8.637 1.00 96.44 333 LEU A C 1
ATOM 2646 O O . LEU A 1 333 ? -0.677 -1.856 -9.189 1.00 96.44 333 LEU A O 1
ATOM 2650 N N . GLY A 1 334 ? 0.434 -0.023 -8.489 1.00 92.75 334 GLY A N 1
ATOM 2651 C CA . GLY A 1 334 ? -0.470 0.979 -9.029 1.00 92.75 334 GLY A CA 1
ATOM 2652 C C . GLY A 1 334 ? -0.730 0.810 -10.528 1.00 92.75 334 GLY A C 1
ATOM 2653 O O . GLY A 1 334 ? 0.035 0.186 -11.273 1.00 92.75 334 GLY A O 1
ATOM 2654 N N . ASN A 1 335 ? -1.835 1.382 -10.996 1.00 88.56 335 ASN A N 1
ATOM 2655 C CA . ASN A 1 335 ? -2.328 1.215 -12.369 1.00 88.56 335 ASN A CA 1
ATOM 2656 C C . ASN A 1 335 ? -1.616 2.113 -13.401 1.00 88.56 335 ASN A C 1
ATOM 2658 O O . ASN A 1 335 ? -2.074 2.231 -14.540 1.00 88.56 335 ASN A O 1
ATOM 2662 N N . GLY A 1 336 ? -0.501 2.741 -13.019 1.00 89.56 336 GLY A N 1
ATOM 2663 C CA . GLY A 1 336 ? 0.300 3.570 -13.908 1.00 89.56 336 GLY A CA 1
ATOM 2664 C C . GLY A 1 336 ? 0.900 2.782 -15.073 1.00 89.56 336 GLY A C 1
ATOM 2665 O O . GLY A 1 336 ? 1.171 1.580 -14.997 1.00 89.56 336 GLY A O 1
ATOM 2666 N N . ARG A 1 337 ? 1.130 3.471 -16.193 1.00 89.06 337 ARG A N 1
ATOM 2667 C CA . ARG A 1 337 ? 1.625 2.844 -17.429 1.00 89.06 337 ARG A CA 1
ATOM 2668 C C . ARG A 1 337 ? 3.064 2.342 -17.330 1.00 89.06 337 ARG A C 1
ATOM 2670 O O . ARG A 1 337 ? 3.428 1.404 -18.036 1.00 89.06 337 ARG A O 1
ATOM 2677 N N . ALA A 1 338 ? 3.852 2.917 -16.425 1.00 90.19 338 ALA A N 1
ATOM 2678 C CA . ALA A 1 338 ? 5.203 2.460 -16.131 1.00 90.19 338 ALA A CA 1
ATOM 2679 C C . ALA A 1 338 ? 5.260 1.274 -15.151 1.00 90.19 338 ALA A C 1
ATOM 2681 O O . ALA A 1 338 ? 6.333 0.698 -14.963 1.00 90.19 338 ALA A O 1
ATOM 2682 N N . SER A 1 339 ? 4.132 0.865 -14.559 1.00 94.25 339 SER A N 1
ATOM 2683 C CA . SER A 1 339 ? 4.123 -0.226 -13.584 1.00 94.25 339 SER A CA 1
ATOM 2684 C C . SER A 1 339 ? 4.560 -1.554 -14.198 1.00 94.25 339 SER A C 1
ATOM 2686 O O . SER A 1 339 ? 4.357 -1.830 -15.388 1.00 94.25 339 SER A O 1
ATOM 2688 N N . ILE A 1 340 ? 5.148 -2.418 -13.367 1.00 95.81 340 ILE A N 1
ATOM 2689 C CA . ILE A 1 340 ? 5.580 -3.759 -13.779 1.00 95.81 340 ILE A CA 1
ATOM 2690 C C . ILE A 1 340 ? 4.423 -4.570 -14.376 1.00 95.81 340 ILE A C 1
ATOM 2692 O O . ILE A 1 340 ? 4.608 -5.306 -15.346 1.00 95.81 340 ILE A O 1
ATOM 2696 N N . LEU A 1 341 ? 3.215 -4.384 -13.839 1.00 95.06 341 LEU A N 1
ATOM 2697 C CA . LEU A 1 341 ? 2.002 -5.050 -14.290 1.00 95.06 341 LEU A CA 1
ATOM 2698 C C . LEU A 1 341 ? 1.634 -4.633 -15.719 1.00 95.06 341 LEU A C 1
ATOM 2700 O O . LEU A 1 341 ? 1.430 -5.491 -16.582 1.00 95.06 341 LEU A O 1
ATOM 2704 N N . THR A 1 342 ? 1.618 -3.325 -15.993 1.00 94.50 342 THR A N 1
ATOM 2705 C CA . THR A 1 342 ? 1.301 -2.794 -17.324 1.00 94.50 342 THR A CA 1
ATOM 2706 C C . THR A 1 342 ? 2.346 -3.211 -18.359 1.00 94.50 342 THR A C 1
ATOM 2708 O O . THR A 1 342 ? 1.991 -3.571 -19.487 1.00 94.50 342 THR A O 1
ATOM 2711 N N . GLN A 1 343 ? 3.628 -3.246 -17.981 1.00 96.38 343 GLN A N 1
ATOM 2712 C CA . GLN A 1 343 ? 4.702 -3.730 -18.852 1.00 96.38 343 GLN A CA 1
ATOM 2713 C C . GLN A 1 343 ? 4.524 -5.218 -19.206 1.00 96.38 343 GLN A C 1
ATOM 2715 O O . GLN A 1 343 ? 4.591 -5.585 -20.380 1.00 96.38 343 GLN A O 1
ATOM 2720 N N . LEU A 1 344 ? 4.233 -6.081 -18.225 1.00 96.31 344 LEU A N 1
ATOM 2721 C CA . LEU A 1 344 ? 3.997 -7.513 -18.459 1.00 96.31 344 LEU A CA 1
ATOM 2722 C C . LEU A 1 344 ? 2.760 -7.775 -19.329 1.00 96.31 344 LEU A C 1
ATOM 2724 O O . LEU A 1 344 ? 2.802 -8.634 -20.215 1.00 96.31 344 LEU A O 1
ATOM 2728 N N . HIS A 1 345 ? 1.676 -7.029 -19.104 1.00 96.06 345 HIS A N 1
ATOM 2729 C CA . HIS A 1 345 ? 0.472 -7.102 -19.931 1.00 96.06 345 HIS A CA 1
ATOM 2730 C C . HIS A 1 345 ? 0.751 -6.662 -21.376 1.00 96.06 345 HIS A C 1
ATOM 2732 O O . HIS A 1 345 ? 0.336 -7.336 -22.317 1.00 96.06 345 HIS A O 1
ATOM 2738 N N . SER A 1 346 ? 1.520 -5.585 -21.569 1.00 94.50 346 SER A N 1
ATOM 2739 C CA . SER A 1 346 ? 1.894 -5.081 -22.901 1.00 94.50 346 SER A CA 1
ATOM 2740 C C . SER A 1 346 ? 2.773 -6.064 -23.684 1.00 94.50 346 SER A C 1
ATOM 2742 O O . SER A 1 346 ? 2.717 -6.107 -24.910 1.00 94.50 346 SER A O 1
ATOM 2744 N N . LEU A 1 347 ? 3.543 -6.904 -22.983 1.00 95.00 347 LEU A N 1
ATOM 2745 C CA . LEU A 1 347 ? 4.292 -8.024 -23.566 1.00 95.00 347 LEU A CA 1
ATOM 2746 C C . LEU A 1 347 ? 3.419 -9.263 -23.856 1.00 95.00 347 LEU A C 1
ATOM 2748 O O . LEU A 1 347 ? 3.930 -10.264 -24.357 1.00 95.00 347 LEU A O 1
ATOM 2752 N N . GLY A 1 348 ? 2.123 -9.229 -23.531 1.00 95.19 348 GLY A N 1
ATOM 2753 C CA . GLY A 1 348 ? 1.185 -10.336 -23.733 1.00 95.19 348 GLY A CA 1
ATOM 2754 C C . GLY A 1 348 ? 1.400 -11.530 -22.798 1.00 95.19 348 GLY A C 1
ATOM 2755 O O . GLY A 1 348 ? 0.917 -12.623 -23.093 1.00 95.19 348 GLY A O 1
ATOM 2756 N N . LEU A 1 349 ? 2.134 -11.347 -21.694 1.00 95.38 349 LEU A N 1
ATOM 2757 C CA . LEU A 1 349 ? 2.496 -12.432 -20.772 1.00 95.38 349 LEU A CA 1
ATOM 2758 C C . LEU A 1 349 ? 1.387 -12.745 -19.763 1.00 95.38 349 LEU A C 1
ATOM 2760 O O . LEU A 1 349 ? 1.211 -13.898 -19.374 1.00 95.38 349 LEU A O 1
ATOM 2764 N N . ILE A 1 350 ? 0.640 -11.719 -19.356 1.00 96.00 350 ILE A N 1
ATOM 2765 C CA . ILE A 1 350 ? -0.411 -11.794 -18.338 1.00 96.00 350 ILE A CA 1
ATOM 2766 C C . ILE A 1 350 ? -1.633 -10.986 -18.771 1.00 96.00 350 ILE A C 1
ATOM 2768 O O . ILE A 1 350 ? -1.542 -10.115 -19.637 1.00 96.00 350 ILE A O 1
ATOM 2772 N N . ARG A 1 351 ? -2.770 -11.234 -18.123 1.00 96.69 351 ARG A N 1
ATOM 2773 C CA . ARG A 1 351 ? -3.908 -10.304 -18.107 1.00 96.69 351 ARG A CA 1
ATOM 2774 C C . ARG A 1 351 ? -3.600 -9.139 -17.166 1.00 96.69 351 ARG A C 1
ATOM 2776 O O . ARG A 1 351 ? -2.827 -9.320 -16.224 1.00 96.69 351 ARG A O 1
ATOM 2783 N N . ASN A 1 352 ? -4.165 -7.955 -17.412 1.00 96.25 352 ASN A N 1
ATOM 2784 C CA . ASN A 1 352 ? -3.906 -6.773 -16.575 1.00 96.25 352 ASN A CA 1
ATOM 2785 C C . ASN A 1 352 ? -4.730 -6.840 -15.279 1.00 96.25 352 ASN A C 1
ATOM 2787 O O . ASN A 1 352 ? -5.684 -6.093 -15.071 1.00 96.25 352 ASN A O 1
ATOM 2791 N N . VAL A 1 353 ? -4.389 -7.816 -14.446 1.00 97.38 353 VAL A N 1
ATOM 2792 C CA . VAL A 1 353 ? -5.034 -8.113 -13.173 1.00 97.38 353 VAL A CA 1
ATOM 2793 C C . VAL A 1 353 ? -3.935 -8.383 -12.158 1.00 97.38 353 VAL A C 1
ATOM 2795 O O . VAL A 1 353 ? -2.984 -9.112 -12.441 1.00 97.38 353 VAL A O 1
ATOM 2798 N N . VAL A 1 354 ? -4.054 -7.790 -10.979 1.00 98.06 354 VAL A N 1
ATOM 2799 C CA . VAL A 1 354 ? -3.174 -8.052 -9.838 1.00 98.06 354 VAL A CA 1
ATOM 2800 C C . VAL A 1 354 ? -4.025 -8.298 -8.611 1.00 98.06 354 VAL A C 1
ATOM 2802 O O . VAL A 1 354 ? -5.103 -7.727 -8.471 1.00 98.06 354 VAL A O 1
ATOM 2805 N N . GLY A 1 355 ? -3.561 -9.140 -7.702 1.00 98.00 355 GLY A N 1
ATOM 2806 C CA . GLY A 1 355 ? -4.212 -9.277 -6.413 1.00 98.00 355 GLY A CA 1
ATOM 2807 C C . GLY A 1 355 ? -3.298 -9.858 -5.359 1.00 98.00 355 GLY A C 1
ATOM 2808 O O . GLY A 1 355 ? -2.272 -10.468 -5.659 1.00 98.00 355 GLY A O 1
ATOM 2809 N N . HIS A 1 356 ? -3.679 -9.660 -4.107 1.00 98.31 356 HIS A N 1
ATOM 2810 C CA . HIS A 1 356 ? -2.951 -10.153 -2.947 1.00 98.31 356 HIS A CA 1
ATOM 2811 C C . HIS A 1 356 ? -3.909 -10.756 -1.923 1.00 98.31 356 HIS A C 1
ATOM 2813 O O . HIS A 1 356 ? -5.111 -10.497 -1.927 1.00 98.31 356 HIS A O 1
ATOM 2819 N N . CYS A 1 357 ? -3.370 -11.628 -1.080 1.00 98.25 357 CYS A N 1
ATOM 2820 C CA . CYS A 1 357 ? -4.059 -12.233 0.047 1.00 98.25 357 CYS A CA 1
ATOM 2821 C C . CYS A 1 357 ? -3.073 -12.269 1.211 1.00 98.25 357 CYS A C 1
ATOM 2823 O O . CYS A 1 357 ? -2.149 -13.088 1.227 1.00 98.25 357 CYS A O 1
ATOM 2825 N N . LEU A 1 358 ? -3.248 -11.357 2.162 1.00 98.00 358 LEU A N 1
ATOM 2826 C CA . LEU A 1 358 ? -2.366 -11.196 3.317 1.00 98.00 358 LEU A CA 1
ATOM 2827 C C . LEU A 1 358 ? -2.934 -11.971 4.505 1.00 98.00 358 LEU A C 1
ATOM 2829 O O . LEU A 1 358 ? -4.098 -11.795 4.858 1.00 98.00 358 LEU A O 1
ATOM 2833 N N . SER A 1 359 ? -2.138 -12.836 5.131 1.00 96.00 359 SER A N 1
ATOM 2834 C CA . SER A 1 359 ? -2.582 -13.609 6.295 1.00 96.00 359 SER A CA 1
ATOM 2835 C C . SER A 1 359 ? -2.483 -12.784 7.574 1.00 96.00 359 SER A C 1
ATOM 2837 O O . SER A 1 359 ? -1.440 -12.198 7.870 1.00 96.00 359 SER A O 1
ATOM 2839 N N . SER A 1 360 ? -3.521 -12.828 8.414 1.00 92.00 360 SER A N 1
ATOM 2840 C CA . SER A 1 360 ? -3.465 -12.277 9.780 1.00 92.00 360 SER A CA 1
ATOM 2841 C C . SER A 1 360 ? -2.422 -12.949 10.684 1.00 92.00 360 SER A C 1
ATOM 2843 O O . SER A 1 360 ? -2.049 -12.415 11.731 1.00 92.00 360 SER A O 1
ATOM 2845 N N . ARG A 1 361 ? -1.912 -14.118 10.279 1.00 91.69 361 ARG A N 1
ATOM 2846 C CA . ARG A 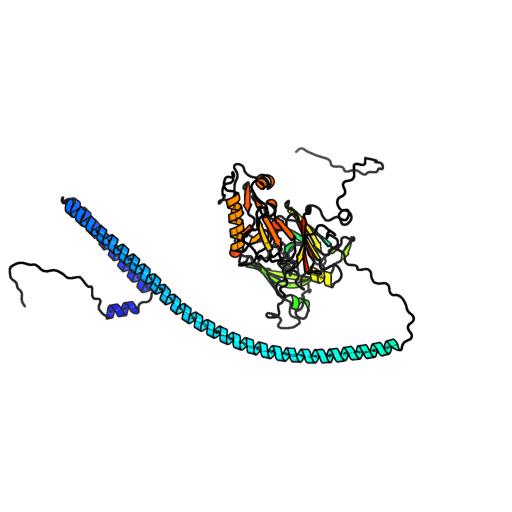1 361 ? -0.843 -14.862 10.964 1.00 91.69 361 ARG A CA 1
ATOM 2847 C C . ARG A 1 361 ? 0.550 -14.566 10.404 1.00 91.69 361 ARG A C 1
ATOM 2849 O O . ARG A 1 361 ? 1.529 -15.117 10.908 1.00 91.69 361 ARG A O 1
ATOM 2856 N N . GLY A 1 362 ? 0.633 -13.691 9.405 1.00 93.81 362 GLY A N 1
ATOM 2857 C CA . GLY A 1 362 ? 1.848 -13.336 8.691 1.00 93.81 362 GLY A CA 1
ATOM 2858 C C . GLY A 1 362 ? 2.048 -14.133 7.401 1.00 93.81 362 GLY A C 1
ATOM 2859 O O . GLY A 1 362 ? 1.646 -15.291 7.271 1.00 93.81 362 GLY A O 1
ATOM 2860 N N . GLY A 1 363 ? 2.714 -13.492 6.444 1.00 96.88 363 GLY A N 1
ATOM 2861 C CA . GLY A 1 363 ? 2.871 -13.972 5.077 1.00 96.88 363 GLY A CA 1
ATOM 2862 C C . GLY A 1 363 ? 1.581 -13.895 4.260 1.00 96.88 363 GLY A C 1
ATOM 2863 O O . GLY A 1 363 ? 0.662 -13.148 4.586 1.00 96.88 363 GLY A O 1
ATOM 2864 N N . GLY A 1 364 ? 1.529 -14.655 3.172 1.00 97.88 364 GLY A N 1
ATOM 2865 C CA . GLY A 1 364 ? 0.403 -14.633 2.246 1.00 97.88 364 GLY A CA 1
ATOM 2866 C C . GLY A 1 364 ? 0.825 -15.000 0.832 1.00 97.88 364 GLY A C 1
ATOM 2867 O O . GLY A 1 364 ? 1.852 -15.662 0.624 1.00 97.88 364 GLY A O 1
ATOM 2868 N N . PHE A 1 365 ? 0.082 -14.493 -0.145 1.00 98.06 365 PHE A N 1
ATOM 2869 C CA . PHE A 1 365 ? 0.482 -14.549 -1.545 1.00 98.06 365 PHE A CA 1
ATOM 2870 C C . PHE A 1 365 ? 0.078 -13.303 -2.333 1.00 98.06 365 PHE A C 1
ATOM 2872 O O . PHE A 1 365 ? -0.886 -12.620 -2.003 1.00 98.06 365 PHE A O 1
ATOM 2879 N N . LEU A 1 366 ? 0.830 -13.046 -3.398 1.00 98.31 366 LEU A N 1
ATOM 2880 C CA . LEU A 1 366 ? 0.595 -12.022 -4.413 1.00 98.31 366 LEU A CA 1
ATOM 2881 C C . LEU A 1 366 ? 0.495 -12.734 -5.762 1.00 98.31 366 LEU A C 1
ATOM 2883 O O . LEU A 1 366 ? 1.195 -13.726 -5.978 1.00 98.31 366 LEU A O 1
ATOM 2887 N N . PHE A 1 367 ? -0.329 -12.245 -6.679 1.00 97.88 367 PHE A N 1
ATOM 2888 C CA . PHE A 1 367 ? -0.392 -12.787 -8.028 1.00 97.88 367 PHE A CA 1
ATOM 2889 C C . PHE A 1 367 ? -0.540 -11.710 -9.099 1.00 97.88 367 PHE A C 1
ATOM 2891 O O . PHE A 1 367 ? -1.180 -10.682 -8.886 1.00 97.88 367 PHE A O 1
ATOM 2898 N N . PHE A 1 368 ? 0.044 -11.989 -10.264 1.00 97.69 368 PHE A N 1
ATOM 2899 C CA . PHE A 1 368 ? -0.118 -11.227 -11.504 1.00 97.69 368 PHE A CA 1
ATOM 2900 C C . PHE A 1 368 ? -0.863 -12.091 -12.522 1.00 97.69 368 PHE A C 1
ATOM 2902 O O . PHE A 1 368 ? -0.535 -13.267 -12.673 1.00 97.69 368 PHE A O 1
ATOM 2909 N N . GLY A 1 369 ? -1.837 -11.522 -13.228 1.00 96.62 369 GLY A N 1
ATOM 2910 C CA . GLY A 1 369 ? -2.792 -12.229 -14.087 1.00 96.62 369 GLY A CA 1
ATOM 2911 C C . GLY A 1 369 ? -4.064 -12.658 -13.343 1.00 96.62 369 GLY A C 1
ATOM 2912 O O . GLY A 1 369 ? -4.252 -12.335 -12.174 1.00 96.62 369 GLY A O 1
ATOM 2913 N N . ASP A 1 370 ? -4.944 -13.389 -14.022 1.00 95.88 370 ASP A N 1
ATOM 2914 C CA . ASP A 1 370 ? -6.299 -13.708 -13.561 1.00 95.88 370 ASP A CA 1
ATOM 2915 C C . ASP A 1 370 ? -6.557 -15.192 -13.237 1.00 95.88 370 ASP A C 1
ATOM 2917 O O . ASP A 1 370 ? -7.619 -15.487 -12.694 1.00 95.88 370 ASP A O 1
ATOM 2921 N N . ASP A 1 371 ? -5.613 -16.118 -13.471 1.00 94.50 371 ASP A N 1
ATOM 2922 C CA . ASP A 1 371 ? -5.810 -17.555 -13.188 1.00 94.50 371 ASP A CA 1
ATOM 2923 C C . ASP A 1 371 ? -6.206 -17.841 -11.716 1.00 94.50 371 ASP A C 1
ATOM 2925 O O . ASP A 1 371 ? -7.055 -18.705 -11.491 1.00 94.50 371 ASP A O 1
ATOM 2929 N N . PRO A 1 372 ? -5.648 -17.155 -10.688 1.00 94.44 372 PRO A N 1
ATOM 2930 C CA . PRO A 1 372 ? -6.027 -17.386 -9.290 1.00 94.44 372 PRO A CA 1
ATOM 2931 C C . PRO A 1 372 ? -7.352 -16.746 -8.868 1.00 94.44 372 PRO A C 1
ATOM 2933 O O . PRO A 1 372 ? -7.769 -16.941 -7.726 1.00 94.44 372 PRO A O 1
ATOM 2936 N N . VAL A 1 373 ? -7.982 -15.935 -9.725 1.00 95.19 373 VAL A N 1
ATOM 2937 C CA . VAL A 1 373 ? -9.195 -15.190 -9.376 1.00 95.19 373 VAL A CA 1
ATOM 2938 C C . VAL A 1 373 ? -10.395 -16.147 -9.358 1.00 95.19 373 VAL A C 1
ATOM 2940 O O . VAL A 1 373 ? -10.701 -16.760 -10.382 1.00 95.19 373 VAL A O 1
ATOM 2943 N N . PRO A 1 374 ? -11.127 -16.268 -8.233 1.00 93.62 374 PRO A N 1
ATOM 2944 C CA . PRO A 1 374 ? -12.298 -17.133 -8.161 1.00 93.62 374 PRO A CA 1
ATOM 2945 C C . PRO A 1 374 ? -13.376 -16.754 -9.180 1.00 93.62 374 PRO A C 1
ATOM 2947 O O . PRO A 1 374 ? -13.645 -15.584 -9.444 1.00 93.62 374 PRO A O 1
ATOM 2950 N N . THR A 1 375 ? -14.077 -17.750 -9.715 1.00 91.38 375 THR A N 1
ATOM 2951 C CA . THR A 1 375 ? -15.158 -17.517 -10.688 1.00 91.38 375 THR A CA 1
ATOM 2952 C C . THR A 1 375 ? -16.437 -16.961 -10.051 1.00 91.38 375 THR A C 1
ATOM 2954 O O . THR A 1 375 ? -17.295 -16.425 -10.753 1.00 91.38 375 THR A O 1
ATOM 2957 N N . SER A 1 376 ? -16.590 -17.081 -8.728 1.00 92.62 376 SER A N 1
ATOM 2958 C CA . SER A 1 376 ? -17.765 -16.625 -7.978 1.00 92.62 376 SER A CA 1
ATOM 2959 C C . SER A 1 376 ? -17.412 -16.239 -6.535 1.00 92.62 376 SER A C 1
ATOM 2961 O O . SER A 1 376 ? -16.293 -16.458 -6.079 1.00 92.62 376 SER A O 1
ATOM 2963 N N . GLY A 1 377 ? -18.358 -15.623 -5.817 1.00 93.38 377 GLY A N 1
ATOM 2964 C CA . GLY A 1 377 ? -18.189 -15.235 -4.407 1.00 93.38 377 GLY A CA 1
ATOM 2965 C C . GLY A 1 377 ? -17.439 -13.919 -4.174 1.00 93.38 377 GLY A C 1
ATOM 2966 O O . GLY A 1 377 ? -17.347 -13.468 -3.035 1.00 93.38 377 GLY A O 1
ATOM 2967 N N . ILE A 1 378 ? -16.947 -13.281 -5.239 1.00 96.38 378 ILE A N 1
ATOM 2968 C CA . ILE A 1 378 ? -16.261 -11.988 -5.170 1.00 96.38 378 ILE A CA 1
ATOM 2969 C C . ILE A 1 378 ? -17.284 -10.851 -5.124 1.00 96.38 378 ILE A C 1
ATOM 2971 O O . ILE A 1 378 ? -18.209 -10.789 -5.940 1.00 96.38 378 ILE A O 1
ATOM 2975 N N . PHE A 1 379 ? -17.081 -9.919 -4.198 1.00 96.81 379 PHE A N 1
ATOM 2976 C CA . PHE A 1 379 ? -17.776 -8.637 -4.181 1.00 96.81 379 PHE A CA 1
ATOM 2977 C C . PHE A 1 379 ? -16.987 -7.628 -5.001 1.00 96.81 379 PHE A C 1
ATOM 2979 O O . PHE A 1 379 ? -15.821 -7.396 -4.704 1.00 96.81 379 PHE A O 1
ATOM 2986 N N . TRP A 1 380 ? -17.626 -7.026 -6.003 1.00 96.75 380 TRP A N 1
ATOM 2987 C CA . TRP A 1 380 ? -16.993 -6.072 -6.913 1.00 96.75 380 TRP A CA 1
ATOM 2988 C C . TRP A 1 380 ? -17.533 -4.656 -6.720 1.00 96.75 380 TRP A C 1
ATOM 2990 O O . TRP A 1 380 ? -18.736 -4.446 -6.553 1.00 96.75 380 TRP A O 1
ATOM 3000 N N . THR A 1 381 ? -16.644 -3.676 -6.819 1.00 96.44 381 THR A N 1
ATOM 3001 C CA . THR A 1 381 ? -16.971 -2.251 -6.901 1.00 96.44 381 THR A CA 1
ATOM 3002 C C . THR A 1 381 ? -16.170 -1.605 -8.026 1.00 96.44 381 THR A C 1
ATOM 3004 O O . THR A 1 381 ? -15.045 -2.013 -8.309 1.00 96.44 381 THR A O 1
ATOM 3007 N N . SER A 1 382 ? -16.735 -0.593 -8.681 1.00 94.81 382 SER A N 1
ATOM 3008 C CA . SER A 1 382 ? -16.018 0.147 -9.721 1.00 94.81 382 SER A CA 1
ATOM 3009 C C . SER A 1 382 ? -14.876 0.962 -9.115 1.00 94.81 382 SER A C 1
ATOM 3011 O O . SER A 1 382 ? -15.033 1.556 -8.041 1.00 94.81 382 SER A O 1
ATOM 3013 N N . MET A 1 383 ? -13.746 1.007 -9.816 1.00 93.56 383 MET A N 1
ATOM 3014 C CA . MET A 1 383 ? -12.657 1.929 -9.504 1.00 93.56 383 MET A CA 1
ATOM 3015 C C . MET A 1 383 ? -13.106 3.371 -9.773 1.00 93.56 383 MET A C 1
ATOM 3017 O O . MET A 1 383 ? -13.902 3.628 -10.683 1.00 93.56 383 MET A O 1
ATOM 3021 N N . LEU A 1 384 ? -12.628 4.317 -8.969 1.00 91.19 384 LEU A N 1
ATOM 3022 C CA . LEU A 1 384 ? -12.712 5.733 -9.309 1.00 91.19 384 LEU A CA 1
ATOM 3023 C C . LEU A 1 384 ? -11.594 6.056 -10.305 1.00 91.19 384 LEU A C 1
ATOM 3025 O O . LEU A 1 384 ? -10.471 5.582 -10.167 1.00 91.19 384 LEU A O 1
ATOM 3029 N N . HIS A 1 385 ? -11.922 6.842 -11.327 1.00 73.88 385 HIS A N 1
ATOM 3030 C CA . HIS A 1 385 ? -10.961 7.290 -12.327 1.00 73.88 385 HIS A CA 1
ATOM 3031 C C . HIS A 1 385 ? -10.527 8.718 -12.010 1.00 73.88 385 HIS A C 1
ATOM 3033 O O . HIS A 1 385 ? -11.342 9.638 -12.069 1.00 73.88 385 HIS A O 1
ATOM 3039 N N . SER A 1 386 ? -9.236 8.897 -11.763 1.00 65.62 386 SER A N 1
ATOM 3040 C CA . SER A 1 386 ? -8.549 10.182 -11.836 1.00 65.62 386 SER A CA 1
ATOM 3041 C C . SER A 1 386 ? -7.326 9.960 -12.722 1.00 65.62 386 SER A C 1
ATOM 3043 O O . SER A 1 386 ? -6.532 9.062 -12.469 1.00 65.62 386 SER A O 1
ATOM 3045 N N . SER A 1 387 ? -7.212 10.695 -13.834 1.00 57.47 387 SER A N 1
ATOM 3046 C CA . SER A 1 387 ? -6.137 10.486 -14.822 1.00 57.47 387 SER A CA 1
ATOM 3047 C C . SER A 1 387 ? -4.739 10.772 -14.266 1.00 57.47 387 SER A C 1
ATOM 3049 O O . SER A 1 387 ? -3.752 10.375 -14.879 1.00 57.47 387 SER A O 1
ATOM 3051 N N . SER A 1 388 ? -4.659 11.472 -13.133 1.00 62.50 388 SER A N 1
ATOM 3052 C CA . SER A 1 388 ? -3.424 11.784 -12.414 1.00 62.50 388 SER A CA 1
ATOM 3053 C C . SER A 1 388 ? -3.122 10.818 -11.268 1.00 62.50 388 SER A C 1
ATOM 3055 O O . SER A 1 388 ? -1.972 10.726 -10.850 1.00 62.50 388 SER A O 1
ATOM 3057 N N . GLU A 1 389 ? -4.119 10.099 -10.747 1.00 71.62 389 GLU A N 1
ATOM 3058 C CA . GLU A 1 389 ? -3.934 9.211 -9.597 1.00 71.62 389 GLU A CA 1
ATOM 3059 C C . GLU A 1 389 ? -3.635 7.789 -10.061 1.00 71.62 389 GLU A C 1
ATOM 3061 O O . GLU A 1 389 ? -4.437 7.141 -10.733 1.00 71.62 389 GLU A O 1
ATOM 3066 N N . LYS A 1 390 ? -2.459 7.301 -9.672 1.00 81.94 390 LYS A N 1
ATOM 3067 C CA . LYS A 1 390 ? -1.932 5.988 -10.060 1.00 81.94 390 LYS A CA 1
ATOM 3068 C C . LYS A 1 390 ? -2.234 4.884 -9.031 1.00 81.94 390 LYS A C 1
ATOM 3070 O O . LYS A 1 390 ? -1.702 3.780 -9.132 1.00 81.94 390 LYS A O 1
ATOM 3075 N N . HIS A 1 391 ? -3.086 5.176 -8.046 1.00 89.19 391 HIS A N 1
ATOM 3076 C CA . HIS A 1 391 ? -3.485 4.274 -6.964 1.00 89.19 391 HIS A CA 1
ATOM 3077 C C . HIS A 1 391 ? -4.904 3.726 -7.150 1.00 89.19 391 HIS A C 1
ATOM 3079 O O . HIS A 1 391 ? -5.752 4.326 -7.815 1.00 89.19 391 HIS A O 1
ATOM 3085 N N . TYR A 1 392 ? -5.214 2.613 -6.488 1.00 95.06 392 TYR A N 1
ATOM 3086 C CA . TYR A 1 392 ? -6.543 2.009 -6.554 1.00 95.06 392 TYR A CA 1
ATOM 3087 C C . TYR A 1 392 ? -7.516 2.627 -5.556 1.00 95.06 392 TYR A C 1
ATOM 3089 O O . TYR A 1 392 ? -7.357 2.467 -4.348 1.00 95.06 392 TYR A O 1
ATOM 3097 N N . SER A 1 393 ? -8.573 3.267 -6.051 1.00 95.19 393 SER A N 1
ATOM 3098 C CA . SER A 1 393 ? -9.603 3.880 -5.210 1.00 95.19 393 SER A CA 1
ATOM 3099 C C . SER A 1 393 ? -11.020 3.455 -5.600 1.00 95.19 393 SER A C 1
ATOM 3101 O O . SER A 1 393 ? -11.305 3.107 -6.747 1.00 95.19 393 SER A O 1
ATOM 3103 N N . SER A 1 394 ? -11.939 3.451 -4.632 1.00 95.31 394 SER A N 1
ATOM 3104 C CA . SER A 1 394 ? -13.369 3.226 -4.866 1.00 95.31 394 SER A CA 1
ATOM 3105 C C . SER A 1 394 ? -14.244 4.016 -3.892 1.00 95.31 394 SER A C 1
ATOM 3107 O O . SER A 1 394 ? -13.820 4.403 -2.806 1.00 95.31 394 SER A O 1
ATOM 3109 N N . GLY A 1 395 ? -15.498 4.251 -4.270 1.00 93.69 395 GLY A N 1
ATOM 3110 C CA . GLY A 1 395 ? -16.466 5.008 -3.486 1.00 93.69 395 GLY A CA 1
ATOM 3111 C C . GLY A 1 395 ? -17.579 5.594 -4.361 1.00 93.69 395 GLY A C 1
ATOM 3112 O O . GLY A 1 395 ? -17.650 5.322 -5.565 1.00 93.69 395 GLY A O 1
ATOM 3113 N N . PRO A 1 396 ? -18.476 6.416 -3.796 1.00 95.25 396 PRO A N 1
ATOM 3114 C CA . PRO A 1 396 ? -18.578 6.766 -2.384 1.00 95.25 396 PRO A CA 1
ATOM 3115 C C . PRO A 1 396 ? -19.101 5.613 -1.515 1.00 95.25 396 PRO A C 1
ATOM 3117 O O . PRO A 1 396 ? -20.062 4.918 -1.876 1.00 95.25 396 PRO A O 1
ATOM 3120 N N . ALA A 1 397 ? -18.508 5.458 -0.335 1.00 96.25 397 ALA A N 1
ATOM 3121 C CA . ALA A 1 397 ? -18.894 4.495 0.687 1.00 96.25 397 ALA A CA 1
ATOM 3122 C C . ALA A 1 397 ? -19.499 5.172 1.930 1.00 96.25 397 ALA A C 1
ATOM 3124 O O . ALA A 1 397 ? -19.197 6.317 2.274 1.00 96.25 397 ALA A O 1
ATOM 3125 N N . GLU A 1 398 ? -20.379 4.447 2.612 1.00 96.75 398 GLU A N 1
ATOM 3126 C CA . GLU A 1 398 ? -20.915 4.797 3.928 1.00 96.75 398 GLU A CA 1
ATOM 3127 C C . GLU A 1 398 ? -20.326 3.868 4.990 1.00 96.75 398 GLU A C 1
ATOM 3129 O O . GLU A 1 398 ? -20.277 2.653 4.793 1.00 96.75 398 GLU A O 1
ATOM 3134 N N . LEU A 1 399 ? -19.895 4.437 6.118 1.00 97.88 399 LEU A N 1
ATOM 3135 C CA . LEU A 1 399 ? -19.403 3.666 7.255 1.00 97.88 399 LEU A CA 1
ATOM 3136 C C . LEU A 1 399 ? -20.582 3.131 8.069 1.00 97.88 399 LEU A C 1
ATOM 3138 O O . LEU A 1 399 ? -21.471 3.884 8.484 1.00 97.88 399 LEU A O 1
ATOM 3142 N N . LEU A 1 400 ? -20.550 1.834 8.353 1.00 97.94 400 LEU A N 1
ATOM 3143 C CA . LEU A 1 400 ? -21.479 1.138 9.230 1.00 97.94 400 LEU A CA 1
ATOM 3144 C C . LEU A 1 400 ? -20.741 0.651 10.478 1.00 97.94 400 LEU A C 1
ATOM 3146 O O . LEU A 1 400 ? -19.614 0.164 10.403 1.00 97.94 400 LEU A O 1
ATOM 3150 N N . PHE A 1 401 ? -21.418 0.705 11.622 1.00 98.25 401 PHE A N 1
ATOM 3151 C CA . PHE A 1 401 ? -20.949 0.131 12.879 1.00 98.25 401 PHE A CA 1
ATOM 3152 C C . PHE A 1 401 ? -21.984 -0.854 13.409 1.00 98.25 401 PHE A C 1
ATOM 3154 O O . PHE A 1 401 ? -23.153 -0.506 13.592 1.00 98.25 401 PHE A O 1
ATOM 3161 N N . ASN A 1 402 ? -21.567 -2.103 13.629 1.00 97.12 402 ASN A N 1
ATOM 3162 C CA . ASN A 1 402 ? -22.446 -3.190 14.059 1.00 97.12 402 ASN A CA 1
ATOM 3163 C C . ASN A 1 402 ? -23.704 -3.332 13.168 1.00 97.12 402 ASN A C 1
ATOM 3165 O O . ASN A 1 402 ? -24.826 -3.466 13.663 1.00 97.12 402 ASN A O 1
ATOM 3169 N N . GLY A 1 403 ? -23.521 -3.210 11.849 1.00 95.69 403 GLY A N 1
ATOM 3170 C CA . GLY A 1 403 ? -24.593 -3.291 10.849 1.00 95.69 403 GLY A CA 1
ATOM 3171 C C . GLY A 1 403 ? -25.505 -2.060 10.754 1.00 95.69 403 GLY A C 1
ATOM 3172 O O . GLY A 1 403 ? -26.464 -2.083 9.988 1.00 95.69 403 GLY A O 1
ATOM 3173 N N . LYS A 1 404 ? -25.236 -0.983 11.503 1.00 96.25 404 LYS A N 1
ATOM 3174 C CA . LYS A 1 404 ? -26.020 0.260 11.458 1.00 96.25 404 LYS A CA 1
ATOM 3175 C C . LYS A 1 404 ? -25.249 1.369 10.754 1.00 96.25 404 LYS A C 1
ATOM 3177 O O . LYS A 1 404 ? -24.087 1.606 11.070 1.00 96.25 404 LYS A O 1
ATOM 3182 N N . ALA A 1 405 ? -25.930 2.066 9.850 1.00 95.19 405 ALA A N 1
ATOM 3183 C CA . ALA A 1 405 ? -25.450 3.287 9.211 1.00 95.19 405 ALA A CA 1
ATOM 3184 C C . ALA A 1 405 ? -24.991 4.330 10.244 1.00 95.19 405 ALA A C 1
ATOM 3186 O O . ALA A 1 405 ? -25.666 4.553 11.255 1.00 95.19 405 ALA A O 1
ATOM 3187 N N . THR A 1 406 ? -23.851 4.970 9.985 1.00 96.00 406 THR A N 1
ATOM 3188 C CA . THR A 1 406 ? -23.323 6.067 10.807 1.00 96.00 406 THR A CA 1
ATOM 3189 C C . THR A 1 406 ? -23.581 7.423 10.137 1.00 96.00 406 THR A C 1
ATOM 3191 O O . THR A 1 406 ? -24.272 7.525 9.125 1.00 96.00 406 THR A O 1
ATOM 3194 N N . LYS A 1 407 ? -23.045 8.506 10.712 1.00 94.12 407 LYS A N 1
ATOM 3195 C CA . LYS A 1 407 ? -23.086 9.838 10.084 1.00 94.12 407 LYS A CA 1
ATOM 3196 C C . LYS A 1 407 ? -22.023 10.018 8.993 1.00 94.12 407 LYS A C 1
ATOM 3198 O O . LYS A 1 407 ? -22.082 11.007 8.272 1.00 94.12 407 LYS A O 1
ATOM 3203 N N . VAL A 1 408 ? -21.065 9.097 8.887 1.00 96.69 408 VAL A N 1
ATOM 3204 C CA . VAL A 1 408 ? -19.944 9.189 7.950 1.00 96.69 408 VAL A CA 1
ATOM 3205 C C . VAL A 1 408 ? -20.338 8.533 6.630 1.00 96.69 408 VAL A C 1
ATOM 3207 O O . VAL A 1 408 ? -20.552 7.322 6.556 1.00 96.69 408 VAL A O 1
ATOM 3210 N N . LYS A 1 409 ? -20.453 9.356 5.590 1.00 95.62 409 LYS A N 1
ATOM 3211 C CA . LYS A 1 409 ? -20.881 8.979 4.239 1.00 95.62 409 LYS A CA 1
ATOM 3212 C C . LYS A 1 409 ? -19.989 9.661 3.213 1.00 95.62 409 LYS A C 1
ATOM 3214 O O . LYS A 1 409 ? -19.327 10.641 3.539 1.00 95.62 409 LYS A O 1
ATOM 3219 N N . GLY A 1 410 ? -20.047 9.192 1.970 1.00 94.62 410 GLY A N 1
ATOM 3220 C CA . GLY A 1 410 ? -19.322 9.832 0.874 1.00 94.62 410 GLY A CA 1
ATOM 3221 C C . GLY A 1 410 ? -17.821 9.561 0.905 1.00 94.62 410 GLY A C 1
ATOM 3222 O O . GLY A 1 410 ? -17.071 10.341 0.341 1.00 94.62 410 GLY A O 1
ATOM 3223 N N . LEU A 1 411 ? -17.382 8.495 1.580 1.00 95.31 411 LEU A N 1
ATOM 3224 C CA . LEU A 1 411 ? -15.967 8.159 1.671 1.00 95.31 411 LEU A CA 1
ATOM 3225 C C . LEU A 1 411 ? -15.460 7.642 0.328 1.00 95.31 411 LEU A C 1
ATOM 3227 O O . LEU A 1 411 ? -16.003 6.676 -0.212 1.00 95.31 411 LEU A O 1
ATOM 3231 N N . GLU A 1 412 ? -14.404 8.257 -0.174 1.00 95.12 412 GLU A N 1
ATOM 3232 C CA . GLU A 1 412 ? -13.549 7.679 -1.204 1.00 95.12 412 GLU A CA 1
ATOM 3233 C C . GLU A 1 412 ? -12.413 6.952 -0.494 1.00 95.12 412 GLU A C 1
ATOM 3235 O O . GLU A 1 412 ? -11.771 7.521 0.387 1.00 95.12 412 GLU A O 1
ATOM 3240 N N . LEU A 1 413 ? -12.248 5.670 -0.809 1.00 96.31 413 LEU A N 1
ATOM 3241 C CA . LEU A 1 413 ? -11.343 4.754 -0.128 1.00 96.31 413 LEU A CA 1
ATOM 3242 C C . LEU A 1 413 ? -10.237 4.337 -1.092 1.00 96.31 413 LEU A C 1
ATOM 3244 O O . LEU A 1 413 ? -10.533 3.761 -2.139 1.00 96.31 413 LEU A O 1
ATOM 3248 N N . ILE A 1 414 ? -8.989 4.597 -0.719 1.00 96.31 414 ILE A N 1
ATOM 3249 C CA . ILE A 1 414 ? -7.788 4.104 -1.398 1.00 96.31 414 ILE A CA 1
ATOM 3250 C C . ILE A 1 414 ? -7.431 2.745 -0.790 1.00 96.31 414 ILE A C 1
ATOM 3252 O O . ILE A 1 414 ? -7.407 2.599 0.429 1.00 96.31 414 ILE A O 1
ATOM 3256 N N . PHE A 1 415 ? -7.192 1.740 -1.624 1.00 97.69 415 PHE A N 1
ATOM 3257 C CA . PHE A 1 415 ? -6.812 0.391 -1.208 1.00 97.69 415 PHE A CA 1
ATOM 3258 C C . PHE A 1 415 ? -5.307 0.235 -1.371 1.00 97.69 415 PHE A C 1
ATOM 3260 O O . PHE A 1 415 ? -4.821 0.098 -2.496 1.00 97.69 415 PHE A O 1
ATOM 3267 N N . ASP A 1 416 ? -4.589 0.240 -0.254 1.00 97.25 416 ASP A N 1
ATOM 3268 C CA . ASP A 1 416 ? -3.143 0.423 -0.253 1.00 97.25 416 ASP A CA 1
ATOM 3269 C C . ASP A 1 416 ? -2.435 -0.613 0.625 1.00 97.25 416 ASP A C 1
ATOM 3271 O O . ASP A 1 416 ? -2.462 -0.518 1.851 1.00 97.25 416 ASP A O 1
ATOM 3275 N N . SER A 1 417 ? -1.788 -1.599 0.003 1.00 96.56 417 SER A N 1
ATOM 3276 C CA . SER A 1 417 ? -0.932 -2.547 0.724 1.00 96.56 417 SER A CA 1
ATOM 3277 C C . SER A 1 417 ? 0.415 -1.957 1.160 1.00 96.56 417 SER A C 1
ATOM 3279 O O . SER A 1 417 ? 1.119 -2.576 1.946 1.00 96.56 417 SER A O 1
ATOM 3281 N N . GLY A 1 418 ? 0.776 -0.759 0.682 1.00 94.19 418 GLY A N 1
ATOM 3282 C CA . GLY A 1 418 ? 1.946 -0.008 1.147 1.00 94.19 418 GLY A CA 1
ATOM 3283 C C . GLY A 1 418 ? 1.714 0.662 2.505 1.00 94.19 418 GLY A C 1
ATOM 3284 O O . GLY A 1 418 ? 2.627 1.240 3.091 1.00 94.19 418 GLY A O 1
ATOM 3285 N N . SER A 1 419 ? 0.492 0.569 3.043 1.00 94.94 419 SER A N 1
ATOM 3286 C CA . SER A 1 419 ? 0.122 1.104 4.347 1.00 94.94 419 SER A CA 1
ATOM 3287 C C . SER A 1 419 ? -0.211 -0.019 5.328 1.00 94.94 419 SER A C 1
ATOM 3289 O O . SER A 1 419 ? -1.224 -0.702 5.199 1.00 94.94 419 SER A O 1
ATOM 3291 N N . SER A 1 420 ? 0.599 -0.182 6.378 1.00 95.12 420 SER A N 1
ATOM 3292 C CA . SER A 1 420 ? 0.371 -1.221 7.402 1.00 95.12 420 SER A CA 1
ATOM 3293 C C . SER A 1 420 ? -0.985 -1.110 8.103 1.00 95.12 420 SER A C 1
ATOM 3295 O O . SER A 1 420 ? -1.620 -2.111 8.450 1.00 95.12 420 SER A O 1
ATOM 3297 N N . TYR A 1 421 ? -1.409 0.124 8.369 1.00 97.44 421 TYR A N 1
ATOM 3298 C CA . TYR A 1 421 ? -2.613 0.441 9.124 1.00 97.44 421 TYR A CA 1
ATOM 3299 C C . TYR A 1 421 ? -3.607 1.189 8.247 1.00 97.44 421 TYR A C 1
ATOM 3301 O O . TYR A 1 421 ? -3.275 1.737 7.207 1.00 97.44 421 TYR A O 1
ATOM 3309 N N . THR A 1 422 ? -4.864 1.214 8.670 1.00 98.38 422 THR A N 1
ATOM 3310 C CA . THR A 1 422 ? -5.888 2.013 7.994 1.00 98.38 422 THR A CA 1
ATOM 3311 C C . THR A 1 422 ? -5.801 3.453 8.484 1.00 98.38 422 THR A C 1
ATOM 3313 O O . THR A 1 422 ? -5.749 3.677 9.691 1.00 98.38 422 THR A O 1
ATOM 3316 N N . TYR A 1 423 ? -5.831 4.424 7.577 1.00 97.81 423 TYR A N 1
ATOM 3317 C CA . TYR A 1 423 ? -5.813 5.848 7.911 1.00 97.81 423 TYR A CA 1
ATOM 3318 C C . TYR A 1 423 ? -7.101 6.501 7.438 1.00 97.81 423 TYR A C 1
ATOM 3320 O O . TYR A 1 423 ? -7.503 6.340 6.289 1.00 97.81 423 TYR A O 1
ATOM 3328 N N . PHE A 1 424 ? -7.749 7.258 8.313 1.00 97.88 424 PHE A N 1
ATOM 3329 C CA . PHE A 1 424 ? -8.931 8.029 7.946 1.00 97.88 424 PHE A CA 1
ATOM 3330 C C . PHE A 1 424 ? -8.697 9.510 8.116 1.00 97.88 424 PHE A C 1
ATOM 3332 O O . PHE A 1 424 ? -7.981 9.935 9.020 1.00 97.88 424 PHE A O 1
ATOM 3339 N N . ASN A 1 425 ? -9.388 10.298 7.297 1.00 96.38 425 ASN A N 1
ATOM 3340 C CA . ASN A 1 425 ? -9.497 11.718 7.561 1.00 96.38 425 ASN A CA 1
ATOM 3341 C C . ASN A 1 425 ? -10.094 11.961 8.957 1.00 96.38 425 ASN A C 1
ATOM 3343 O O . ASN A 1 425 ? -10.776 11.105 9.536 1.00 96.38 425 ASN A O 1
ATOM 3347 N N . SER A 1 426 ? -9.856 13.157 9.490 1.00 94.94 426 SER A N 1
ATOM 3348 C CA . SER A 1 426 ? -10.211 13.500 10.872 1.00 94.94 426 SER A CA 1
ATOM 3349 C C . SER A 1 426 ? -11.675 13.195 11.231 1.00 94.94 426 SER A C 1
ATOM 3351 O O . SER A 1 426 ? -11.956 12.704 12.325 1.00 94.94 426 SER A O 1
ATOM 3353 N N . LEU A 1 427 ? -12.619 13.419 10.307 1.00 95.06 427 LEU A N 1
ATOM 3354 C CA . LEU A 1 427 ? -14.047 13.167 10.525 1.00 95.06 427 LEU A CA 1
ATOM 3355 C C . LEU A 1 427 ? -14.356 11.674 10.684 1.00 95.06 427 LEU A C 1
ATOM 3357 O O . LEU A 1 427 ? -15.048 11.278 11.628 1.00 95.06 427 LEU A O 1
ATOM 3361 N N . ALA A 1 428 ? -13.865 10.844 9.764 1.00 97.56 428 ALA A N 1
ATOM 3362 C CA . ALA A 1 428 ? -14.093 9.405 9.794 1.00 97.56 428 ALA A CA 1
ATOM 3363 C C . ALA A 1 428 ? -13.335 8.742 10.954 1.00 97.56 428 ALA A C 1
ATOM 3365 O O . ALA A 1 428 ? -13.919 7.926 11.675 1.00 97.56 428 ALA A O 1
ATOM 3366 N N . TYR A 1 429 ? -12.091 9.157 11.204 1.00 98.12 429 TYR A N 1
ATOM 3367 C CA . TYR A 1 429 ? -11.285 8.685 12.328 1.00 98.12 429 TYR A CA 1
ATOM 3368 C C . TYR A 1 429 ? -11.977 8.950 13.672 1.00 98.12 429 TYR A C 1
ATOM 3370 O O . TYR A 1 429 ? -12.249 8.014 14.430 1.00 98.12 429 TYR A O 1
ATOM 3378 N N . GLN A 1 430 ? -12.360 10.202 13.948 1.00 97.50 430 GLN A N 1
ATOM 3379 C CA . GLN A 1 430 ? -13.026 10.558 15.205 1.00 97.50 430 GLN A CA 1
ATOM 3380 C C . GLN A 1 430 ? -14.354 9.819 15.388 1.00 97.50 430 GLN A C 1
ATOM 3382 O O . GLN A 1 430 ? -14.686 9.406 16.501 1.00 97.50 430 GLN A O 1
ATOM 3387 N N . ALA A 1 431 ? -15.121 9.617 14.312 1.00 97.81 431 ALA A N 1
ATOM 3388 C CA . ALA A 1 431 ? -16.356 8.846 14.379 1.00 97.81 431 ALA A CA 1
ATOM 3389 C C . ALA A 1 431 ? -16.100 7.391 14.802 1.00 97.81 431 ALA A C 1
ATOM 3391 O O . ALA A 1 431 ? -16.782 6.901 15.703 1.00 97.81 431 ALA A O 1
ATOM 3392 N N . VAL A 1 432 ? -15.107 6.720 14.205 1.00 98.19 432 VAL A N 1
ATOM 3393 C CA . VAL A 1 432 ? -14.723 5.347 14.572 1.00 98.19 432 VAL A CA 1
ATOM 3394 C C . VAL A 1 432 ? -14.258 5.283 16.025 1.00 98.19 432 VAL A C 1
ATOM 3396 O O . VAL A 1 432 ? -14.760 4.455 16.786 1.00 98.19 432 VAL A O 1
ATOM 3399 N N . VAL A 1 433 ? -13.356 6.177 16.438 1.00 98.06 433 VAL A N 1
ATOM 3400 C CA . VAL A 1 433 ? -12.835 6.217 17.813 1.00 98.06 433 VAL A CA 1
ATOM 3401 C C . VAL A 1 433 ? -13.960 6.396 18.829 1.00 98.06 433 VAL A C 1
ATOM 3403 O O . VAL A 1 433 ? -14.007 5.663 19.820 1.00 98.06 433 VAL A O 1
ATOM 3406 N N . ASN A 1 434 ? -14.891 7.319 18.574 1.00 98.00 434 ASN A N 1
ATOM 3407 C CA . ASN A 1 434 ? -16.036 7.558 19.450 1.00 98.00 434 ASN A CA 1
ATOM 3408 C C . ASN A 1 434 ? -16.958 6.336 19.518 1.00 98.00 434 ASN A C 1
ATOM 3410 O O . ASN A 1 434 ? -17.284 5.888 20.613 1.00 98.00 434 ASN A O 1
ATOM 3414 N N . LEU A 1 435 ? -17.327 5.751 18.371 1.00 97.94 435 LEU A N 1
ATOM 3415 C CA . LEU A 1 435 ? -18.200 4.571 18.308 1.00 97.94 435 LEU A CA 1
ATOM 3416 C C . LEU A 1 435 ? -17.604 3.372 19.053 1.00 97.94 435 LEU A C 1
ATOM 3418 O O . LEU A 1 435 ? -18.296 2.731 19.846 1.00 97.94 435 LEU A O 1
ATOM 3422 N N . VAL A 1 436 ? -16.318 3.089 18.830 1.00 97.62 436 VAL A N 1
ATOM 3423 C CA . VAL A 1 436 ? -15.612 1.995 19.505 1.00 97.62 436 VAL A CA 1
ATOM 3424 C C . VAL A 1 436 ? -15.512 2.279 21.002 1.00 97.62 436 VAL A C 1
ATOM 3426 O O . VAL A 1 436 ? -15.898 1.438 21.808 1.00 97.62 436 VAL A O 1
ATOM 3429 N N . THR A 1 437 ? -15.050 3.467 21.397 1.00 96.56 437 THR A N 1
ATOM 3430 C CA . THR A 1 437 ? -14.851 3.815 22.814 1.00 96.56 437 THR A CA 1
ATOM 3431 C C . THR A 1 437 ? -16.167 3.831 23.592 1.00 96.56 437 THR A C 1
ATOM 3433 O O . THR A 1 437 ? -16.217 3.348 24.725 1.00 96.56 437 THR A O 1
ATOM 3436 N N . ASP A 1 438 ? -17.246 4.332 22.991 1.00 96.25 438 ASP A N 1
ATOM 3437 C CA . ASP A 1 438 ? -18.574 4.335 23.599 1.00 96.25 438 ASP A CA 1
ATOM 3438 C C . ASP A 1 438 ? -19.121 2.917 23.784 1.00 96.25 438 ASP A C 1
ATOM 3440 O O . ASP A 1 438 ? -19.644 2.610 24.856 1.00 96.25 438 ASP A O 1
ATOM 3444 N N . ASP A 1 439 ? -18.946 2.029 22.798 1.00 96.00 439 ASP A N 1
ATOM 3445 C CA . ASP A 1 439 ? -19.351 0.622 22.915 1.00 96.00 439 ASP A CA 1
ATOM 3446 C C . ASP A 1 439 ? -18.539 -0.127 23.986 1.00 96.00 439 ASP A C 1
ATOM 3448 O O . ASP A 1 439 ? -19.002 -1.129 24.533 1.00 96.00 439 ASP A O 1
ATOM 3452 N N . LEU A 1 440 ? -17.337 0.345 24.334 1.00 96.38 440 LEU A N 1
ATOM 3453 C CA . LEU A 1 440 ? -16.527 -0.242 25.402 1.00 96.38 440 LEU A CA 1
ATOM 3454 C C . LEU A 1 440 ? -16.940 0.179 26.821 1.00 96.38 440 LEU A C 1
ATOM 3456 O O . LEU A 1 440 ? -16.513 -0.462 27.788 1.00 96.38 440 LEU A O 1
ATOM 3460 N N . LYS A 1 441 ? -17.789 1.201 26.986 1.00 94.38 441 LYS A N 1
ATOM 3461 C CA . LYS A 1 441 ? -18.243 1.652 28.312 1.00 94.38 441 LYS A CA 1
ATOM 3462 C C . LYS A 1 441 ? -18.937 0.518 29.073 1.00 94.38 441 LYS A C 1
ATOM 3464 O O . LYS A 1 441 ? -19.821 -0.162 28.562 1.00 94.38 441 LYS A O 1
ATOM 3469 N N . GLY A 1 442 ? -18.526 0.310 30.324 1.00 91.81 442 GLY A N 1
ATOM 3470 C CA . GLY A 1 442 ? -19.053 -0.755 31.187 1.00 91.81 442 GLY A CA 1
ATOM 3471 C C . GLY A 1 442 ? -18.458 -2.148 30.938 1.00 91.81 442 GLY A C 1
ATOM 3472 O O . GLY A 1 442 ? -18.779 -3.078 31.678 1.00 91.81 442 GLY A O 1
ATOM 3473 N N . LYS A 1 443 ? -17.569 -2.317 29.949 1.00 94.62 443 LYS A N 1
ATOM 3474 C CA . LYS A 1 443 ? -16.781 -3.547 29.774 1.00 94.62 443 LYS A CA 1
ATOM 3475 C C . LYS A 1 443 ? -15.530 -3.499 30.657 1.00 94.62 443 LYS A C 1
ATOM 3477 O O . LYS A 1 443 ? -15.076 -2.435 31.064 1.00 94.62 443 LYS A O 1
ATOM 3482 N N . GLN A 1 444 ? -14.950 -4.665 30.949 1.00 93.56 444 GLN A N 1
ATOM 3483 C CA . GLN A 1 444 ? -13.714 -4.788 31.740 1.00 93.56 444 GLN A CA 1
ATOM 3484 C C . GLN A 1 444 ? -12.465 -4.465 30.899 1.00 93.56 444 GLN A C 1
ATOM 3486 O O . GLN A 1 444 ? -11.549 -5.275 30.813 1.00 93.56 444 GLN A O 1
ATOM 3491 N N . LEU A 1 445 ? -12.455 -3.310 30.236 1.00 96.12 445 LEU A N 1
ATOM 3492 C CA . LEU A 1 445 ? -11.315 -2.788 29.487 1.00 96.12 445 LEU A CA 1
ATOM 3493 C C . LEU A 1 445 ? -11.032 -1.369 29.970 1.00 96.12 445 LEU A C 1
ATOM 3495 O O . LEU A 1 445 ? -11.952 -0.564 30.104 1.00 96.12 445 LEU A O 1
ATOM 3499 N N . THR A 1 446 ? -9.768 -1.060 30.229 1.00 95.56 446 THR A N 1
ATOM 3500 C CA . THR A 1 446 ? -9.334 0.290 30.597 1.00 95.56 446 THR A CA 1
ATOM 3501 C C . THR A 1 446 ? -8.396 0.841 29.548 1.00 95.56 446 THR A C 1
ATOM 3503 O O . THR A 1 446 ? -7.684 0.101 28.872 1.00 95.56 446 THR A O 1
ATOM 3506 N N . ARG A 1 447 ? -8.433 2.162 29.386 1.00 96.44 447 ARG A N 1
ATOM 3507 C CA . ARG A 1 447 ? -7.543 2.872 28.480 1.00 96.44 447 ARG A CA 1
ATOM 3508 C C . ARG A 1 447 ? -6.085 2.632 28.884 1.00 96.44 447 ARG A C 1
ATOM 3510 O O . ARG A 1 447 ? -5.765 2.761 30.063 1.00 96.44 447 ARG A O 1
ATOM 3517 N N . GLU A 1 448 ? -5.237 2.304 27.916 1.00 96.25 448 GLU A N 1
ATOM 3518 C CA . GLU A 1 448 ? -3.788 2.203 28.101 1.00 96.25 448 GLU A CA 1
ATOM 3519 C C . GLU A 1 448 ? -3.099 3.325 27.316 1.00 96.25 448 GLU A C 1
ATOM 3521 O O . GLU A 1 448 ? -3.400 3.525 26.139 1.00 96.25 448 GLU A O 1
ATOM 3526 N N . THR A 1 449 ? -2.237 4.081 27.994 1.00 93.62 449 THR A N 1
ATOM 3527 C CA . THR A 1 449 ? -1.524 5.255 27.458 1.00 93.62 449 THR A CA 1
ATOM 3528 C C . THR A 1 449 ? -0.013 5.070 27.441 1.00 93.62 449 THR A C 1
ATOM 3530 O O . THR A 1 449 ? 0.670 5.837 26.773 1.00 93.62 449 THR A O 1
ATOM 3533 N N . ASP A 1 450 ? 0.500 4.068 28.156 1.00 93.00 450 ASP A N 1
ATOM 3534 C CA . ASP A 1 450 ? 1.936 3.819 28.289 1.00 93.00 450 ASP A CA 1
ATOM 3535 C C . ASP A 1 450 ? 2.450 2.821 27.234 1.00 93.00 450 ASP A C 1
ATOM 3537 O O . ASP A 1 450 ? 3.653 2.581 27.146 1.00 93.00 450 ASP A O 1
ATOM 3541 N N . ASP A 1 451 ? 1.558 2.221 26.435 1.00 93.62 451 ASP A N 1
ATOM 3542 C CA . ASP A 1 451 ? 1.929 1.359 25.310 1.00 93.62 451 ASP A CA 1
ATOM 3543 C C . ASP A 1 451 ? 2.305 2.220 24.092 1.00 93.62 451 ASP A C 1
ATOM 3545 O O . ASP A 1 451 ? 1.430 2.871 23.519 1.00 93.62 451 ASP A O 1
ATOM 3549 N N . PRO A 1 452 ? 3.578 2.224 23.656 1.00 91.06 452 PRO A N 1
ATOM 3550 C CA . PRO A 1 452 ? 4.022 3.063 22.548 1.00 91.06 452 PRO A CA 1
ATOM 3551 C C . PRO A 1 452 ? 3.684 2.468 21.173 1.00 91.06 452 PRO A C 1
ATOM 3553 O O . PRO A 1 452 ? 4.078 3.042 20.164 1.00 91.06 452 PRO A O 1
ATOM 3556 N N . SER A 1 453 ? 3.034 1.296 21.106 1.00 92.88 453 SER A N 1
ATOM 3557 C CA . SER A 1 453 ? 2.835 0.580 19.839 1.00 92.88 453 SER A CA 1
ATOM 3558 C C . SER A 1 453 ? 1.852 1.292 18.911 1.00 92.88 453 SER A C 1
ATOM 3560 O O . SER A 1 453 ? 2.093 1.325 17.711 1.00 92.88 453 SER A O 1
ATOM 3562 N N . LEU A 1 454 ? 0.748 1.824 19.450 1.00 95.19 454 LEU A N 1
ATOM 3563 C CA . LEU A 1 454 ? -0.267 2.568 18.701 1.00 95.19 454 LEU A CA 1
ATOM 3564 C C . LEU A 1 454 ? -0.934 3.626 19.595 1.00 95.19 454 LEU A C 1
ATOM 3566 O O . LEU A 1 454 ? -1.038 3.418 20.804 1.00 95.19 454 LEU A O 1
ATOM 3570 N N . PRO A 1 455 ? -1.470 4.724 19.025 1.00 94.81 455 PRO A N 1
ATOM 3571 C CA . PRO A 1 455 ? -2.045 5.821 19.804 1.00 94.81 455 PRO A CA 1
ATOM 3572 C C . PRO A 1 455 ? -3.247 5.397 20.642 1.00 94.81 455 PRO A C 1
ATOM 3574 O O . PRO A 1 455 ? -3.529 6.001 21.679 1.00 94.81 455 PRO A O 1
ATOM 3577 N N . ILE A 1 456 ? -4.001 4.384 20.190 1.00 97.38 456 ILE A N 1
ATOM 3578 C CA . ILE A 1 456 ? -5.218 3.931 20.853 1.00 97.38 456 ILE A CA 1
ATOM 3579 C C . ILE A 1 456 ? -5.141 2.471 21.298 1.00 97.38 456 ILE A C 1
ATOM 3581 O O . ILE A 1 456 ? -5.452 1.573 20.531 1.00 97.38 456 ILE A O 1
ATOM 3585 N N . CYS A 1 457 ? -4.845 2.257 22.585 1.00 98.19 457 CYS A N 1
ATOM 3586 C CA . CYS A 1 457 ? -4.800 0.949 23.235 1.00 98.19 457 CYS A CA 1
ATOM 3587 C C . CYS A 1 457 ? -5.742 0.808 24.447 1.00 98.19 457 CYS A C 1
ATOM 3589 O O . CYS A 1 457 ? -6.136 1.788 25.093 1.00 98.19 457 CYS A O 1
ATOM 3591 N N . TRP A 1 458 ? -6.082 -0.439 24.776 1.00 98.00 458 TRP A N 1
ATOM 3592 C CA . TRP A 1 458 ? -6.796 -0.840 25.986 1.00 98.00 458 TRP A CA 1
ATOM 3593 C C . TRP A 1 458 ? -6.164 -2.083 26.614 1.00 98.00 458 TRP A C 1
ATOM 3595 O O . TRP A 1 458 ? -5.708 -2.991 25.915 1.00 98.00 458 TRP A O 1
ATOM 3605 N N . LYS A 1 459 ? -6.223 -2.163 27.943 1.00 97.00 459 LYS A N 1
ATOM 3606 C CA . LYS A 1 459 ? -5.815 -3.335 28.723 1.00 97.00 459 LYS A CA 1
ATOM 3607 C C . LYS A 1 459 ? -7.003 -3.994 29.411 1.00 97.00 459 LYS A C 1
ATOM 3609 O O . LYS A 1 459 ? -7.964 -3.333 29.809 1.00 97.00 459 LYS A O 1
ATOM 3614 N N . GLY A 1 460 ? -6.933 -5.314 29.549 1.00 95.62 460 GLY A N 1
ATOM 3615 C CA . GLY A 1 460 ? -7.878 -6.099 30.338 1.00 95.62 460 GLY A CA 1
ATOM 3616 C C . GLY A 1 460 ? -7.360 -6.405 31.745 1.00 95.62 460 GLY A C 1
ATOM 3617 O O . GLY A 1 460 ? -6.243 -6.031 32.098 1.00 95.62 460 GLY A O 1
ATOM 3618 N N . PRO A 1 461 ? -8.129 -7.165 32.546 1.00 93.94 461 PRO A N 1
ATOM 3619 C CA . PRO A 1 461 ? -7.684 -7.650 33.854 1.00 93.94 461 PRO A CA 1
ATOM 3620 C C . PRO A 1 461 ? -6.480 -8.598 33.763 1.00 93.94 461 PRO A C 1
ATOM 3622 O O . PRO A 1 461 ? -5.760 -8.796 34.737 1.00 93.94 461 PRO A O 1
ATOM 3625 N N . LYS A 1 462 ? -6.300 -9.229 32.599 1.00 94.38 462 LYS A N 1
ATOM 3626 C CA . LYS A 1 462 ? -5.162 -10.073 32.241 1.00 94.38 462 LYS A CA 1
ATOM 3627 C C . LYS A 1 462 ? -4.663 -9.642 30.867 1.00 94.38 462 LYS A C 1
ATOM 3629 O O . LYS A 1 462 ? -5.470 -9.216 30.043 1.00 94.38 462 LYS A O 1
ATOM 3634 N N . SER A 1 463 ? -3.367 -9.815 30.629 1.00 95.88 463 SER A N 1
ATOM 3635 C CA . SER A 1 463 ? -2.756 -9.612 29.316 1.00 95.88 463 SER A CA 1
ATOM 3636 C C . SER A 1 463 ? -3.413 -10.506 28.264 1.00 95.88 463 SER A C 1
ATOM 3638 O O . SER A 1 463 ? -3.607 -11.705 28.490 1.00 95.88 463 SER A O 1
ATOM 3640 N N . PHE A 1 464 ? -3.735 -9.919 27.117 1.00 97.12 464 PHE A N 1
ATOM 3641 C CA . PHE A 1 464 ? -4.254 -10.635 25.958 1.00 97.12 464 PHE A CA 1
ATOM 3642 C C . PHE A 1 464 ? -3.117 -11.337 25.219 1.00 97.12 464 PHE A C 1
ATOM 3644 O O . PHE A 1 464 ? -2.011 -10.810 25.124 1.00 97.12 464 PHE A O 1
ATOM 3651 N N . LYS A 1 465 ? -3.389 -12.536 24.702 1.00 95.19 465 LYS A N 1
ATOM 3652 C CA . LYS A 1 465 ? -2.433 -13.326 23.914 1.00 95.19 465 LYS A CA 1
ATOM 3653 C C . LYS A 1 465 ? -2.803 -13.363 22.439 1.00 95.19 465 LYS A C 1
ATOM 3655 O O . LYS A 1 465 ? -1.938 -13.572 21.599 1.00 95.19 465 LYS A O 1
ATOM 3660 N N . SER A 1 466 ? -4.087 -13.209 22.130 1.00 94.56 466 SER A N 1
ATOM 3661 C CA . SER A 1 466 ? -4.593 -13.234 20.762 1.00 94.56 466 SER A CA 1
ATOM 3662 C C . SER A 1 466 ? -5.851 -12.385 20.616 1.00 94.56 466 SER A C 1
ATOM 3664 O O . SER A 1 466 ? -6.555 -12.109 21.589 1.00 94.56 466 SER A O 1
ATOM 3666 N N . LEU A 1 467 ? -6.191 -12.036 19.376 1.00 93.50 467 LEU A N 1
ATOM 3667 C CA . LEU A 1 467 ? -7.427 -11.314 19.070 1.00 93.50 467 LEU A CA 1
ATOM 3668 C C . LEU A 1 467 ? -8.690 -12.095 19.475 1.00 93.50 467 LEU A C 1
ATOM 3670 O O . LEU A 1 467 ? -9.712 -11.498 19.816 1.00 93.50 467 LEU A O 1
ATOM 3674 N N . SER A 1 468 ? -8.603 -13.428 19.560 1.00 93.94 468 SER A N 1
ATOM 3675 C CA . SER A 1 468 ? -9.700 -14.263 20.062 1.00 93.94 468 SER A CA 1
ATOM 3676 C C . SER A 1 468 ? -10.069 -13.964 21.519 1.00 93.94 468 SER A C 1
ATOM 3678 O O . SER A 1 468 ? -11.230 -14.146 21.890 1.00 93.94 468 SER A O 1
ATOM 3680 N N . ASP A 1 469 ? -9.133 -13.454 22.328 1.00 94.25 469 ASP A N 1
ATOM 3681 C CA . ASP A 1 469 ? -9.392 -13.075 23.723 1.00 94.25 469 ASP A CA 1
ATOM 3682 C C . ASP A 1 469 ? -10.290 -11.832 23.822 1.00 94.25 469 ASP A C 1
ATOM 3684 O O . ASP A 1 469 ? -11.042 -11.669 24.793 1.00 94.25 469 ASP A O 1
ATOM 3688 N N . VAL A 1 470 ? -10.228 -10.964 22.805 1.00 94.81 470 VAL A N 1
ATOM 3689 C CA . VAL A 1 470 ? -10.839 -9.632 22.828 1.00 94.81 470 VAL A CA 1
ATOM 3690 C C . VAL A 1 470 ? -12.012 -9.457 21.878 1.00 94.81 470 VAL A C 1
ATOM 3692 O O . VAL A 1 470 ? -12.867 -8.623 22.164 1.00 94.81 470 VAL A O 1
ATOM 3695 N N . LYS A 1 471 ? -12.131 -10.254 20.809 1.00 93.19 471 LYS A N 1
ATOM 3696 C CA . LYS A 1 471 ? -13.151 -10.065 19.758 1.00 93.19 471 LYS A CA 1
ATOM 3697 C C . LYS A 1 471 ? -14.584 -9.922 20.279 1.00 93.19 471 LYS A C 1
ATOM 3699 O O . LYS A 1 471 ? -15.369 -9.158 19.737 1.00 93.19 471 LYS A O 1
ATOM 3704 N N . LYS A 1 472 ? -14.923 -10.589 21.389 1.00 94.38 472 LYS A N 1
ATOM 3705 C CA . LYS A 1 472 ? -16.245 -10.497 22.041 1.00 94.38 472 LYS A CA 1
ATOM 3706 C C . LYS A 1 472 ? -16.586 -9.095 22.566 1.00 94.38 472 LYS A C 1
ATOM 3708 O O . LYS A 1 472 ? -17.761 -8.792 22.772 1.00 94.38 472 LYS A O 1
ATOM 3713 N N . TYR A 1 473 ? -15.577 -8.267 22.836 1.00 95.88 473 TYR A N 1
ATOM 3714 C CA . TYR A 1 473 ? -15.742 -6.905 23.333 1.00 95.88 473 TYR A CA 1
ATOM 3715 C C . TYR A 1 473 ? -15.912 -5.884 22.211 1.00 95.88 473 TYR A C 1
ATOM 3717 O O . TYR A 1 473 ? -16.388 -4.795 22.498 1.00 95.88 473 TYR A O 1
ATOM 3725 N N . PHE A 1 474 ? -15.561 -6.203 20.970 1.00 97.44 474 PHE A N 1
ATOM 3726 C CA . PHE A 1 474 ? -15.554 -5.249 19.865 1.00 97.44 474 PHE A CA 1
ATOM 3727 C C . PHE A 1 474 ? -16.611 -5.621 18.817 1.00 97.44 474 PHE A C 1
ATOM 3729 O O . PHE A 1 474 ? -17.040 -6.773 18.729 1.00 97.44 474 PHE A O 1
ATOM 3736 N N . LYS A 1 475 ? -17.094 -4.633 18.057 1.00 97.75 475 LYS A N 1
ATOM 3737 C CA . LYS A 1 475 ? -18.157 -4.807 17.057 1.00 97.75 475 LYS A CA 1
ATOM 3738 C C . LYS A 1 475 ? -17.630 -4.561 15.650 1.00 97.75 475 LYS A C 1
ATOM 3740 O O . LYS A 1 475 ? -16.843 -3.640 15.482 1.00 97.75 475 LYS A O 1
ATOM 3745 N N . PRO A 1 476 ? -18.104 -5.314 14.646 1.00 97.75 476 PRO A N 1
ATOM 3746 C CA . PRO A 1 476 ? -17.617 -5.159 13.285 1.00 97.75 476 PRO A CA 1
ATOM 3747 C C . PRO A 1 476 ? -17.937 -3.770 12.721 1.00 97.75 476 PRO A C 1
ATOM 3749 O O . PRO A 1 476 ? -19.002 -3.199 12.992 1.00 97.75 476 PRO A O 1
ATOM 3752 N N . LEU A 1 477 ? -17.025 -3.276 11.891 1.00 98.38 477 LEU A N 1
ATOM 3753 C CA . LEU A 1 477 ? -17.231 -2.142 10.996 1.00 98.38 477 LEU A CA 1
ATOM 3754 C C . LEU A 1 477 ? -17.598 -2.676 9.604 1.00 98.38 477 LEU A C 1
ATOM 3756 O O . LEU A 1 477 ? -17.370 -3.847 9.291 1.00 98.38 477 LEU A O 1
ATOM 3760 N N . ALA A 1 478 ? -18.180 -1.837 8.757 1.00 97.81 478 ALA A N 1
ATOM 3761 C CA . ALA A 1 478 ? -18.305 -2.151 7.339 1.00 97.81 478 ALA A CA 1
ATOM 3762 C C . ALA A 1 478 ? -18.357 -0.886 6.484 1.00 97.81 478 ALA A C 1
ATOM 3764 O O . ALA A 1 478 ? -18.827 0.154 6.943 1.00 97.81 478 ALA A O 1
ATOM 3765 N N . PHE A 1 479 ? -17.942 -1.006 5.226 1.00 97.56 479 PHE A N 1
ATOM 3766 C CA . PHE A 1 479 ? -18.154 0.012 4.201 1.00 97.56 479 PHE A CA 1
ATOM 3767 C C . PHE A 1 479 ? -19.241 -0.447 3.250 1.00 97.56 479 PHE A C 1
ATOM 3769 O O . PHE A 1 479 ? -19.082 -1.470 2.591 1.00 97.56 479 PHE A O 1
ATOM 3776 N N . SER A 1 480 ? -20.341 0.297 3.173 1.00 97.00 480 SER A N 1
ATOM 3777 C CA . SER A 1 480 ? -21.389 0.065 2.183 1.00 97.00 480 SER A CA 1
ATOM 3778 C C . SER A 1 480 ? -21.158 0.967 0.981 1.00 97.00 480 SER A C 1
ATOM 3780 O O . SER A 1 480 ? -21.297 2.186 1.085 1.00 97.00 480 SER A O 1
ATOM 3782 N N . PHE A 1 481 ? -20.834 0.374 -0.164 1.00 96.06 481 PHE A N 1
ATOM 3783 C CA . PHE A 1 481 ? -20.595 1.108 -1.403 1.00 96.06 481 PHE A CA 1
ATOM 3784 C C . PHE A 1 481 ? -21.933 1.513 -2.012 1.00 96.06 481 PHE A C 1
ATOM 3786 O O . PHE A 1 481 ? -22.797 0.683 -2.270 1.00 96.06 481 PHE A O 1
ATOM 3793 N N . THR A 1 482 ? -22.142 2.813 -2.199 1.00 87.69 482 THR A N 1
ATOM 3794 C CA . THR A 1 482 ? -23.479 3.341 -2.524 1.00 87.69 482 THR A CA 1
ATOM 3795 C C . THR A 1 482 ? -23.804 3.292 -4.016 1.00 87.69 482 THR A C 1
ATOM 3797 O O . THR A 1 482 ? -24.976 3.201 -4.381 1.00 87.69 482 THR A O 1
ATOM 3800 N N . LYS A 1 483 ? -22.782 3.292 -4.884 1.00 86.12 483 LYS A N 1
ATOM 3801 C CA . LYS A 1 483 ? -22.947 3.128 -6.339 1.00 86.12 483 LYS A CA 1
ATOM 3802 C C . LYS A 1 483 ? -23.345 1.705 -6.736 1.00 86.12 483 LYS A C 1
ATOM 3804 O O . LYS A 1 483 ? -24.054 1.532 -7.724 1.00 86.12 483 LYS A O 1
ATOM 3809 N N . THR A 1 484 ? -22.951 0.703 -5.949 1.00 80.88 484 THR A N 1
ATOM 3810 C CA . THR A 1 484 ? -23.207 -0.710 -6.250 1.00 80.88 484 THR A CA 1
ATOM 3811 C C . THR A 1 484 ? -24.130 -1.307 -5.199 1.00 80.88 484 THR A C 1
ATOM 3813 O O . THR A 1 484 ? -23.779 -1.425 -4.028 1.00 80.88 484 THR A O 1
ATOM 3816 N N . LYS A 1 485 ? -25.346 -1.691 -5.604 1.00 80.50 485 LYS A N 1
ATOM 3817 C CA . LYS A 1 485 ? -26.346 -2.220 -4.666 1.00 80.50 485 LYS A CA 1
ATOM 3818 C C . LYS A 1 485 ? -25.821 -3.465 -3.948 1.00 80.50 485 LYS A C 1
ATOM 3820 O O . LYS A 1 485 ? -25.346 -4.394 -4.590 1.00 80.50 485 LYS A O 1
ATOM 3825 N N . ASN A 1 486 ? -26.014 -3.501 -2.629 1.00 83.75 486 ASN A N 1
ATOM 3826 C CA . ASN A 1 486 ? -25.708 -4.639 -1.754 1.00 83.75 486 ASN A CA 1
ATOM 3827 C C . ASN A 1 486 ? -24.224 -5.046 -1.694 1.00 83.75 486 ASN A C 1
ATOM 3829 O O . ASN A 1 486 ? -23.928 -6.176 -1.313 1.00 83.75 486 ASN A O 1
ATOM 3833 N N . VAL A 1 487 ? -23.295 -4.146 -2.024 1.00 94.69 487 VAL A N 1
ATOM 3834 C CA . VAL A 1 487 ? -21.858 -4.400 -1.862 1.00 94.69 487 VAL A CA 1
ATOM 3835 C C . VAL A 1 487 ? -21.376 -3.784 -0.557 1.00 94.69 487 VAL A C 1
ATOM 3837 O O . VAL A 1 487 ? -21.418 -2.565 -0.370 1.00 94.69 487 VAL A O 1
ATOM 3840 N N . GLN A 1 488 ? -20.926 -4.646 0.356 1.00 95.44 488 GLN A N 1
ATOM 3841 C CA . GLN A 1 488 ? -20.336 -4.241 1.625 1.00 95.44 488 GLN A CA 1
ATOM 3842 C C . GLN A 1 488 ? -18.976 -4.904 1.826 1.00 95.44 488 GLN A C 1
ATOM 3844 O O . GLN A 1 488 ? -18.823 -6.110 1.630 1.00 95.44 488 GLN A O 1
ATOM 3849 N N . MET A 1 489 ? -17.995 -4.121 2.264 1.00 96.69 489 MET A N 1
ATOM 3850 C CA . MET A 1 489 ? -16.740 -4.650 2.786 1.00 96.69 489 MET A CA 1
ATOM 3851 C C . MET A 1 489 ? -16.848 -4.731 4.304 1.00 96.69 489 MET A C 1
ATOM 3853 O O . MET A 1 489 ? -16.878 -3.706 4.983 1.00 96.69 489 MET A O 1
ATOM 3857 N N . HIS A 1 490 ? -16.940 -5.947 4.839 1.00 96.31 490 HIS A N 1
ATOM 3858 C CA . HIS A 1 490 ? -17.014 -6.171 6.279 1.00 96.31 490 HIS A CA 1
ATOM 3859 C C . HIS A 1 490 ? -15.619 -6.220 6.905 1.00 96.31 490 HIS A C 1
ATOM 3861 O O . HIS A 1 490 ? -14.747 -6.962 6.450 1.00 96.31 490 HIS A O 1
ATOM 3867 N N . LEU A 1 491 ? -15.445 -5.477 7.996 1.00 97.06 491 LEU A N 1
ATOM 3868 C CA . LEU A 1 491 ? -14.251 -5.482 8.828 1.00 97.06 491 LEU A CA 1
ATOM 3869 C C . LEU A 1 491 ? -14.605 -6.064 10.199 1.00 97.06 491 LEU A C 1
ATOM 3871 O O . LEU A 1 491 ? -15.204 -5.404 11.056 1.00 97.06 491 LEU A O 1
ATOM 3875 N N . ALA A 1 492 ? -14.259 -7.334 10.396 1.00 96.06 492 ALA A N 1
ATOM 3876 C CA . ALA A 1 492 ? -14.312 -7.965 11.710 1.00 96.06 492 ALA A CA 1
ATOM 3877 C C . ALA A 1 492 ? -13.320 -7.281 12.676 1.00 96.06 492 ALA A C 1
ATOM 3879 O O . ALA A 1 492 ? -12.410 -6.600 12.206 1.00 96.06 492 ALA A O 1
ATOM 3880 N N . PRO A 1 493 ? -13.453 -7.452 14.007 1.00 96.88 493 PRO A N 1
ATOM 3881 C CA . PRO A 1 493 ? -12.493 -6.921 14.980 1.00 96.88 493 PRO A CA 1
ATOM 3882 C C . PRO A 1 493 ? -11.028 -7.190 14.636 1.00 96.88 493 PRO A C 1
ATOM 3884 O O . PRO A 1 493 ? -10.174 -6.337 14.840 1.00 96.88 493 PRO A O 1
ATOM 3887 N N . GLU A 1 494 ? -10.745 -8.356 14.070 1.00 94.75 494 GLU A N 1
ATOM 3888 C CA . GLU A 1 494 ? -9.415 -8.765 13.645 1.00 94.75 494 GLU A CA 1
ATOM 3889 C C . GLU A 1 494 ? -8.841 -7.904 12.509 1.00 94.75 494 GLU A C 1
ATOM 3891 O O . GLU A 1 494 ? -7.630 -7.796 12.392 1.00 94.75 494 GLU A O 1
ATOM 3896 N N . ALA A 1 495 ? -9.698 -7.251 11.722 1.00 96.31 495 ALA A N 1
ATOM 3897 C CA . ALA A 1 495 ? -9.312 -6.408 10.593 1.00 96.31 495 ALA A CA 1
ATOM 3898 C C . ALA A 1 495 ? -9.031 -4.943 10.985 1.00 96.31 495 ALA A C 1
ATOM 3900 O O . ALA A 1 495 ? -8.801 -4.102 10.125 1.00 96.31 495 ALA A O 1
ATOM 3901 N N . TYR A 1 496 ? -9.110 -4.589 12.271 1.00 97.69 496 TYR A N 1
ATOM 3902 C CA . TYR A 1 496 ? -8.770 -3.238 12.737 1.00 97.69 496 TYR A CA 1
ATOM 3903 C C . TYR A 1 496 ? -8.142 -3.207 14.137 1.00 97.69 496 TYR A C 1
ATOM 3905 O O . TYR A 1 496 ? -7.945 -2.129 14.702 1.00 97.69 496 TYR A O 1
ATOM 3913 N N . LEU A 1 497 ? -7.828 -4.366 14.722 1.00 98.00 497 LEU A N 1
ATOM 3914 C CA . LEU A 1 497 ? -7.203 -4.479 16.037 1.00 98.00 497 LEU A CA 1
ATOM 3915 C C . LEU A 1 497 ? -5.918 -5.296 15.961 1.00 98.00 497 LEU A C 1
ATOM 3917 O O . LEU A 1 497 ? -5.851 -6.298 15.257 1.00 98.00 497 LEU A O 1
ATOM 3921 N N . ILE A 1 498 ? -4.944 -4.934 16.791 1.00 97.44 498 ILE A N 1
ATOM 3922 C CA . ILE A 1 498 ? -3.749 -5.745 17.048 1.00 97.44 498 ILE A CA 1
ATOM 3923 C C . ILE A 1 498 ? -3.644 -6.092 18.532 1.00 97.44 498 ILE A C 1
ATOM 3925 O O . ILE A 1 498 ? -4.166 -5.371 19.385 1.00 97.44 498 ILE A O 1
ATOM 3929 N N . ILE A 1 499 ? -2.931 -7.177 18.844 1.00 97.12 499 ILE A N 1
ATOM 3930 C CA . ILE A 1 499 ? -2.436 -7.441 20.199 1.00 97.12 499 ILE A CA 1
ATOM 3931 C C . ILE A 1 499 ? -0.952 -7.095 20.245 1.00 97.12 499 ILE A C 1
ATOM 3933 O O . ILE A 1 499 ? -0.157 -7.660 19.494 1.00 97.12 499 ILE A O 1
ATOM 3937 N N . THR A 1 500 ? -0.576 -6.174 21.126 1.00 96.81 500 THR A N 1
ATOM 3938 C CA . THR A 1 500 ? 0.812 -5.724 21.260 1.00 96.81 500 THR A CA 1
ATOM 3939 C C . THR A 1 500 ? 1.644 -6.712 22.067 1.00 96.81 500 THR A C 1
ATOM 3941 O O . THR A 1 500 ? 1.127 -7.527 22.835 1.00 96.81 500 THR A O 1
ATOM 3944 N N . LYS A 1 501 ? 2.972 -6.584 21.983 1.00 94.56 501 LYS A N 1
ATOM 3945 C CA . LYS A 1 501 ? 3.919 -7.325 22.835 1.00 94.56 501 LYS A CA 1
ATOM 3946 C C . LYS A 1 501 ? 3.714 -7.087 24.340 1.00 94.56 501 LYS A C 1
ATOM 3948 O O . LYS A 1 501 ? 4.173 -7.886 25.150 1.00 94.56 501 LYS A O 1
ATOM 3953 N N . HIS A 1 502 ? 3.032 -6.001 24.712 1.00 94.94 502 HIS A N 1
ATOM 3954 C CA . HIS A 1 502 ? 2.682 -5.669 26.095 1.00 94.94 502 HIS A CA 1
ATOM 3955 C C . HIS A 1 502 ? 1.392 -6.368 26.564 1.00 94.94 502 HIS A C 1
ATOM 3957 O O . HIS A 1 502 ? 1.019 -6.265 27.732 1.00 94.94 502 HIS A O 1
ATOM 3963 N N . GLY A 1 503 ? 0.725 -7.117 25.679 1.00 96.69 503 GLY A N 1
ATOM 3964 C CA . GLY A 1 503 ? -0.520 -7.822 25.974 1.00 96.69 503 GLY A CA 1
ATOM 3965 C C . GLY A 1 503 ? -1.746 -6.910 25.999 1.00 96.69 503 GLY A C 1
ATOM 3966 O O . GLY A 1 503 ? -2.739 -7.248 26.649 1.00 96.69 503 GLY A O 1
ATOM 3967 N N . ASN A 1 504 ? -1.673 -5.768 25.314 1.00 97.75 504 ASN A N 1
ATOM 3968 C CA . ASN A 1 504 ? -2.771 -4.818 25.157 1.00 97.75 504 ASN A CA 1
ATOM 3969 C C . ASN A 1 504 ? -3.416 -4.982 23.782 1.00 97.75 504 ASN A C 1
ATOM 3971 O O . ASN A 1 504 ? -2.768 -5.429 22.838 1.00 97.75 504 ASN A O 1
ATOM 3975 N N . VAL A 1 505 ? -4.691 -4.612 23.667 1.00 98.12 505 VAL A N 1
ATOM 3976 C CA . VAL A 1 505 ? -5.377 -4.523 22.373 1.00 98.12 505 VAL A CA 1
ATOM 3977 C C . VAL A 1 505 ? -5.343 -3.083 21.890 1.00 98.12 505 VAL A C 1
ATOM 3979 O O . VAL A 1 505 ? -5.695 -2.186 22.654 1.00 98.12 505 VAL A O 1
ATOM 3982 N N . CYS A 1 506 ? -4.949 -2.852 20.642 1.00 98.44 506 CYS A N 1
ATOM 3983 C CA . CYS A 1 506 ? -4.867 -1.509 20.078 1.00 98.44 506 CYS A CA 1
ATOM 3984 C C . CYS A 1 506 ? -5.614 -1.391 18.752 1.00 98.44 506 CYS A C 1
ATOM 3986 O O . CYS A 1 506 ? -5.692 -2.352 17.992 1.00 98.44 506 CYS A O 1
ATOM 3988 N N . LEU A 1 507 ? -6.167 -0.206 18.506 1.00 98.50 507 LEU A N 1
ATOM 3989 C CA . LEU A 1 507 ? -6.874 0.174 17.291 1.00 98.50 507 LEU A CA 1
ATOM 3990 C C . LEU A 1 507 ? -5.864 0.506 16.190 1.00 98.50 507 LEU A C 1
ATOM 3992 O O . LEU A 1 507 ? -5.150 1.497 16.300 1.00 98.50 507 LEU A O 1
ATOM 3996 N N . GLY A 1 508 ? -5.843 -0.296 15.127 1.00 98.00 508 GLY A N 1
ATOM 3997 C CA . GLY A 1 508 ? -5.040 -0.069 13.920 1.00 98.00 508 GLY A CA 1
ATOM 3998 C C . GLY A 1 508 ? -5.761 0.748 12.844 1.00 98.00 508 GLY A C 1
ATOM 3999 O O . GLY A 1 508 ? -5.502 0.578 11.656 1.00 98.00 508 GLY A O 1
ATOM 4000 N N . ILE A 1 509 ? -6.690 1.607 13.266 1.00 98.44 509 ILE A N 1
ATOM 4001 C CA . ILE A 1 509 ? -7.235 2.706 12.466 1.00 98.44 509 ILE A CA 1
ATOM 4002 C C . ILE A 1 509 ? -6.655 3.987 13.064 1.00 98.44 509 ILE A C 1
ATOM 4004 O O . ILE A 1 509 ? -6.822 4.220 14.262 1.00 98.44 509 ILE A O 1
ATOM 4008 N N . LEU A 1 510 ? -5.974 4.783 12.247 1.00 97.19 510 LEU A N 1
ATOM 4009 C CA . LEU A 1 510 ? -5.185 5.945 12.648 1.00 97.19 510 LEU A CA 1
ATOM 4010 C C . LEU A 1 510 ? -5.706 7.233 11.998 1.00 97.19 510 LEU A C 1
ATOM 4012 O O . LEU A 1 510 ? -6.491 7.196 11.045 1.00 97.19 510 LEU A O 1
ATOM 4016 N N . ASP A 1 511 ? -5.274 8.372 12.538 1.00 95.94 511 ASP A N 1
ATOM 4017 C CA . ASP A 1 511 ? -5.602 9.689 11.998 1.00 95.94 511 ASP A CA 1
ATOM 4018 C C . ASP A 1 511 ? -4.685 10.006 10.811 1.00 95.94 511 ASP A C 1
ATOM 4020 O O . ASP A 1 511 ? -3.476 10.170 10.968 1.00 95.94 511 ASP A O 1
ATOM 4024 N N . GLY A 1 512 ? -5.253 10.099 9.611 1.00 92.44 512 GLY A N 1
ATOM 4025 C CA . GLY A 1 512 ? -4.514 10.447 8.399 1.00 92.44 512 GLY A CA 1
ATOM 4026 C C . GLY A 1 512 ? -3.914 11.854 8.447 1.00 92.44 512 GLY A C 1
ATOM 4027 O O . GLY A 1 512 ? -2.894 12.111 7.810 1.00 92.44 512 GLY A O 1
ATOM 4028 N N . THR A 1 513 ? -4.483 12.771 9.237 1.00 89.56 513 THR A N 1
ATOM 4029 C CA . THR A 1 513 ? -3.967 14.146 9.330 1.00 89.56 513 THR A CA 1
ATOM 4030 C C . THR A 1 513 ? -2.616 14.228 10.041 1.00 89.56 513 THR A C 1
ATOM 4032 O O . THR A 1 513 ? -1.843 15.143 9.765 1.00 89.56 513 THR A O 1
ATOM 4035 N N . GLU A 1 514 ? -2.283 13.250 10.891 1.00 86.00 514 GLU A N 1
ATOM 4036 C CA . GLU A 1 514 ? -0.981 13.172 11.571 1.00 86.00 514 GLU A CA 1
ATOM 4037 C C . GLU A 1 514 ? 0.168 12.807 10.619 1.00 86.00 514 GLU A C 1
ATOM 4039 O O . GLU A 1 514 ? 1.332 13.052 10.934 1.00 86.00 514 GLU A O 1
ATOM 4044 N N . VAL A 1 515 ? -0.161 12.255 9.449 1.00 81.75 515 VAL A N 1
ATOM 4045 C CA . VAL A 1 515 ? 0.787 11.789 8.429 1.00 81.75 515 VAL A CA 1
ATOM 4046 C C . VAL A 1 515 ? 0.562 12.479 7.082 1.00 81.75 515 VAL A C 1
ATOM 4048 O O . VAL A 1 515 ? 0.857 11.910 6.048 1.00 81.75 515 VAL A O 1
ATOM 4051 N N . GLY A 1 516 ? -0.009 13.687 7.061 1.00 81.50 516 GLY A N 1
ATOM 4052 C CA . GLY A 1 516 ? -0.120 14.478 5.826 1.00 81.50 516 GLY A CA 1
ATOM 4053 C C . GLY A 1 516 ? -1.141 13.978 4.794 1.00 81.50 516 GLY A C 1
ATOM 4054 O O . GLY A 1 516 ? -1.210 14.533 3.705 1.00 81.50 516 GLY A O 1
ATOM 4055 N N . LEU A 1 517 ? -1.984 12.991 5.125 1.00 84.50 517 LEU A N 1
ATOM 4056 C CA . LEU A 1 517 ? -3.030 12.482 4.222 1.00 84.50 517 LEU A CA 1
ATOM 4057 C C . LEU A 1 517 ? -4.261 13.395 4.130 1.00 84.50 517 LEU A C 1
ATOM 4059 O O . LEU A 1 517 ? -5.127 13.180 3.286 1.00 84.50 517 LEU A O 1
ATOM 4063 N N . GLU A 1 518 ? -4.361 14.398 5.005 1.00 84.56 518 GLU A N 1
ATOM 4064 C CA . GLU A 1 518 ? -5.437 15.394 5.050 1.00 84.56 518 GLU A CA 1
ATOM 4065 C C . GLU A 1 518 ? -6.858 14.791 4.964 1.00 84.56 518 GLU A C 1
ATOM 4067 O O . GLU A 1 518 ? -7.423 14.354 5.970 1.00 84.56 518 GLU A O 1
ATOM 4072 N N . ASN A 1 519 ? -7.453 14.798 3.766 1.00 87.06 519 ASN A N 1
ATOM 4073 C CA . ASN A 1 519 ? -8.825 14.368 3.499 1.00 87.06 519 ASN A CA 1
ATOM 4074 C C . ASN A 1 519 ? -8.932 12.934 2.954 1.00 87.06 519 ASN A C 1
ATOM 4076 O O . ASN A 1 519 ? -10.053 12.425 2.828 1.00 87.06 519 ASN A O 1
ATOM 4080 N N . LEU A 1 520 ? -7.801 12.293 2.651 1.00 91.12 520 LEU A N 1
ATOM 4081 C CA . LEU A 1 520 ? -7.737 10.945 2.097 1.00 91.12 520 LEU A CA 1
ATOM 4082 C C . LEU A 1 520 ? -8.127 9.889 3.139 1.00 91.12 520 LEU A C 1
ATOM 4084 O O . LEU A 1 520 ? -7.979 10.074 4.349 1.00 91.12 520 LEU A O 1
ATOM 4088 N N . ASN A 1 521 ? -8.638 8.760 2.653 1.00 96.12 521 ASN A N 1
ATOM 4089 C CA . ASN A 1 521 ? -8.973 7.600 3.473 1.00 96.12 521 ASN A CA 1
ATOM 4090 C C . ASN A 1 521 ? -8.321 6.367 2.854 1.00 96.12 521 ASN A C 1
ATOM 4092 O O . ASN A 1 521 ? -8.660 5.983 1.737 1.00 96.12 521 ASN A O 1
ATOM 4096 N N . ILE A 1 522 ? -7.407 5.748 3.589 1.00 97.31 522 ILE A N 1
ATOM 4097 C CA . ILE A 1 522 ? -6.621 4.602 3.151 1.00 97.31 522 ILE A CA 1
ATOM 4098 C C . ILE A 1 522 ? -7.061 3.359 3.916 1.00 97.31 522 ILE A C 1
ATOM 4100 O O . ILE A 1 522 ? -7.019 3.320 5.146 1.00 97.31 522 ILE A O 1
ATOM 4104 N N . ILE A 1 523 ? -7.443 2.322 3.180 1.00 98.38 523 ILE A N 1
ATOM 4105 C CA . ILE A 1 523 ? -7.643 0.964 3.674 1.00 98.38 523 ILE A CA 1
ATOM 4106 C C . ILE A 1 523 ? -6.313 0.221 3.537 1.00 98.38 523 ILE A C 1
ATOM 4108 O O . ILE A 1 523 ? -5.990 -0.283 2.462 1.00 98.38 523 ILE A O 1
ATOM 4112 N N . GLY A 1 524 ? -5.563 0.184 4.638 1.00 97.88 524 GLY A N 1
ATOM 4113 C CA . GLY A 1 524 ? -4.268 -0.490 4.729 1.00 97.88 524 GLY A CA 1
ATOM 4114 C C . GLY A 1 524 ? -4.358 -1.981 5.049 1.00 97.88 524 GLY A C 1
ATOM 4115 O O . GLY A 1 524 ? -5.439 -2.501 5.352 1.00 97.88 524 GLY A O 1
ATOM 4116 N N . ASP A 1 525 ? -3.207 -2.649 5.064 1.00 98.06 525 ASP A N 1
ATOM 4117 C CA . ASP A 1 525 ? -3.023 -4.093 5.244 1.00 98.06 525 ASP A CA 1
ATOM 4118 C C . ASP A 1 525 ? -3.876 -4.701 6.353 1.00 98.06 525 ASP A C 1
ATOM 4120 O O . ASP A 1 525 ? -4.515 -5.732 6.139 1.00 98.06 525 ASP A O 1
ATOM 4124 N N . ILE A 1 526 ? -3.937 -4.061 7.527 1.00 98.19 526 ILE A N 1
ATOM 4125 C CA . ILE A 1 526 ? -4.748 -4.539 8.657 1.00 98.19 526 ILE A CA 1
ATOM 4126 C C . ILE A 1 526 ? -6.206 -4.819 8.262 1.00 98.19 526 ILE A C 1
ATOM 4128 O O . ILE A 1 526 ? -6.782 -5.823 8.676 1.00 98.19 526 ILE A O 1
ATOM 4132 N N . SER A 1 527 ? -6.787 -3.984 7.398 1.00 98.38 527 SER A N 1
ATOM 4133 C CA . SER A 1 527 ? -8.161 -4.133 6.911 1.00 98.38 527 SER A CA 1
ATOM 4134 C C . SER A 1 527 ? -8.269 -5.108 5.733 1.00 98.38 527 SER A C 1
ATOM 4136 O O . SER A 1 527 ? -9.339 -5.693 5.500 1.00 98.38 527 SER A O 1
ATOM 4138 N N . LEU A 1 528 ? -7.170 -5.313 5.003 1.00 97.81 528 LEU A N 1
ATOM 4139 C CA . LEU A 1 528 ? -7.071 -6.195 3.838 1.00 97.81 528 LEU A CA 1
ATOM 4140 C C . LEU A 1 528 ? -6.755 -7.654 4.217 1.00 97.81 528 LEU A C 1
ATOM 4142 O O . LEU A 1 528 ? -7.023 -8.551 3.421 1.00 97.81 528 LEU A O 1
ATOM 4146 N N . GLN A 1 529 ? -6.277 -7.913 5.440 1.00 96.81 529 GLN A N 1
ATOM 4147 C CA . GLN A 1 529 ? -5.980 -9.259 5.940 1.00 96.81 529 GLN A CA 1
ATOM 4148 C C . GLN A 1 529 ? -7.163 -10.240 5.806 1.00 96.81 529 GLN A C 1
ATOM 4150 O O . GLN A 1 529 ? -8.344 -9.884 5.958 1.00 96.81 529 GLN A O 1
ATOM 4155 N N . ASP A 1 530 ? -6.806 -11.498 5.527 1.00 96.25 530 ASP A N 1
ATOM 4156 C CA . ASP A 1 530 ? -7.674 -12.665 5.320 1.00 96.25 530 ASP A CA 1
ATOM 4157 C C . ASP A 1 530 ? -8.751 -12.459 4.236 1.00 96.25 530 ASP A C 1
ATOM 4159 O O . ASP A 1 530 ? -9.850 -13.030 4.266 1.00 96.25 530 ASP A O 1
ATOM 4163 N N . LYS A 1 531 ? -8.429 -11.614 3.253 1.00 96.94 531 LYS A N 1
ATOM 4164 C CA . LYS A 1 531 ? -9.209 -11.398 2.036 1.00 96.94 531 LYS A CA 1
ATOM 4165 C C . LYS A 1 531 ? -8.276 -11.499 0.843 1.00 96.94 531 LYS A C 1
ATOM 4167 O O . LYS A 1 531 ? -7.179 -10.956 0.868 1.00 96.94 531 LYS A O 1
ATOM 4172 N N . MET A 1 532 ? -8.736 -12.161 -0.211 1.00 98.06 532 MET A N 1
ATOM 4173 C CA . MET A 1 532 ? -8.125 -12.000 -1.522 1.00 98.06 532 MET A CA 1
ATOM 4174 C C . MET A 1 532 ? -8.671 -10.705 -2.119 1.00 98.06 532 MET A C 1
ATOM 4176 O O . MET A 1 532 ? -9.864 -10.632 -2.419 1.00 98.06 532 MET A O 1
ATOM 4180 N N . VAL A 1 533 ? -7.817 -9.693 -2.239 1.00 98.50 533 VAL A N 1
ATOM 4181 C CA . VAL A 1 533 ? -8.128 -8.387 -2.831 1.00 98.50 533 VAL A CA 1
ATOM 4182 C C . VAL A 1 533 ? -7.612 -8.381 -4.263 1.00 98.50 533 VAL A C 1
ATOM 4184 O O . VAL A 1 533 ? -6.471 -8.762 -4.516 1.00 98.50 533 VAL A O 1
ATOM 4187 N N . ILE A 1 534 ? -8.471 -8.004 -5.204 1.00 98.62 534 ILE A N 1
ATOM 4188 C CA . ILE A 1 534 ? -8.241 -8.133 -6.643 1.00 98.62 534 ILE A CA 1
ATOM 4189 C C . ILE A 1 534 ? -8.438 -6.771 -7.298 1.00 98.62 534 ILE A C 1
ATOM 4191 O O . ILE A 1 534 ? -9.467 -6.128 -7.107 1.00 98.62 534 ILE A O 1
ATOM 4195 N N . TYR A 1 535 ? -7.486 -6.368 -8.123 1.00 97.94 535 TYR A N 1
ATOM 4196 C CA . TYR A 1 535 ? -7.523 -5.161 -8.933 1.00 97.94 535 TYR A CA 1
ATOM 4197 C C . TYR A 1 535 ? -7.568 -5.592 -10.401 1.00 97.94 535 TYR A C 1
ATOM 4199 O O . TYR A 1 535 ? -6.566 -6.015 -10.978 1.00 97.94 535 TYR A O 1
ATOM 4207 N N . ASP A 1 536 ? -8.765 -5.559 -10.989 1.00 97.31 536 ASP A N 1
ATOM 4208 C CA . ASP A 1 536 ? -8.992 -5.910 -12.393 1.00 97.31 536 ASP A CA 1
ATOM 4209 C C . ASP A 1 536 ? -8.959 -4.625 -13.228 1.00 97.31 536 ASP A C 1
ATOM 4211 O O . ASP A 1 536 ? -9.970 -3.931 -13.374 1.00 97.31 536 ASP A O 1
ATOM 4215 N N . ASN A 1 537 ? -7.775 -4.296 -13.755 1.00 95.12 537 ASN A N 1
ATOM 4216 C CA . ASN A 1 537 ? -7.545 -3.079 -14.540 1.00 95.12 537 ASN A CA 1
ATOM 4217 C C . ASN A 1 537 ? -8.191 -3.151 -15.920 1.00 95.12 537 ASN A C 1
ATOM 4219 O O . ASN A 1 537 ? -8.428 -2.127 -16.554 1.00 95.12 537 ASN A O 1
ATOM 4223 N N . GLU A 1 538 ? -8.502 -4.346 -16.411 1.00 94.62 538 GLU A N 1
ATOM 4224 C CA . GLU A 1 538 ? -9.206 -4.480 -17.681 1.00 94.62 538 GLU A CA 1
ATOM 4225 C C . GLU A 1 538 ? -10.685 -4.126 -17.544 1.00 94.62 538 GLU A C 1
ATOM 4227 O O . GLU A 1 538 ? -11.271 -3.546 -18.458 1.00 94.62 538 GLU A O 1
ATOM 4232 N N . LYS A 1 539 ? -11.286 -4.454 -16.395 1.00 95.25 539 LYS A N 1
ATOM 4233 C CA . LYS A 1 539 ? -12.688 -4.136 -16.093 1.00 95.25 539 LYS A CA 1
ATOM 4234 C C . LYS A 1 539 ? -12.870 -2.913 -15.193 1.00 95.25 539 LYS A C 1
ATOM 4236 O O . LYS A 1 539 ? -14.011 -2.577 -14.885 1.00 95.25 539 LYS A O 1
ATOM 4241 N N . GLN A 1 540 ? -11.783 -2.252 -14.792 1.00 94.38 540 GLN A N 1
ATOM 4242 C CA . GLN A 1 540 ? -11.787 -1.064 -13.929 1.00 94.38 540 GLN A CA 1
ATOM 4243 C C . GLN A 1 540 ? -12.583 -1.286 -12.632 1.00 94.38 540 GLN A C 1
ATOM 4245 O O . GLN A 1 540 ? -13.485 -0.521 -12.274 1.00 94.38 540 GLN A O 1
ATOM 4250 N N . GLN A 1 541 ? -12.283 -2.383 -11.932 1.00 95.69 541 GLN A N 1
ATOM 4251 C CA . GLN A 1 541 ? -13.008 -2.785 -10.726 1.00 95.69 541 GLN A CA 1
ATOM 4252 C C . GLN A 1 541 ? -12.094 -3.396 -9.660 1.00 95.69 541 GLN A C 1
ATOM 4254 O O . GLN A 1 541 ? -11.158 -4.137 -9.965 1.00 95.69 541 GLN A O 1
ATOM 4259 N N . ILE A 1 542 ? -12.411 -3.109 -8.398 1.00 97.56 542 ILE A N 1
ATOM 4260 C CA . ILE A 1 542 ? -11.770 -3.699 -7.220 1.00 97.56 542 ILE A CA 1
ATOM 4261 C C . ILE A 1 542 ? -12.700 -4.777 -6.670 1.00 97.56 542 ILE A C 1
ATOM 4263 O O . ILE A 1 542 ? -13.904 -4.553 -6.517 1.00 97.56 542 ILE A O 1
ATOM 4267 N N . GLY A 1 543 ? -12.142 -5.949 -6.397 1.00 97.69 543 GLY A N 1
ATOM 4268 C CA . GLY A 1 543 ? -12.841 -7.110 -5.878 1.00 97.69 543 GLY A CA 1
ATOM 4269 C C . GLY A 1 543 ? -12.274 -7.566 -4.544 1.00 97.69 543 GLY A C 1
ATOM 4270 O O . GLY A 1 543 ? -11.077 -7.435 -4.298 1.00 97.69 543 GLY A O 1
ATOM 4271 N N . TRP A 1 544 ? -13.111 -8.146 -3.689 1.00 98.06 544 TRP A N 1
ATOM 4272 C CA . TRP A 1 544 ? -12.636 -8.882 -2.518 1.00 98.06 544 TRP A CA 1
ATOM 4273 C C . TRP A 1 544 ? -13.492 -10.106 -2.212 1.00 98.06 544 TRP A C 1
ATOM 4275 O O . TRP A 1 544 ? -14.704 -10.130 -2.441 1.00 98.06 544 TRP A O 1
ATOM 4285 N N . VAL A 1 545 ? -12.851 -11.116 -1.632 1.00 96.75 545 VAL A N 1
ATOM 4286 C CA . VAL A 1 545 ? -13.500 -12.314 -1.092 1.00 96.75 545 VAL A CA 1
ATOM 4287 C C . VAL A 1 545 ? -12.735 -12.800 0.135 1.00 96.75 545 VAL A C 1
ATOM 4289 O O . VAL A 1 545 ? -11.506 -12.748 0.166 1.00 96.75 545 VAL A O 1
ATOM 4292 N N . SER A 1 546 ? -13.443 -13.256 1.169 1.00 95.31 546 SER A N 1
ATOM 4293 C CA . SER A 1 546 ? -12.798 -13.904 2.317 1.00 95.31 546 SER A CA 1
ATOM 4294 C C . SER A 1 546 ? -12.082 -15.169 1.858 1.00 95.31 546 SER A C 1
ATOM 4296 O O . SER A 1 546 ? -12.683 -16.005 1.187 1.00 95.31 546 SER A O 1
ATOM 4298 N N . SER A 1 547 ? -10.811 -15.316 2.217 1.00 94.00 547 SER A N 1
ATOM 4299 C CA . SER A 1 547 ? -9.994 -16.438 1.760 1.00 94.00 547 SER A CA 1
ATOM 4300 C C . SER A 1 547 ? -8.989 -16.865 2.824 1.00 94.00 547 SER A C 1
ATOM 4302 O O . SER A 1 547 ? -8.611 -16.089 3.700 1.00 94.00 547 SER A O 1
ATOM 4304 N N . ASN A 1 548 ? -8.553 -18.121 2.749 1.00 93.38 548 ASN A N 1
ATOM 4305 C CA . ASN A 1 548 ? -7.463 -18.622 3.573 1.00 93.38 548 ASN A CA 1
ATOM 4306 C C . ASN A 1 548 ? -6.122 -18.227 2.939 1.00 93.38 548 ASN A C 1
ATOM 4308 O O . ASN A 1 548 ? -5.571 -18.967 2.125 1.00 93.38 548 ASN A O 1
ATOM 4312 N N . CYS A 1 549 ? -5.590 -17.077 3.349 1.00 96.06 549 CYS A N 1
ATOM 4313 C CA . CYS A 1 549 ? -4.340 -16.539 2.816 1.00 96.06 549 CYS A CA 1
ATOM 4314 C C . CYS A 1 549 ? -3.080 -17.301 3.270 1.00 96.06 549 CYS A C 1
ATOM 4316 O O . CYS A 1 549 ? -1.983 -17.002 2.812 1.00 96.06 549 CYS A O 1
ATOM 4318 N N . ASP A 1 550 ? -3.192 -18.307 4.145 1.00 93.38 550 ASP A N 1
ATOM 4319 C CA . ASP A 1 550 ? -2.037 -19.090 4.609 1.00 93.38 550 ASP A CA 1
ATOM 4320 C C . ASP A 1 550 ? -1.553 -20.133 3.589 1.00 93.38 550 ASP A C 1
ATOM 4322 O O . ASP A 1 550 ? -0.564 -20.837 3.824 1.00 93.38 550 ASP A O 1
ATOM 4326 N N . ARG A 1 551 ? -2.280 -20.300 2.481 1.00 88.31 551 ARG A N 1
ATOM 4327 C CA . ARG A 1 551 ? -1.990 -21.281 1.435 1.00 88.31 551 ARG A CA 1
ATOM 4328 C C . ARG A 1 551 ? -1.952 -20.586 0.085 1.00 88.31 551 ARG A C 1
ATOM 4330 O O . ARG A 1 551 ? -2.770 -19.717 -0.187 1.00 88.31 551 ARG A O 1
ATOM 4337 N N . LEU A 1 552 ? -1.009 -21.000 -0.759 1.00 88.06 552 LEU A N 1
ATOM 4338 C CA . LEU A 1 552 ? -1.001 -20.573 -2.154 1.00 88.06 552 LEU A CA 1
ATOM 4339 C C . LEU A 1 552 ? -2.276 -21.081 -2.851 1.00 88.06 552 LEU A C 1
ATOM 4341 O O . LEU A 1 552 ? -2.700 -22.205 -2.551 1.00 88.06 552 LEU A O 1
ATOM 4345 N N . PRO A 1 553 ? -2.853 -20.293 -3.774 1.00 84.12 553 PRO A N 1
ATOM 4346 C CA . PRO A 1 553 ? -4.006 -20.711 -4.558 1.00 84.12 553 PRO A CA 1
ATOM 4347 C C . PRO A 1 553 ? -3.653 -21.972 -5.344 1.00 84.12 553 PRO A C 1
ATOM 4349 O O . PRO A 1 553 ? -2.560 -22.083 -5.909 1.00 84.12 553 PRO A O 1
ATOM 4352 N N . ASN A 1 554 ? -4.563 -22.941 -5.355 1.00 66.94 554 ASN A N 1
ATOM 4353 C CA . ASN A 1 554 ? -4.363 -24.198 -6.052 1.00 66.94 554 ASN A CA 1
ATOM 4354 C C . ASN A 1 554 ? -5.357 -24.252 -7.207 1.00 66.94 554 ASN A C 1
ATOM 4356 O O . ASN A 1 554 ? -6.518 -24.602 -7.013 1.00 66.94 554 ASN A O 1
ATOM 4360 N N . VAL A 1 555 ? -4.891 -23.897 -8.408 1.00 57.69 555 VAL A N 1
ATOM 4361 C CA . VAL A 1 555 ? -5.745 -23.712 -9.597 1.00 57.69 555 VAL A CA 1
ATOM 4362 C C . VAL A 1 555 ? -6.589 -24.956 -9.919 1.00 57.69 555 VAL A C 1
ATOM 4364 O O . VAL A 1 555 ? -7.685 -24.829 -10.449 1.00 57.69 555 VAL A O 1
ATOM 4367 N N . GLU A 1 556 ? -6.150 -26.156 -9.523 1.00 48.41 556 GLU A N 1
ATOM 4368 C CA . GLU A 1 556 ? -6.914 -27.401 -9.705 1.00 48.41 556 GLU A CA 1
ATOM 4369 C C . GLU A 1 556 ? -7.961 -27.684 -8.611 1.00 48.41 556 GLU A C 1
ATOM 4371 O O . GLU A 1 556 ? -8.908 -28.422 -8.863 1.00 48.41 556 GLU A O 1
ATOM 4376 N N . ARG A 1 557 ? -7.812 -27.135 -7.396 1.00 44.50 557 ARG A N 1
ATOM 4377 C CA . ARG A 1 557 ? -8.696 -27.424 -6.246 1.00 44.50 557 ARG A CA 1
ATOM 4378 C C . ARG A 1 557 ? -9.736 -26.339 -5.979 1.00 44.50 557 ARG A C 1
ATOM 4380 O O . ARG A 1 557 ? -10.811 -26.658 -5.488 1.00 44.50 557 ARG A O 1
ATOM 4387 N N . ASP A 1 558 ? -9.442 -25.090 -6.328 1.00 47.06 558 ASP A N 1
ATOM 4388 C CA . ASP A 1 558 ? -10.306 -23.945 -6.006 1.00 47.06 558 ASP A CA 1
ATOM 4389 C C . ASP A 1 558 ? -11.427 -23.716 -7.053 1.00 47.06 558 ASP A C 1
ATOM 4391 O O . ASP A 1 558 ? -12.222 -22.784 -6.932 1.00 47.06 558 ASP A O 1
ATOM 4395 N N . LEU A 1 559 ? -11.523 -24.587 -8.069 1.00 38.75 559 LEU A N 1
ATOM 4396 C CA . LEU A 1 559 ? -12.596 -24.610 -9.077 1.00 38.75 559 LEU A CA 1
ATOM 4397 C C . LEU A 1 559 ? -13.813 -25.460 -8.666 1.00 38.75 559 LEU A C 1
ATOM 4399 O O . LEU A 1 559 ? -14.881 -25.322 -9.268 1.00 38.75 559 LEU A O 1
ATOM 4403 N N . GLU A 1 560 ? -13.692 -26.314 -7.646 1.00 32.78 560 GLU A N 1
ATOM 4404 C CA . GLU A 1 560 ? -14.815 -27.087 -7.109 1.00 32.78 560 GLU A CA 1
ATOM 4405 C C . GLU A 1 560 ? -15.419 -26.360 -5.903 1.00 32.78 560 GLU A C 1
ATOM 4407 O O . GLU A 1 560 ? -14.969 -26.489 -4.767 1.00 32.78 560 GLU A O 1
ATOM 4412 N N . GLY A 1 561 ? -16.453 -25.559 -6.167 1.00 33.84 561 GLY A N 1
ATOM 4413 C CA . GLY A 1 561 ? -17.276 -24.959 -5.121 1.00 33.84 561 GLY A CA 1
ATOM 4414 C C . GLY A 1 561 ? -17.879 -26.005 -4.174 1.00 33.84 561 GLY A C 1
ATOM 4415 O O . GLY A 1 561 ? -18.224 -27.113 -4.585 1.00 33.84 561 GLY A O 1
ATOM 4416 N N . ASP A 1 562 ? -18.016 -25.604 -2.908 1.00 35.19 562 ASP A N 1
ATOM 4417 C CA . ASP A 1 562 ? -18.603 -26.340 -1.784 1.00 35.19 562 ASP A CA 1
ATOM 4418 C C . ASP A 1 562 ? -19.737 -27.317 -2.164 1.00 35.19 562 ASP A C 1
ATOM 4420 O O . ASP A 1 562 ? -20.892 -26.928 -2.352 1.00 35.19 562 ASP A O 1
ATOM 4424 N N . PHE A 1 563 ? -19.432 -28.616 -2.128 1.00 29.33 563 PHE A N 1
ATOM 4425 C CA . PHE A 1 563 ? -20.398 -29.671 -1.818 1.00 29.33 563 PHE A CA 1
ATOM 4426 C C . PHE A 1 563 ? -19.781 -30.638 -0.795 1.00 29.33 563 PHE A C 1
ATOM 4428 O O . PHE A 1 563 ? -18.730 -31.225 -1.057 1.00 29.33 563 PHE A O 1
ATOM 4435 N N . PRO A 1 564 ? -20.411 -30.860 0.375 1.00 35.28 564 PRO A N 1
ATOM 4436 C CA . PRO A 1 564 ? -19.902 -31.810 1.350 1.00 35.28 564 PRO A CA 1
ATOM 4437 C C . PRO A 1 564 ? -20.331 -33.218 0.942 1.00 35.28 564 PRO A C 1
ATOM 4439 O O . PRO A 1 564 ? -21.493 -33.585 1.124 1.00 35.28 564 PRO A O 1
ATOM 4442 N N . HIS A 1 565 ? -19.410 -34.037 0.435 1.00 29.36 565 HIS A N 1
ATOM 4443 C CA . HIS A 1 565 ? -19.677 -35.463 0.247 1.00 29.36 565 HIS A CA 1
ATOM 4444 C C . HIS A 1 565 ? -18.561 -36.383 0.761 1.00 29.36 565 HIS A C 1
ATOM 4446 O O . HIS A 1 565 ? -17.431 -35.949 0.975 1.00 29.36 565 HIS A O 1
ATOM 4452 N N . PRO A 1 566 ? -18.951 -37.607 1.160 1.00 32.66 566 PRO A N 1
ATOM 4453 C CA . PRO A 1 566 ? -18.606 -38.164 2.460 1.00 32.66 566 PRO A CA 1
ATOM 4454 C C . PRO A 1 566 ? -17.369 -39.059 2.415 1.00 32.66 566 PRO A C 1
ATOM 4456 O O . PRO A 1 566 ? -16.952 -39.527 1.361 1.00 32.66 566 PRO A O 1
ATOM 4459 N N . TYR A 1 567 ? -16.841 -39.334 3.609 1.00 37.97 567 TYR A N 1
ATOM 4460 C CA . TYR A 1 567 ? -15.915 -40.418 3.933 1.00 37.97 567 TYR A CA 1
ATOM 4461 C C . TYR A 1 567 ? -15.878 -41.574 2.913 1.00 37.97 567 TYR A C 1
ATOM 4463 O O . TYR A 1 567 ? -16.829 -42.345 2.799 1.00 37.97 567 TYR A O 1
ATOM 4471 N N . ALA A 1 568 ? -14.715 -41.773 2.294 1.00 27.31 568 ALA A N 1
ATOM 4472 C CA . ALA A 1 568 ? -14.263 -43.059 1.766 1.00 27.31 568 ALA A CA 1
ATOM 4473 C C . ALA A 1 568 ? -12.754 -43.145 2.056 1.00 27.31 568 ALA A C 1
ATOM 4475 O O . ALA A 1 568 ? -11.965 -42.361 1.546 1.00 27.31 568 ALA A O 1
ATOM 4476 N N . ALA A 1 569 ? -12.365 -43.810 3.143 1.00 28.28 569 ALA A N 1
ATOM 4477 C CA . ALA A 1 569 ? -12.024 -45.233 3.196 1.00 28.28 569 ALA A CA 1
ATOM 4478 C C . ALA A 1 569 ? -10.695 -45.550 2.487 1.00 28.28 569 ALA A C 1
ATOM 4480 O O . ALA A 1 569 ? -10.584 -45.530 1.267 1.00 28.28 569 ALA A O 1
ATOM 4481 N N . ASN A 1 570 ? -9.704 -45.874 3.322 1.00 32.03 570 ASN A N 1
ATOM 4482 C CA . ASN A 1 570 ? -8.437 -46.510 2.981 1.00 32.03 570 ASN A CA 1
ATOM 4483 C C . ASN A 1 570 ? -8.580 -47.600 1.912 1.00 32.03 570 ASN A C 1
ATOM 4485 O O . ASN A 1 570 ? -9.332 -48.547 2.125 1.00 32.03 570 ASN A O 1
ATOM 4489 N N . LEU A 1 571 ? -7.718 -47.560 0.898 1.00 30.25 571 LEU A N 1
ATOM 4490 C CA . LEU A 1 571 ? -7.128 -48.741 0.266 1.00 30.25 571 LEU A CA 1
ATOM 4491 C C . LEU A 1 571 ? -5.687 -48.385 -0.120 1.00 30.25 571 LEU A C 1
ATOM 4493 O O . LEU A 1 571 ? -5.451 -47.446 -0.874 1.00 30.25 571 LEU A O 1
ATOM 4497 N N . GLY A 1 572 ? -4.729 -49.088 0.482 1.00 26.52 572 GLY A N 1
ATOM 4498 C CA . GLY A 1 572 ? -3.301 -48.910 0.232 1.00 26.52 572 GLY A CA 1
ATOM 4499 C C . GLY A 1 572 ? -2.736 -49.844 -0.842 1.00 26.52 572 GLY A C 1
ATOM 4500 O O . GLY A 1 572 ? -3.473 -50.568 -1.508 1.00 26.52 572 GLY A O 1
ATOM 4501 N N . ILE A 1 573 ? -1.393 -49.898 -0.828 1.00 28.84 573 ILE A N 1
ATOM 4502 C CA . ILE A 1 573 ? -0.456 -50.796 -1.542 1.00 28.84 573 ILE A CA 1
ATOM 4503 C C . ILE A 1 573 ? -0.161 -50.314 -2.987 1.00 28.84 573 ILE A C 1
ATOM 4505 O O . ILE A 1 573 ? -1.086 -50.147 -3.766 1.00 28.84 573 ILE A O 1
ATOM 4509 N N . PHE A 1 574 ? 1.059 -50.002 -3.457 1.00 31.12 574 PHE A N 1
ATOM 4510 C CA . PHE A 1 574 ? 2.472 -50.364 -3.185 1.00 31.12 574 PHE A CA 1
ATOM 4511 C C . PHE A 1 574 ? 3.338 -49.070 -3.170 1.00 31.12 574 PHE A C 1
ATOM 4513 O O . PHE A 1 574 ? 2.942 -48.093 -3.790 1.00 31.12 574 PHE A O 1
ATOM 4520 N N . GLY A 1 575 ? 4.506 -48.905 -2.536 1.00 27.34 575 GLY A N 1
ATOM 4521 C CA . GLY A 1 575 ? 5.554 -49.831 -2.099 1.00 27.34 575 GLY A CA 1
ATOM 4522 C C . GLY A 1 575 ? 6.900 -49.437 -2.748 1.00 27.34 575 GLY A C 1
ATOM 4523 O O . GLY A 1 575 ? 6.985 -49.448 -3.971 1.00 27.34 575 GLY A O 1
ATOM 4524 N N . ASN A 1 576 ? 7.920 -49.165 -1.912 1.00 30.31 576 ASN A N 1
ATOM 4525 C CA . ASN A 1 576 ? 9.353 -48.857 -2.169 1.00 30.31 576 ASN A CA 1
ATOM 4526 C C . ASN A 1 576 ? 9.697 -47.351 -2.258 1.00 30.31 576 ASN A C 1
ATOM 4528 O O . ASN A 1 576 ? 9.278 -46.680 -3.187 1.00 30.31 576 ASN A O 1
ATOM 4532 N N . GLY A 1 577 ? 10.458 -46.710 -1.363 1.00 26.86 577 GLY A N 1
ATOM 4533 C CA . GLY A 1 577 ? 11.340 -47.170 -0.288 1.00 26.86 577 GLY A CA 1
ATOM 4534 C C . GLY A 1 577 ? 12.798 -46.832 -0.610 1.00 26.86 577 GLY A C 1
ATOM 4535 O O . GLY A 1 577 ? 13.380 -47.541 -1.412 1.00 26.86 577 GLY A O 1
ATOM 4536 N N . TYR A 1 578 ? 13.365 -45.794 0.023 1.00 28.33 578 TYR A N 1
ATOM 4537 C CA . TYR A 1 578 ? 14.773 -45.716 0.460 1.00 28.33 578 TYR A CA 1
ATOM 4538 C C . TYR A 1 578 ? 14.894 -44.714 1.635 1.00 28.33 578 TYR A C 1
ATOM 4540 O O . TYR A 1 578 ? 14.129 -43.749 1.676 1.00 28.33 578 TYR A O 1
ATOM 4548 N N . PRO A 1 579 ? 15.770 -44.973 2.630 1.00 31.61 579 PRO A N 1
ATOM 4549 C CA . PRO A 1 579 ? 15.587 -44.506 4.001 1.00 31.61 579 PRO A CA 1
ATOM 4550 C C . PRO A 1 579 ? 16.364 -43.229 4.340 1.00 31.61 579 PRO A C 1
ATOM 4552 O O . PRO A 1 579 ? 17.431 -42.955 3.795 1.00 31.61 579 PRO A O 1
ATOM 4555 N N . ALA A 1 580 ? 15.835 -42.503 5.324 1.00 28.66 580 ALA A N 1
ATOM 4556 C CA . ALA A 1 580 ? 16.553 -41.503 6.098 1.00 28.66 580 ALA A CA 1
ATOM 4557 C C . ALA A 1 580 ? 17.373 -42.187 7.203 1.00 28.66 580 ALA A C 1
ATOM 4559 O O . ALA A 1 580 ? 16.854 -43.042 7.921 1.00 28.66 580 ALA A O 1
ATOM 4560 N N . SER A 1 581 ? 18.626 -41.771 7.373 1.00 29.70 581 SER A N 1
ATOM 4561 C CA . SER A 1 581 ? 19.427 -42.029 8.570 1.00 29.70 581 SER A CA 1
ATOM 4562 C C . SER A 1 581 ? 19.717 -40.694 9.256 1.00 29.70 581 SER A C 1
ATOM 4564 O O . SER A 1 581 ? 20.544 -39.916 8.784 1.00 29.70 581 SER A O 1
ATOM 4566 N N . PHE A 1 582 ? 19.003 -40.434 10.349 1.00 29.23 582 PHE A N 1
ATOM 4567 C CA . PHE A 1 582 ? 19.401 -39.498 11.398 1.00 29.23 582 PHE A CA 1
ATOM 4568 C C . PHE A 1 582 ? 20.024 -40.333 12.521 1.00 29.23 582 PHE A C 1
ATOM 4570 O O . PHE A 1 582 ? 19.348 -41.200 13.074 1.00 29.23 582 PHE A O 1
ATOM 4577 N N . GLU A 1 583 ? 21.286 -40.074 12.852 1.00 31.03 583 GLU A N 1
ATOM 4578 C CA . GLU A 1 583 ? 21.895 -40.505 14.112 1.00 31.03 583 GLU A CA 1
ATOM 4579 C C . GLU A 1 583 ? 21.959 -39.308 15.064 1.00 31.03 583 GLU A C 1
ATOM 4581 O O . GLU A 1 583 ? 22.483 -38.247 14.725 1.00 31.03 583 GLU A O 1
ATOM 4586 N N . ASN A 1 584 ? 21.390 -39.510 16.253 1.00 30.11 584 ASN A N 1
ATOM 4587 C CA . ASN A 1 584 ? 21.636 -38.724 17.456 1.00 30.11 584 ASN A CA 1
ATOM 4588 C C . ASN A 1 584 ? 23.028 -39.057 18.000 1.00 30.11 584 ASN A C 1
ATOM 4590 O O . ASN A 1 584 ? 23.355 -40.239 18.104 1.00 30.11 584 ASN A O 1
ATOM 4594 N N . ILE A 1 585 ? 23.761 -38.050 18.473 1.00 34.81 585 ILE A N 1
ATOM 4595 C CA . ILE A 1 585 ? 24.778 -38.221 19.517 1.00 34.81 585 ILE A CA 1
ATOM 4596 C C . ILE A 1 585 ? 24.640 -37.048 20.496 1.00 34.81 585 ILE A C 1
ATOM 4598 O O . ILE A 1 585 ? 24.867 -35.899 20.121 1.00 34.81 585 ILE A O 1
ATOM 4602 N N . ASP A 1 586 ? 24.241 -37.377 21.724 1.00 43.84 586 ASP A N 1
ATOM 4603 C CA . ASP A 1 586 ? 24.451 -36.586 22.942 1.00 43.84 586 ASP A CA 1
ATOM 4604 C C . ASP A 1 586 ? 25.838 -36.909 23.547 1.00 43.84 586 ASP A C 1
ATOM 4606 O O . ASP A 1 586 ? 26.412 -37.964 23.268 1.00 43.84 586 ASP A O 1
ATOM 4610 N N . ASP A 1 587 ? 26.287 -36.016 24.439 1.00 41.59 587 ASP A N 1
ATOM 4611 C CA . ASP A 1 587 ? 27.386 -36.108 25.422 1.00 41.59 587 ASP A CA 1
ATOM 4612 C C . ASP A 1 587 ? 28.845 -35.868 24.965 1.00 41.59 587 ASP A C 1
ATOM 4614 O O . ASP A 1 587 ? 29.601 -36.805 24.698 1.00 41.59 587 ASP A O 1
ATOM 4618 N N . GLN A 1 588 ? 29.288 -34.598 25.032 1.00 37.88 588 GLN A N 1
ATOM 4619 C CA . GLN A 1 588 ? 30.327 -34.120 25.977 1.00 37.88 588 GLN A CA 1
ATOM 4620 C C . GLN A 1 588 ? 30.475 -32.594 25.990 1.00 37.88 588 GLN A C 1
ATOM 4622 O O . GLN A 1 588 ? 30.509 -31.989 24.895 1.00 37.88 588 GLN A O 1
#